Protein AF-0000000084689551 (afdb_homodimer)

Radius of gyration: 32.08 Å; Cα contacts (8 Å, |Δi|>4): 852; chains: 2; bounding box: 48×105×72 Å

Structure (mmCIF, N/CA/C/O backbone):
data_AF-0000000084689551-model_v1
#
loop_
_entity.id
_entity.type
_entity.pdbx_description
1 polymer 'Putative c6 zinc finger domain-containing protein'
#
loop_
_atom_site.group_PDB
_atom_site.id
_atom_site.type_symbol
_atom_site.label_atom_id
_atom_site.label_alt_id
_atom_site.label_comp_id
_atom_site.label_asym_id
_atom_site.label_entity_id
_atom_site.label_seq_id
_atom_site.pdbx_PDB_ins_code
_atom_site.Cartn_x
_atom_site.Cartn_y
_atom_site.Cartn_z
_atom_site.occupancy
_atom_site.B_iso_or_equiv
_atom_site.auth_seq_id
_atom_site.auth_comp_id
_atom_site.auth_asym_id
_atom_site.auth_atom_id
_atom_site.pdbx_PDB_model_num
ATOM 1 N N . MET A 1 1 ? 12.289 -22.234 -35.031 1 24.11 1 MET A N 1
ATOM 2 C CA . MET A 1 1 ? 11.109 -21.562 -35.562 1 24.11 1 MET A CA 1
ATOM 3 C C . MET A 1 1 ? 9.844 -22.031 -34.875 1 24.11 1 MET A C 1
ATOM 5 O O . MET A 1 1 ? 8.898 -21.25 -34.688 1 24.11 1 MET A O 1
ATOM 9 N N . LEU A 1 2 ? 9.734 -23.359 -34.625 1 24.44 2 LEU A N 1
ATOM 10 C CA . LEU A 1 2 ? 8.586 -23.984 -33.969 1 24.44 2 LEU A CA 1
ATOM 11 C C . LEU A 1 2 ? 8.477 -23.531 -32.5 1 24.44 2 LEU A C 1
ATOM 13 O O . LEU A 1 2 ? 7.387 -23.516 -31.938 1 24.44 2 LEU A O 1
ATOM 17 N N . SER A 1 3 ? 9.641 -23.484 -31.938 1 31.42 3 SER A N 1
ATOM 18 C CA . SER A 1 3 ? 9.75 -23.219 -30.5 1 31.42 3 SER A CA 1
ATOM 19 C C . SER A 1 3 ? 9.203 -21.844 -30.156 1 31.42 3 SER A C 1
ATOM 21 O O . SER A 1 3 ? 8.922 -21.562 -28.984 1 31.42 3 SER A O 1
ATOM 23 N N . ARG A 1 4 ? 9.312 -20.938 -31.031 1 38.78 4 ARG A N 1
ATOM 24 C CA . ARG A 1 4 ? 8.883 -19.547 -30.797 1 38.78 4 ARG A CA 1
ATOM 25 C C . ARG A 1 4 ? 7.363 -19.453 -30.766 1 38.78 4 ARG A C 1
ATOM 27 O O . ARG A 1 4 ? 6.809 -18.625 -30.031 1 38.78 4 ARG A O 1
ATOM 34 N N . ALA A 1 5 ? 6.578 -20.109 -31.641 1 39.5 5 ALA A N 1
ATOM 35 C CA . ALA A 1 5 ? 5.141 -20.016 -31.891 1 39.5 5 ALA A CA 1
ATOM 36 C C . ALA A 1 5 ? 4.348 -20.625 -30.734 1 39.5 5 ALA A C 1
ATOM 38 O O . ALA A 1 5 ? 3.275 -20.125 -30.391 1 39.5 5 ALA A O 1
ATOM 39 N N . ILE A 1 6 ? 4.758 -21.656 -30.312 1 36.31 6 ILE A N 1
ATOM 40 C CA . ILE A 1 6 ? 4.035 -22.344 -29.266 1 36.31 6 ILE A CA 1
ATOM 41 C C . ILE A 1 6 ? 4.031 -21.5 -27.984 1 36.31 6 ILE A C 1
ATOM 43 O O . ILE A 1 6 ? 3.035 -21.469 -27.266 1 36.31 6 ILE A O 1
ATOM 47 N N . THR A 1 7 ? 5.078 -20.703 -27.875 1 39.56 7 THR A N 1
ATOM 48 C CA . THR A 1 7 ? 5.305 -20.047 -26.609 1 39.56 7 THR A CA 1
ATOM 49 C C . THR A 1 7 ? 4.301 -18.906 -26.406 1 39.56 7 THR A C 1
ATOM 51 O O . THR A 1 7 ? 3.775 -18.734 -25.297 1 39.56 7 THR A O 1
ATOM 54 N N . GLU A 1 8 ? 4.266 -18.172 -27.609 1 40.5 8 GLU A N 1
ATOM 55 C CA . GLU A 1 8 ? 3.424 -16.984 -27.547 1 40.5 8 GLU A CA 1
ATOM 56 C C . GLU A 1 8 ? 1.948 -17.359 -27.438 1 40.5 8 GLU A C 1
ATOM 58 O O . GLU A 1 8 ? 1.201 -16.734 -26.688 1 40.5 8 GLU A O 1
ATOM 63 N N . ARG A 1 9 ? 1.579 -18.344 -28.297 1 39.25 9 ARG A N 1
ATOM 64 C CA . ARG A 1 9 ? 0.168 -18.703 -28.406 1 39.25 9 ARG A CA 1
ATOM 65 C C . ARG A 1 9 ? -0.362 -19.281 -27.109 1 39.25 9 ARG A C 1
ATOM 67 O O . ARG A 1 9 ? -1.549 -19.156 -26.797 1 39.25 9 ARG A O 1
ATOM 74 N N . ASP A 1 10 ? 0.409 -19.984 -26.578 1 40.12 10 ASP A N 1
ATOM 75 C CA . ASP A 1 10 ? -0.079 -20.75 -25.438 1 40.12 10 ASP A CA 1
ATOM 76 C C . ASP A 1 10 ? -0.407 -19.828 -24.266 1 40.12 10 ASP A C 1
ATOM 78 O O . ASP A 1 10 ? -1.392 -20.031 -23.547 1 40.12 10 ASP A O 1
ATOM 82 N N . ILE A 1 11 ? 0.493 -18.859 -24.031 1 40.41 11 ILE A N 1
ATOM 83 C CA . ILE A 1 11 ? 0.234 -17.953 -22.906 1 40.41 11 ILE A CA 1
ATOM 84 C C . ILE A 1 11 ? -0.974 -17.078 -23.219 1 40.41 11 ILE A C 1
ATOM 86 O O . ILE A 1 11 ? -1.807 -16.812 -22.359 1 40.41 11 ILE A O 1
ATOM 90 N N . MET A 1 12 ? -1.147 -16.688 -24.594 1 43.28 12 MET A N 1
ATOM 91 C CA . MET A 1 12 ? -1.973 -15.555 -25.016 1 43.28 12 MET A CA 1
ATOM 92 C C . MET A 1 12 ? -3.385 -16.016 -25.359 1 43.28 12 MET A C 1
ATOM 94 O O . MET A 1 12 ? -4.285 -15.195 -25.531 1 43.28 12 MET A O 1
ATOM 98 N N . GLY A 1 13 ? -3.617 -17.172 -25.766 1 38.81 13 GLY A N 1
ATOM 99 C CA . GLY A 1 13 ? -4.824 -17.531 -26.484 1 38.81 13 GLY A CA 1
ATOM 100 C C . GLY A 1 13 ? -6.09 -17.359 -25.656 1 38.81 13 GLY A C 1
ATOM 101 O O . GLY A 1 13 ? -7.199 -17.469 -26.188 1 38.81 13 GLY A O 1
ATOM 102 N N . ARG A 1 14 ? -6.051 -17.438 -24.422 1 40.81 14 ARG A N 1
ATOM 103 C CA . ARG A 1 14 ? -7.32 -17.594 -23.719 1 40.81 14 ARG A CA 1
ATOM 104 C C . ARG A 1 14 ? -7.871 -16.25 -23.281 1 40.81 14 ARG A C 1
ATOM 106 O O . ARG A 1 14 ? -8.867 -16.172 -22.562 1 40.81 14 ARG A O 1
ATOM 113 N N . PHE A 1 15 ? -7.254 -15.125 -23.547 1 42.69 15 PHE A N 1
ATOM 114 C CA . PHE A 1 15 ? -7.812 -13.922 -22.938 1 42.69 15 PHE A CA 1
ATOM 115 C C . PHE A 1 15 ? -8.562 -13.094 -23.984 1 42.69 15 PHE A C 1
ATOM 117 O O . PHE A 1 15 ? -8.047 -12.852 -25.078 1 42.69 15 PHE A O 1
ATOM 124 N N . SER A 1 16 ? -9.867 -13.141 -23.984 1 39.72 16 SER A N 1
ATOM 125 C CA . SER A 1 16 ? -10.797 -12.438 -24.859 1 39.72 16 SER A CA 1
ATOM 126 C C . SER A 1 16 ? -10.625 -10.93 -24.75 1 39.72 16 SER A C 1
ATOM 128 O O . SER A 1 16 ? -10.359 -10.406 -23.672 1 39.72 16 SER A O 1
ATOM 130 N N . ASP A 1 17 ? -10.609 -10.156 -25.812 1 38.56 17 ASP A N 1
ATOM 131 C CA . ASP A 1 17 ? -10.289 -8.773 -26.141 1 38.56 17 ASP A CA 1
ATOM 132 C C . ASP A 1 17 ? -11.414 -7.832 -25.734 1 38.56 17 ASP A C 1
ATOM 134 O O . ASP A 1 17 ? -11.758 -6.902 -26.469 1 38.56 17 ASP A O 1
ATOM 138 N N . ASN A 1 18 ? -12.344 -8.086 -24.891 1 39.72 18 ASN A N 1
ATOM 139 C CA . ASN A 1 18 ? -13.266 -6.98 -24.672 1 39.72 18 ASN A CA 1
ATOM 140 C C . ASN A 1 18 ? -12.672 -5.934 -23.734 1 39.72 18 ASN A C 1
ATOM 142 O O . ASN A 1 18 ? -12.477 -6.199 -22.547 1 39.72 18 ASN A O 1
ATOM 146 N N . VAL A 1 19 ? -12.039 -4.922 -24.297 1 41.09 19 VAL A N 1
ATOM 147 C CA . VAL A 1 19 ? -11.398 -3.83 -23.578 1 41.09 19 VAL A CA 1
ATOM 148 C C . VAL A 1 19 ? -12.453 -2.986 -22.859 1 41.09 19 VAL A C 1
ATOM 150 O O . VAL A 1 19 ? -13.266 -2.324 -23.516 1 41.09 19 VAL A O 1
ATOM 153 N N . ALA A 1 20 ? -12.977 -3.334 -21.75 1 49.06 20 ALA A N 1
ATOM 154 C CA . ALA A 1 20 ? -13.867 -2.492 -20.953 1 49.06 20 ALA A CA 1
ATOM 155 C C . ALA A 1 20 ? -13.172 -1.201 -20.531 1 49.06 20 ALA A C 1
ATOM 157 O O . ALA A 1 20 ? -11.945 -1.162 -20.406 1 49.06 20 ALA A O 1
ATOM 158 N N . VAL A 1 21 ? -13.922 -0.041 -20.484 1 54.22 21 VAL A N 1
ATOM 159 C CA . VAL A 1 21 ? -13.625 1.332 -20.078 1 54.22 21 VAL A CA 1
ATOM 160 C C . VAL A 1 21 ? -12.859 1.335 -18.766 1 54.22 21 VAL A C 1
ATOM 162 O O . VAL A 1 21 ? -13.219 0.615 -17.828 1 54.22 21 VAL A O 1
ATOM 165 N N . MET A 1 22 ? -11.633 1.741 -18.781 1 70 22 MET A N 1
ATOM 166 C CA . MET A 1 22 ? -10.789 1.972 -17.609 1 70 22 MET A CA 1
ATOM 167 C C . MET A 1 22 ? -11.531 2.801 -16.562 1 70 22 MET A C 1
ATOM 169 O O . MET A 1 22 ? -12.148 3.812 -16.891 1 70 22 MET A O 1
ATOM 173 N N . ASP A 1 23 ? -11.852 2.182 -15.5 1 89 23 ASP A N 1
ATOM 174 C CA . ASP A 1 23 ? -12.406 2.865 -14.336 1 89 23 ASP A CA 1
ATOM 175 C C . ASP A 1 23 ? -11.305 3.324 -13.391 1 89 23 ASP A C 1
ATOM 177 O O . ASP A 1 23 ? -10.734 2.514 -12.656 1 89 23 ASP A O 1
ATOM 181 N N . TRP A 1 24 ? -11.07 4.629 -13.453 1 93.12 24 TRP A N 1
ATOM 182 C CA . TRP A 1 24 ? -9.961 5.242 -12.734 1 93.12 24 TRP A CA 1
ATOM 183 C C . TRP A 1 24 ? -10.047 4.938 -11.242 1 93.12 24 TRP A C 1
ATOM 185 O O . TRP A 1 24 ? -9.078 4.469 -10.641 1 93.12 24 TRP A O 1
ATOM 195 N N . GLN A 1 25 ? -11.188 5.137 -10.648 1 93.94 25 GLN A N 1
ATOM 196 C CA . GLN A 1 25 ? -11.391 4.953 -9.219 1 93.94 25 GLN A CA 1
ATOM 197 C C . GLN A 1 25 ? -11.266 3.48 -8.828 1 93.94 25 GLN A C 1
ATOM 199 O O . GLN A 1 25 ? -10.656 3.152 -7.809 1 93.94 25 GLN A O 1
ATOM 204 N N . ARG A 1 26 ? -11.758 2.662 -9.625 1 95.75 26 ARG A N 1
ATOM 205 C CA . ARG A 1 26 ? -11.688 1.226 -9.375 1 95.75 26 ARG A CA 1
ATOM 206 C C . ARG A 1 26 ? -10.25 0.722 -9.477 1 95.75 26 ARG A C 1
ATOM 208 O O . ARG A 1 26 ? -9.82 -0.125 -8.688 1 95.75 26 ARG A O 1
ATOM 215 N N . ASP A 1 27 ? -9.555 1.207 -10.438 1 97.06 27 ASP A N 1
ATOM 216 C CA . ASP A 1 27 ? -8.172 0.776 -10.617 1 97.06 27 ASP A CA 1
ATOM 217 C C . ASP A 1 27 ? -7.309 1.197 -9.43 1 97.06 27 ASP A C 1
ATOM 219 O O . ASP A 1 27 ? -6.414 0.46 -9.016 1 97.06 27 ASP A O 1
ATOM 223 N N . LEU A 1 28 ? -7.613 2.373 -8.867 1 97.75 28 LEU A N 1
ATOM 224 C CA . LEU A 1 28 ? -6.902 2.814 -7.676 1 97.75 28 LEU A CA 1
ATOM 225 C C . LEU A 1 28 ? -7.254 1.939 -6.48 1 97.75 28 LEU A C 1
ATOM 227 O O . LEU A 1 28 ? -6.379 1.593 -5.68 1 97.75 28 LEU A O 1
ATOM 231 N N . GLN A 1 29 ? -8.523 1.601 -6.434 1 97.94 29 GLN A N 1
ATOM 232 C CA . GLN A 1 29 ? -8.961 0.683 -5.383 1 97.94 29 GLN A CA 1
ATOM 233 C C . GLN A 1 29 ? -8.211 -0.646 -5.477 1 97.94 29 GLN A C 1
ATOM 235 O O . GLN A 1 29 ? -7.77 -1.187 -4.461 1 97.94 29 GLN A O 1
ATOM 240 N N . LEU A 1 30 ? -8.078 -1.146 -6.625 1 98.38 30 LEU A N 1
ATOM 241 C CA . LEU A 1 30 ? -7.426 -2.436 -6.844 1 98.38 30 LEU A CA 1
ATOM 242 C C . LEU A 1 30 ? -5.953 -2.371 -6.461 1 98.38 30 LEU A C 1
ATOM 244 O O . LEU A 1 30 ? -5.438 -3.279 -5.805 1 98.38 30 LEU A O 1
ATOM 248 N N . LEU A 1 31 ? -5.27 -1.321 -6.91 1 98.69 31 LEU A N 1
ATOM 249 C CA . LEU A 1 31 ? -3.854 -1.226 -6.574 1 98.69 31 LEU A CA 1
ATOM 250 C C . LEU A 1 31 ? -3.66 -1.078 -5.07 1 98.69 31 LEU A C 1
ATOM 252 O O . LEU A 1 31 ? -2.723 -1.641 -4.5 1 98.69 31 LEU A O 1
ATOM 256 N N . HIS A 1 32 ? -4.496 -0.254 -4.438 1 98.69 32 HIS A N 1
ATOM 257 C CA . HIS A 1 32 ? -4.43 -0.119 -2.986 1 98.69 32 HIS A CA 1
ATOM 258 C C . HIS A 1 32 ? -4.609 -1.469 -2.297 1 98.69 32 HIS A C 1
ATOM 260 O O . HIS A 1 32 ? -3.871 -1.799 -1.366 1 98.69 32 HIS A O 1
ATOM 266 N N . HIS A 1 33 ? -5.629 -2.199 -2.736 1 98.44 33 HIS A N 1
ATOM 267 C CA . HIS A 1 33 ? -5.875 -3.529 -2.193 1 98.44 33 HIS A CA 1
ATOM 268 C C . HIS A 1 33 ? -4.672 -4.441 -2.41 1 98.44 33 HIS A C 1
ATOM 270 O O . HIS A 1 33 ? -4.285 -5.191 -1.509 1 98.44 33 HIS A O 1
ATOM 276 N N . PHE A 1 34 ? -4.109 -4.367 -3.543 1 98.69 34 PHE A N 1
ATOM 277 C CA . PHE A 1 34 ? -2.938 -5.188 -3.832 1 98.69 34 PHE A CA 1
ATOM 278 C C . PHE A 1 34 ? -1.793 -4.848 -2.885 1 98.69 34 PHE A C 1
ATOM 280 O O . PHE A 1 34 ? -1.175 -5.742 -2.303 1 98.69 34 PHE A O 1
ATOM 287 N N . SER A 1 35 ? -1.536 -3.564 -2.771 1 98.38 35 SER A N 1
ATOM 288 C CA . SER A 1 35 ? -0.368 -3.074 -2.045 1 98.38 35 SER A CA 1
ATOM 289 C C . SER A 1 35 ? -0.5 -3.332 -0.548 1 98.38 35 SER A C 1
ATOM 291 O O . SER A 1 35 ? 0.501 -3.521 0.146 1 98.38 35 SER A O 1
ATOM 293 N N . THR A 1 36 ? -1.732 -3.379 -0.075 1 97.88 36 THR A N 1
ATOM 294 C CA . THR A 1 36 ? -1.889 -3.4 1.375 1 97.88 36 THR A CA 1
ATOM 295 C C . THR A 1 36 ? -2.404 -4.758 1.843 1 97.88 36 THR A C 1
ATOM 297 O O . THR A 1 36 ? -2.365 -5.062 3.037 1 97.88 36 THR A O 1
ATOM 300 N N . TYR A 1 37 ? -2.867 -5.59 0.889 1 97.56 37 TYR A N 1
ATOM 301 C CA . TYR A 1 37 ? -3.447 -6.855 1.324 1 97.56 37 TYR A CA 1
ATOM 302 C C . TYR A 1 37 ? -2.98 -8 0.435 1 97.56 37 TYR A C 1
ATOM 304 O O . TYR A 1 37 ? -2.279 -8.906 0.894 1 97.56 37 TYR A O 1
ATOM 312 N N . THR A 1 38 ? -3.258 -7.957 -0.833 1 97.94 38 THR A N 1
ATOM 313 C CA . THR A 1 38 ? -3.002 -9.062 -1.749 1 97.94 38 THR A CA 1
ATOM 314 C C . THR A 1 38 ? -1.528 -9.461 -1.721 1 97.94 38 THR A C 1
ATOM 316 O O . THR A 1 38 ? -1.199 -10.641 -1.591 1 97.94 38 THR A O 1
ATOM 319 N N . ALA A 1 39 ? -0.646 -8.5 -1.854 1 97.38 39 ALA A N 1
ATOM 320 C CA . ALA A 1 39 ? 0.788 -8.766 -1.934 1 97.38 39 ALA A CA 1
ATOM 321 C C . ALA A 1 39 ? 1.274 -9.523 -0.698 1 97.38 39 ALA A C 1
ATOM 323 O O . ALA A 1 39 ? 2.178 -10.352 -0.786 1 97.38 39 ALA A O 1
ATOM 324 N N . LEU A 1 40 ? 0.641 -9.297 0.402 1 95.88 40 LEU A N 1
ATOM 325 C CA . LEU A 1 40 ? 1.069 -9.859 1.677 1 95.88 40 LEU A CA 1
ATOM 326 C C . LEU A 1 40 ? 0.609 -11.312 1.812 1 95.88 40 LEU A C 1
ATOM 328 O O . LEU A 1 40 ? 1.086 -12.039 2.684 1 95.88 40 LEU A O 1
ATOM 332 N N . THR A 1 41 ? -0.221 -11.758 0.956 1 95.25 41 THR A N 1
ATOM 333 C CA . THR A 1 41 ? -0.757 -13.109 1.013 1 95.25 41 THR A CA 1
ATOM 334 C C . THR A 1 41 ? -0.056 -14.016 0.002 1 95.25 41 THR A C 1
ATOM 336 O O . THR A 1 41 ? -0.378 -15.195 -0.109 1 95.25 41 THR A O 1
ATOM 339 N N . MET A 1 42 ? 0.923 -13.531 -0.683 1 92.88 42 MET A N 1
ATOM 340 C CA . MET A 1 42 ? 1.424 -14.227 -1.867 1 92.88 42 MET A CA 1
ATOM 341 C C . MET A 1 42 ? 2.598 -15.133 -1.512 1 92.88 42 MET A C 1
ATOM 343 O O . MET A 1 42 ? 2.961 -16.016 -2.289 1 92.88 42 MET A O 1
ATOM 347 N N . SER A 1 43 ? 3.182 -14.914 -0.394 1 90.62 43 SER A N 1
ATOM 348 C CA . SER A 1 43 ? 4.312 -15.719 0.067 1 90.62 43 SER A CA 1
ATOM 349 C C . SER A 1 43 ? 4.426 -15.688 1.588 1 90.62 43 SER A C 1
ATOM 351 O O . SER A 1 43 ? 3.818 -14.844 2.246 1 90.62 43 SER A O 1
ATOM 353 N N . GLU A 1 44 ? 5.105 -16.609 2.086 1 88.69 44 GLU A N 1
ATOM 354 C CA . GLU A 1 44 ? 5.383 -16.609 3.518 1 88.69 44 GLU A CA 1
ATOM 355 C C . GLU A 1 44 ? 6.758 -16 3.811 1 88.69 44 GLU A C 1
ATOM 357 O O . GLU A 1 44 ? 7.074 -15.695 4.961 1 88.69 44 GLU A O 1
ATOM 362 N N . MET A 1 45 ? 7.496 -15.836 2.771 1 87.31 45 MET A N 1
ATOM 363 C CA . MET A 1 45 ? 8.805 -15.211 2.918 1 87.31 45 MET A CA 1
ATOM 364 C C . MET A 1 45 ? 8.688 -13.695 2.814 1 87.31 45 MET A C 1
ATOM 366 O O . MET A 1 45 ? 8.141 -13.172 1.846 1 87.31 45 MET A O 1
ATOM 370 N N . GLU A 1 46 ? 9.32 -13.016 3.709 1 89.88 46 GLU A N 1
ATOM 371 C CA . GLU A 1 46 ? 9.211 -11.562 3.779 1 89.88 46 GLU A CA 1
ATOM 372 C C . GLU A 1 46 ? 9.812 -10.898 2.543 1 89.88 46 GLU A C 1
ATOM 374 O O . GLU A 1 46 ? 9.25 -9.945 2.002 1 89.88 46 GLU A O 1
ATOM 379 N N . SER A 1 47 ? 10.977 -11.359 2.135 1 89.5 47 SER A N 1
ATOM 380 C CA . SER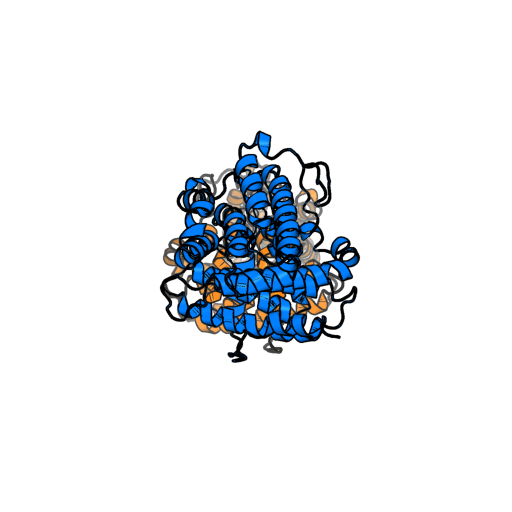 A 1 47 ? 11.664 -10.758 0.998 1 89.5 47 SER A CA 1
ATOM 381 C C . SER A 1 47 ? 10.828 -10.875 -0.276 1 89.5 47 SER A C 1
ATOM 383 O O . SER A 1 47 ? 10.797 -9.945 -1.084 1 89.5 47 SER A O 1
ATOM 385 N N . ILE A 1 48 ? 10.125 -11.969 -0.408 1 91.69 48 ILE A N 1
ATOM 386 C CA . ILE A 1 48 ? 9.305 -12.188 -1.594 1 91.69 48 ILE A CA 1
ATOM 387 C C . ILE A 1 48 ? 8.023 -11.359 -1.498 1 91.69 48 ILE A C 1
ATOM 389 O O . ILE A 1 48 ? 7.578 -10.773 -2.488 1 91.69 48 ILE A O 1
ATOM 393 N N . ARG A 1 49 ? 7.445 -11.273 -0.318 1 93.81 49 ARG A N 1
ATOM 394 C CA . ARG A 1 49 ? 6.277 -10.422 -0.117 1 93.81 49 ARG A CA 1
ATOM 395 C C . ARG A 1 49 ? 6.594 -8.969 -0.447 1 93.81 49 ARG A C 1
ATOM 397 O O . ARG A 1 49 ? 5.797 -8.281 -1.089 1 93.81 49 ARG A O 1
ATOM 404 N N . ARG A 1 50 ? 7.738 -8.578 -0.039 1 94.88 50 ARG A N 1
ATOM 405 C CA . ARG A 1 50 ? 8.164 -7.211 -0.312 1 94.88 50 ARG A CA 1
ATOM 406 C C . ARG A 1 50 ? 8.336 -6.98 -1.809 1 94.88 50 ARG A C 1
ATOM 408 O O . ARG A 1 50 ? 8.031 -5.898 -2.316 1 94.88 50 ARG A O 1
ATOM 415 N N . CYS A 1 51 ? 8.828 -7.949 -2.451 1 94.94 51 CYS A N 1
ATOM 416 C CA . CYS A 1 51 ? 8.977 -7.836 -3.898 1 94.94 51 CYS A CA 1
ATOM 417 C C . CYS A 1 51 ? 7.617 -7.648 -4.566 1 94.94 51 CYS A C 1
ATOM 419 O O . CYS A 1 51 ? 7.457 -6.77 -5.414 1 94.94 51 CYS A O 1
ATOM 421 N N . TYR A 1 52 ? 6.664 -8.43 -4.164 1 96.5 52 TYR A N 1
ATOM 422 C CA . TYR A 1 52 ? 5.324 -8.258 -4.707 1 96.5 52 TYR A CA 1
ATOM 423 C C . TYR A 1 52 ? 4.77 -6.879 -4.379 1 96.5 52 TYR A C 1
ATOM 425 O O . TYR A 1 52 ? 4.188 -6.215 -5.242 1 96.5 52 TYR A O 1
ATOM 433 N N . GLN A 1 53 ? 4.961 -6.445 -3.178 1 98.12 53 GLN A N 1
ATOM 434 C CA . GLN A 1 53 ? 4.328 -5.242 -2.648 1 98.12 53 GLN A CA 1
ATOM 435 C C . GLN A 1 53 ? 4.98 -3.982 -3.215 1 98.12 53 GLN A C 1
ATOM 437 O O . GLN A 1 53 ? 4.297 -2.992 -3.486 1 98.12 53 GLN A O 1
ATOM 442 N N . ILE A 1 54 ? 6.316 -4.039 -3.35 1 98.06 54 ILE A N 1
ATOM 443 C CA . ILE A 1 54 ? 7.059 -2.82 -3.646 1 98.06 54 ILE A CA 1
ATOM 444 C C . ILE A 1 54 ? 7.617 -2.889 -5.062 1 98.06 54 ILE A C 1
ATOM 446 O O . ILE A 1 54 ? 7.34 -2.016 -5.891 1 98.06 54 ILE A O 1
ATOM 450 N N . THR A 1 55 ? 8.328 -3.932 -5.41 1 97.56 55 THR A N 1
ATOM 451 C CA . THR A 1 55 ? 9.133 -3.984 -6.621 1 97.56 55 THR A CA 1
ATOM 452 C C . THR A 1 55 ? 8.258 -4.195 -7.852 1 97.56 55 THR A C 1
ATOM 454 O O . THR A 1 55 ? 8.469 -3.562 -8.891 1 97.56 55 THR A O 1
ATOM 457 N N . TYR A 1 56 ? 7.273 -5.117 -7.73 1 98.06 56 TYR A N 1
ATOM 458 C CA . TYR A 1 56 ? 6.418 -5.391 -8.883 1 98.06 56 TYR A CA 1
ATOM 459 C C . TYR A 1 56 ? 5.688 -4.133 -9.328 1 98.06 56 TYR A C 1
ATOM 461 O O . TYR A 1 56 ? 5.73 -3.768 -10.508 1 98.06 56 TYR A O 1
ATOM 469 N N . PRO A 1 57 ? 5.043 -3.404 -8.398 1 98.31 57 PRO A N 1
ATOM 470 C CA . PRO A 1 57 ? 4.41 -2.158 -8.836 1 98.31 57 PRO A CA 1
ATOM 471 C C . PRO A 1 57 ? 5.414 -1.147 -9.383 1 98.31 57 PRO A C 1
ATOM 473 O O . PRO A 1 57 ? 5.094 -0.398 -10.312 1 98.31 57 PRO A O 1
ATOM 476 N N . ARG A 1 58 ? 6.613 -1.124 -8.867 1 97.62 58 ARG A N 1
ATOM 477 C CA . ARG A 1 58 ? 7.625 -0.203 -9.375 1 97.62 58 ARG A CA 1
ATOM 478 C C . ARG A 1 58 ? 7.977 -0.522 -10.828 1 97.62 58 ARG A C 1
ATOM 480 O O . ARG A 1 58 ? 8.18 0.385 -11.633 1 97.62 58 ARG A O 1
ATOM 487 N N . VAL A 1 59 ? 8.07 -1.81 -11.086 1 97 59 VAL A N 1
ATOM 488 C CA . VAL A 1 59 ? 8.234 -2.207 -12.484 1 97 59 VAL A CA 1
ATOM 489 C C . VAL A 1 59 ? 7.055 -1.7 -13.305 1 97 59 VAL A C 1
ATOM 491 O O . VAL A 1 59 ? 7.223 -1.28 -14.453 1 97 59 VAL A O 1
ATOM 494 N N . GLY A 1 60 ? 5.887 -1.69 -12.734 1 96.88 60 GLY A N 1
ATOM 495 C CA . GLY A 1 60 ? 4.668 -1.243 -13.383 1 96.88 60 GLY A CA 1
ATOM 496 C C . GLY A 1 60 ? 4.652 0.248 -13.664 1 96.88 60 GLY A C 1
ATOM 497 O O . GLY A 1 60 ? 3.875 0.722 -14.5 1 96.88 60 GLY A O 1
ATOM 498 N N . TYR A 1 61 ? 5.504 0.999 -12.922 1 95 61 TYR A N 1
ATOM 499 C CA . TYR A 1 61 ? 5.539 2.438 -13.148 1 95 61 TYR A CA 1
ATOM 500 C C . TYR A 1 61 ? 5.91 2.75 -14.594 1 95 61 TYR A C 1
ATOM 502 O O . TYR A 1 61 ? 5.562 3.811 -15.117 1 95 61 TYR A O 1
ATOM 510 N N . SER A 1 62 ? 6.57 1.809 -15.234 1 93.56 62 SER A N 1
ATOM 511 C CA . SER A 1 62 ? 6.988 2.021 -16.625 1 93.56 62 SER A CA 1
ATOM 512 C C . SER A 1 62 ? 6.352 0.997 -17.547 1 93.56 62 SER A C 1
ATOM 514 O O . SER A 1 62 ? 6.758 0.865 -18.703 1 93.56 62 SER A O 1
ATOM 516 N N . SER A 1 63 ? 5.438 0.233 -17.094 1 95.38 63 SER A N 1
ATOM 517 C CA . SER A 1 63 ? 4.801 -0.796 -17.922 1 95.38 63 SER A CA 1
ATOM 518 C C . SER A 1 63 ? 3.316 -0.921 -17.594 1 95.38 63 SER A C 1
ATOM 520 O O . SER A 1 63 ? 2.945 -1.499 -16.562 1 95.38 63 SER A O 1
ATOM 522 N N . LYS A 1 64 ? 2.555 -0.49 -18.5 1 95.56 64 LYS A N 1
ATOM 523 C CA . LYS A 1 64 ? 1.11 -0.588 -18.312 1 95.56 64 LYS A CA 1
ATOM 524 C C . LYS A 1 64 ? 0.666 -2.045 -18.219 1 95.56 64 LYS A C 1
ATOM 526 O O . LYS A 1 64 ? -0.259 -2.369 -17.469 1 95.56 64 LYS A O 1
ATOM 531 N N . ALA A 1 65 ? 1.323 -2.887 -18.969 1 96.12 65 ALA A N 1
ATOM 532 C CA . ALA A 1 65 ? 0.981 -4.309 -18.953 1 96.12 65 ALA A CA 1
ATOM 533 C C . ALA A 1 65 ? 1.16 -4.902 -17.562 1 96.12 65 ALA A C 1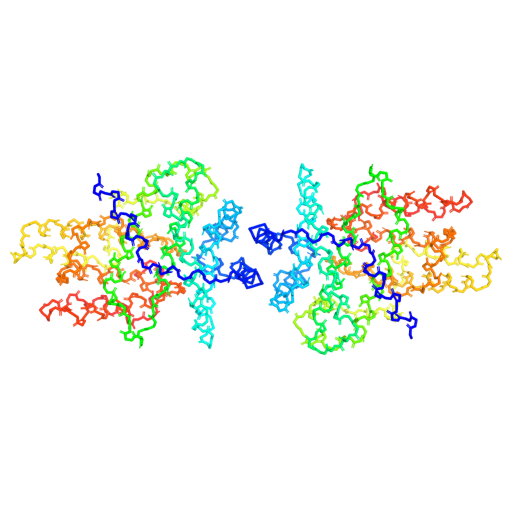
ATOM 535 O O . ALA A 1 65 ? 0.308 -5.66 -17.078 1 96.12 65 ALA A O 1
ATOM 536 N N . VAL A 1 66 ? 2.225 -4.523 -16.922 1 97.81 66 VAL A N 1
ATOM 537 C CA . VAL A 1 66 ? 2.5 -5.023 -15.57 1 97.81 66 VAL A CA 1
ATOM 538 C C . VAL A 1 66 ? 1.431 -4.52 -14.602 1 97.81 66 VAL A C 1
ATOM 540 O O . VAL A 1 66 ? 0.937 -5.281 -13.766 1 97.81 66 VAL A O 1
ATOM 543 N N . LEU A 1 67 ? 1.041 -3.244 -14.742 1 98.06 67 LEU A N 1
ATOM 544 C CA . LEU A 1 67 ? 0.012 -2.707 -13.859 1 98.06 67 LEU A CA 1
ATOM 545 C C . LEU A 1 67 ? -1.311 -3.441 -14.055 1 98.06 67 LEU A C 1
ATOM 547 O O . LEU A 1 67 ? -2 -3.756 -13.078 1 98.06 67 LEU A O 1
ATOM 551 N N . HIS A 1 68 ? -1.607 -3.703 -15.281 1 97.38 68 HIS A N 1
ATOM 552 C CA . HIS A 1 68 ? -2.816 -4.477 -15.539 1 97.38 68 HIS A CA 1
ATOM 553 C C . HIS A 1 68 ? -2.721 -5.871 -14.922 1 97.38 68 HIS A C 1
ATOM 555 O O . HIS A 1 68 ? -3.713 -6.398 -14.414 1 97.38 68 HIS A O 1
ATOM 561 N N . GLY A 1 69 ? -1.531 -6.473 -15.031 1 97.69 69 GLY A N 1
ATOM 562 C CA . GLY A 1 69 ? -1.338 -7.754 -14.367 1 97.69 69 GLY A CA 1
ATOM 563 C C . GLY A 1 69 ? -1.594 -7.691 -12.875 1 97.69 69 GLY A C 1
ATOM 564 O O . GLY A 1 69 ? -2.285 -8.555 -12.32 1 97.69 69 GLY A O 1
ATOM 565 N N . ILE A 1 70 ? -1.066 -6.676 -12.266 1 98.56 70 ILE A N 1
ATOM 566 C CA . ILE A 1 70 ? -1.199 -6.484 -10.828 1 98.56 70 ILE A CA 1
ATOM 567 C C . ILE A 1 70 ? -2.666 -6.258 -10.469 1 98.56 70 ILE A C 1
ATOM 569 O O . ILE A 1 70 ? -3.184 -6.859 -9.531 1 98.56 70 ILE A O 1
ATOM 573 N N . LEU A 1 71 ? -3.326 -5.426 -11.25 1 98.31 71 LEU A N 1
ATOM 574 C CA . LEU A 1 71 ? -4.73 -5.125 -10.992 1 98.31 71 LEU A CA 1
ATOM 575 C C . LEU A 1 71 ? -5.598 -6.359 -11.219 1 98.31 71 LEU A C 1
ATOM 577 O O . LEU A 1 71 ? -6.582 -6.57 -10.508 1 98.31 71 LEU A O 1
ATOM 581 N N . GLY A 1 72 ? -5.219 -7.16 -12.188 1 97.19 72 GLY A N 1
ATOM 582 C CA . GLY A 1 72 ? -5.922 -8.414 -12.398 1 97.19 72 GLY A CA 1
ATOM 583 C C . GLY A 1 72 ? -5.828 -9.359 -11.211 1 97.19 72 GLY A C 1
ATOM 584 O O . GLY A 1 72 ? -6.828 -9.961 -10.812 1 97.19 72 GLY A O 1
ATOM 585 N N . VAL A 1 73 ? -4.676 -9.445 -10.664 1 97.69 73 VAL A N 1
ATOM 586 C CA . VAL A 1 73 ? -4.465 -10.305 -9.508 1 97.69 73 VAL A CA 1
ATOM 587 C C . VAL A 1 73 ? -5.258 -9.773 -8.312 1 97.69 73 VAL A C 1
ATOM 589 O O . VAL A 1 73 ? -5.883 -10.547 -7.582 1 97.69 73 VAL A O 1
ATOM 592 N N . ALA A 1 74 ? -5.219 -8.484 -8.148 1 98.19 74 ALA A N 1
ATOM 593 C CA . ALA A 1 74 ? -5.961 -7.871 -7.047 1 98.19 74 ALA A CA 1
ATOM 594 C C . ALA A 1 74 ? -7.457 -8.148 -7.176 1 98.19 74 ALA A C 1
ATOM 596 O O . ALA A 1 74 ? -8.117 -8.477 -6.191 1 98.19 74 ALA A O 1
ATOM 597 N N . ALA A 1 75 ? -7.98 -7.988 -8.375 1 97.19 75 ALA A N 1
ATOM 598 C CA . ALA A 1 75 ? -9.398 -8.234 -8.609 1 97.19 75 ALA A CA 1
ATOM 599 C C . ALA A 1 75 ? -9.758 -9.688 -8.336 1 97.19 75 ALA A C 1
ATOM 601 O O . ALA A 1 75 ? -10.812 -9.977 -7.77 1 97.19 75 ALA A O 1
ATOM 602 N N . LEU A 1 76 ? -8.898 -10.531 -8.719 1 95.75 76 LEU A N 1
ATOM 603 C CA . LEU A 1 76 ? -9.141 -11.945 -8.453 1 95.75 76 LEU A CA 1
ATOM 604 C C . LEU A 1 76 ? -9.133 -12.234 -6.957 1 95.75 76 LEU A C 1
ATOM 606 O O . LEU A 1 76 ? -9.898 -13.062 -6.477 1 95.75 76 LEU A O 1
ATOM 610 N N . HIS A 1 77 ? -8.242 -11.656 -6.293 1 97.06 77 HIS A N 1
ATOM 611 C CA . HIS A 1 77 ? -8.219 -11.812 -4.844 1 97.06 77 HIS A CA 1
ATOM 612 C C . HIS A 1 77 ? -9.508 -11.305 -4.211 1 97.06 77 HIS A C 1
ATOM 614 O O . HIS A 1 77 ? -10.047 -11.938 -3.295 1 97.06 77 HIS A O 1
ATOM 620 N N . LEU A 1 78 ? -9.961 -10.188 -4.672 1 96.94 78 LEU A N 1
ATOM 621 C CA . LEU A 1 78 ? -11.227 -9.656 -4.168 1 96.94 78 LEU A CA 1
ATOM 622 C C . LEU A 1 78 ? -12.375 -10.609 -4.469 1 96.94 78 LEU A C 1
ATOM 624 O O . LEU A 1 78 ? -13.281 -10.766 -3.652 1 96.94 78 LEU A O 1
ATOM 628 N N . ALA A 1 79 ? -12.359 -11.211 -5.617 1 93.75 79 ALA A N 1
ATOM 629 C CA . ALA A 1 79 ? -13.367 -12.211 -5.957 1 93.75 79 ALA A CA 1
ATOM 630 C C . ALA A 1 79 ? -13.336 -13.383 -4.98 1 93.75 79 ALA A C 1
ATOM 632 O O . ALA A 1 79 ? -14.375 -13.961 -4.66 1 93.75 79 ALA A O 1
ATOM 633 N N . HIS A 1 80 ? -12.133 -13.695 -4.602 1 93.06 80 HIS A N 1
ATOM 634 C CA . HIS A 1 80 ? -11.938 -14.781 -3.652 1 93.06 80 HIS A CA 1
ATOM 635 C C . HIS A 1 80 ? -12.445 -14.406 -2.268 1 93.06 80 HIS A C 1
ATOM 637 O O . HIS A 1 80 ? -13.023 -15.234 -1.563 1 93.06 80 HIS A O 1
ATOM 643 N N . LEU A 1 81 ? -12.258 -13.18 -1.884 1 95 81 LEU A N 1
ATOM 644 C CA . LEU A 1 81 ? -12.609 -12.711 -0.546 1 95 81 LEU A CA 1
ATOM 645 C C . LEU A 1 81 ? -14.102 -12.414 -0.454 1 95 81 LEU A C 1
ATOM 647 O O . LEU A 1 81 ? -14.703 -12.562 0.612 1 95 81 LEU A O 1
ATOM 651 N N . HIS A 1 82 ? -14.617 -11.922 -1.522 1 94.19 82 HIS A N 1
ATOM 652 C CA . HIS A 1 82 ? -16.016 -11.484 -1.518 1 94.19 82 HIS A CA 1
ATOM 653 C C . HIS A 1 82 ? -16.859 -12.32 -2.469 1 94.19 82 HIS A C 1
ATOM 655 O O . HIS A 1 82 ? -17.188 -11.875 -3.572 1 94.19 82 HIS A O 1
ATOM 661 N N . LEU A 1 83 ? -17.484 -13.289 -1.998 1 90.44 83 LEU A N 1
ATOM 662 C CA . LEU A 1 83 ? -18.234 -14.25 -2.805 1 90.44 83 LEU A CA 1
ATOM 663 C C . LEU A 1 83 ? -19.516 -13.633 -3.334 1 90.44 83 LEU A C 1
ATOM 665 O O . LEU A 1 83 ? -19.984 -14 -4.414 1 90.44 83 LEU A O 1
ATOM 669 N N . ASP A 1 84 ? -20.031 -12.703 -2.553 1 92.75 84 ASP A N 1
ATOM 670 C CA . ASP A 1 84 ? -21.266 -12.039 -2.957 1 92.75 84 ASP A CA 1
ATOM 671 C C . ASP A 1 84 ? -21.031 -11.148 -4.18 1 92.75 84 ASP A C 1
ATOM 673 O O . ASP A 1 84 ? -21.969 -10.867 -4.926 1 92.75 84 ASP A O 1
ATOM 677 N N . GLN A 1 85 ? -19.828 -10.75 -4.398 1 93.56 85 GLN A N 1
ATOM 678 C CA . GLN A 1 85 ? -19.484 -9.891 -5.531 1 93.56 85 GLN A CA 1
ATOM 679 C C . GLN A 1 85 ? -18.516 -10.594 -6.477 1 93.56 85 GLN A C 1
ATOM 681 O O . GLN A 1 85 ? -17.812 -9.945 -7.246 1 93.56 85 GLN A O 1
ATOM 686 N N . ARG A 1 86 ? -18.453 -11.844 -6.426 1 91.94 86 ARG A N 1
ATOM 687 C CA . ARG A 1 86 ? -17.453 -12.633 -7.133 1 91.94 86 ARG A CA 1
ATOM 688 C C . ARG A 1 86 ? -17.547 -12.422 -8.641 1 91.94 86 ARG A C 1
ATOM 690 O O . ARG A 1 86 ? -16.531 -12.203 -9.312 1 91.94 86 ARG A O 1
ATOM 697 N N . ALA A 1 87 ? -18.719 -12.461 -9.203 1 89.81 87 ALA A N 1
ATOM 698 C CA . ALA A 1 87 ? -18.922 -12.32 -10.641 1 89.81 87 ALA A CA 1
ATOM 699 C C . ALA A 1 87 ? -18.375 -10.977 -11.141 1 89.81 87 ALA A C 1
ATOM 701 O O . ALA A 1 87 ? -17.719 -10.914 -12.18 1 89.81 87 ALA A O 1
ATOM 702 N N . LYS A 1 88 ? -18.656 -9.977 -10.375 1 92.88 88 LYS A N 1
ATOM 703 C CA . LYS A 1 88 ? -18.188 -8.633 -10.727 1 92.88 88 LYS A CA 1
ATOM 704 C C . LYS A 1 88 ? -16.672 -8.578 -10.781 1 92.88 88 LYS A C 1
ATOM 706 O O . LYS A 1 88 ? -16.094 -8.125 -11.773 1 92.88 88 LYS A O 1
ATOM 711 N N . TRP A 1 89 ? -16.031 -9.039 -9.789 1 94.38 89 TRP A N 1
ATOM 712 C CA . TRP A 1 89 ? -14.586 -8.961 -9.688 1 94.38 89 TRP A CA 1
ATOM 713 C C . TRP A 1 89 ? -13.922 -9.875 -10.719 1 94.38 89 TRP A C 1
ATOM 715 O O . TRP A 1 89 ? -12.844 -9.562 -11.227 1 94.38 89 TRP A O 1
ATOM 725 N N . LEU A 1 90 ? -14.555 -10.977 -11.07 1 91.88 90 LEU A N 1
ATOM 726 C CA . LEU A 1 90 ? -14.016 -11.867 -12.094 1 91.88 90 LEU A CA 1
ATOM 727 C C . LEU A 1 90 ? -13.992 -11.188 -13.453 1 91.88 90 LEU A C 1
ATOM 729 O O . LEU A 1 90 ? -13.031 -11.328 -14.211 1 91.88 90 LEU A O 1
ATOM 733 N N . VAL A 1 91 ? -15.047 -10.484 -13.734 1 91.94 91 VAL A N 1
ATOM 734 C CA . VAL A 1 91 ? -15.117 -9.75 -15 1 91.94 91 VAL A CA 1
ATOM 735 C C . VAL A 1 91 ? -14.016 -8.695 -15.047 1 91.94 91 VAL A C 1
ATOM 737 O O . VAL A 1 91 ? -13.32 -8.555 -16.062 1 91.94 91 VAL A O 1
ATOM 740 N N . ILE A 1 92 ? -13.844 -8 -13.961 1 94.12 92 ILE A N 1
ATOM 741 C CA . ILE A 1 92 ? -12.828 -6.965 -13.867 1 94.12 92 ILE A CA 1
ATOM 742 C C . ILE A 1 92 ? -11.438 -7.582 -14.031 1 94.12 92 ILE A C 1
ATOM 744 O O . ILE A 1 92 ? -10.602 -7.062 -14.773 1 94.12 92 ILE A O 1
ATOM 748 N N . SER A 1 93 ? -11.234 -8.672 -13.352 1 94.94 93 SER A N 1
ATOM 749 C CA . SER A 1 93 ? -9.953 -9.359 -13.453 1 94.94 93 SER A CA 1
ATOM 750 C C . SER A 1 93 ? -9.672 -9.797 -14.883 1 94.94 93 SER A C 1
ATOM 752 O O . SER A 1 93 ? -8.57 -9.609 -15.391 1 94.94 93 SER A O 1
ATOM 754 N N . THR A 1 94 ? -10.648 -10.359 -15.5 1 91.69 94 THR A N 1
ATOM 755 C CA . THR A 1 94 ? -10.492 -10.844 -16.859 1 91.69 94 THR A CA 1
ATOM 756 C C . THR A 1 94 ? -10.133 -9.703 -17.812 1 91.69 94 THR A C 1
ATOM 758 O O . THR A 1 94 ? -9.281 -9.859 -18.688 1 91.69 94 THR A O 1
ATOM 761 N N . ASN A 1 95 ? -10.789 -8.609 -17.609 1 93.31 95 ASN A N 1
ATOM 762 C CA . ASN A 1 95 ? -10.484 -7.441 -18.438 1 93.31 95 ASN A CA 1
ATOM 763 C C . ASN A 1 95 ? -9.031 -7.004 -18.266 1 93.31 95 ASN A C 1
ATOM 765 O O . ASN A 1 95 ? -8.344 -6.723 -19.25 1 93.31 95 ASN A O 1
ATOM 769 N N . HIS A 1 96 ? -8.57 -6.91 -17.078 1 95.69 96 HIS A N 1
ATOM 770 C CA . HIS A 1 96 ? -7.191 -6.523 -16.812 1 95.69 96 HIS A CA 1
ATOM 771 C C . HIS A 1 96 ? -6.215 -7.582 -17.328 1 95.69 96 HIS A C 1
ATOM 773 O O . HIS A 1 96 ? -5.145 -7.25 -17.844 1 95.69 96 HIS A O 1
ATOM 779 N N . GLN A 1 97 ? -6.574 -8.836 -17.203 1 93 97 GLN A N 1
ATOM 780 C CA . GLN A 1 97 ? -5.73 -9.914 -17.703 1 93 97 GLN A CA 1
ATOM 781 C C . GLN A 1 97 ? -5.535 -9.805 -19.203 1 93 97 GLN A C 1
ATOM 783 O O . GLN A 1 97 ? -4.418 -9.969 -19.703 1 93 97 GLN A O 1
ATOM 788 N N . ASN A 1 98 ? -6.594 -9.539 -19.859 1 91.25 98 ASN A N 1
ATOM 789 C CA . ASN A 1 98 ? -6.52 -9.406 -21.312 1 91.25 98 ASN A CA 1
ATOM 790 C C . ASN A 1 98 ? -5.566 -8.289 -21.734 1 91.25 98 ASN A C 1
ATOM 792 O O . ASN A 1 98 ? -4.793 -8.445 -22.672 1 91.25 98 ASN A O 1
ATOM 796 N N . ARG A 1 99 ? -5.613 -7.25 -21.031 1 93.25 99 ARG A N 1
ATOM 797 C CA . ARG A 1 99 ? -4.734 -6.121 -21.344 1 93.25 99 ARG A CA 1
ATOM 798 C C . ARG A 1 99 ? -3.287 -6.445 -20.984 1 93.25 99 ARG A C 1
ATOM 800 O O . ARG A 1 99 ? -2.365 -6.062 -21.703 1 93.25 99 ARG A O 1
ATOM 807 N N . ALA A 1 100 ? -3.082 -7.109 -19.875 1 94.31 100 ALA A N 1
ATOM 808 C CA . ALA A 1 100 ? -1.737 -7.52 -19.484 1 94.31 100 ALA A CA 1
ATOM 809 C C . ALA A 1 100 ? -1.122 -8.453 -20.516 1 94.31 100 ALA A C 1
ATOM 811 O O . ALA A 1 100 ? 0.028 -8.273 -20.922 1 94.31 100 ALA A O 1
ATOM 812 N N . ILE A 1 101 ? -1.913 -9.359 -20.953 1 90.5 101 ILE A N 1
ATOM 813 C CA . ILE A 1 101 ? -1.445 -10.375 -21.891 1 90.5 101 ILE A CA 1
ATOM 814 C C . ILE A 1 101 ? -1.143 -9.719 -23.234 1 90.5 101 ILE A C 1
ATOM 816 O O . ILE A 1 101 ? -0.163 -10.078 -23.906 1 90.5 101 ILE A O 1
ATOM 820 N N . SER A 1 102 ? -1.977 -8.805 -23.672 1 90.06 102 SER A N 1
ATOM 821 C CA . SER A 1 102 ? -1.744 -8.078 -24.906 1 90.06 102 SER A CA 1
ATOM 822 C C . SER A 1 102 ? -0.411 -7.34 -24.875 1 90.06 102 SER A C 1
ATOM 824 O O . SER A 1 102 ? 0.345 -7.371 -25.859 1 90.06 102 SER A O 1
ATOM 826 N N . GLY A 1 103 ? -0.147 -6.703 -23.781 1 89.81 103 GLY A N 1
ATOM 827 C CA . GLY A 1 103 ? 1.138 -6.035 -23.625 1 89.81 103 GLY A CA 1
ATOM 828 C C . GLY A 1 103 ? 2.307 -7 -23.578 1 89.81 103 GLY A C 1
ATOM 829 O O . GLY A 1 103 ? 3.365 -6.738 -24.141 1 89.81 103 GLY A O 1
ATOM 830 N N . PHE A 1 104 ? 2.115 -8.062 -22.953 1 89.44 104 PHE A N 1
ATOM 831 C CA . PHE A 1 104 ? 3.129 -9.102 -22.828 1 89.44 104 PHE A CA 1
ATOM 832 C C . PHE A 1 104 ? 3.531 -9.641 -24.188 1 89.44 104 PHE A C 1
ATOM 834 O O . PHE A 1 104 ? 4.719 -9.789 -24.484 1 89.44 104 PHE A O 1
ATOM 841 N N . ARG A 1 105 ? 2.609 -9.883 -24.969 1 87.94 105 ARG A N 1
ATOM 842 C CA . ARG A 1 105 ? 2.834 -10.43 -26.297 1 87.94 105 ARG A CA 1
ATOM 843 C C . ARG A 1 105 ? 3.658 -9.477 -27.156 1 87.94 105 ARG A C 1
ATOM 845 O O . ARG A 1 105 ? 4.465 -9.914 -27.984 1 87.94 105 ARG A O 1
ATOM 852 N N . LEU A 1 106 ? 3.508 -8.281 -26.922 1 86.25 106 LEU A N 1
ATOM 853 C CA . LEU A 1 106 ? 4.211 -7.266 -27.688 1 86.25 106 LEU A CA 1
ATOM 854 C C . LEU A 1 106 ? 5.676 -7.184 -27.281 1 86.25 106 LEU A C 1
ATOM 856 O O . LEU A 1 106 ? 6.539 -6.875 -28.109 1 86.25 106 LEU A O 1
ATOM 860 N N . THR A 1 107 ? 5.965 -7.535 -26.078 1 85.94 107 THR A N 1
ATOM 861 C CA . THR A 1 107 ? 7.309 -7.336 -25.547 1 85.94 107 THR A CA 1
ATOM 862 C C . THR A 1 107 ? 8.102 -8.648 -25.5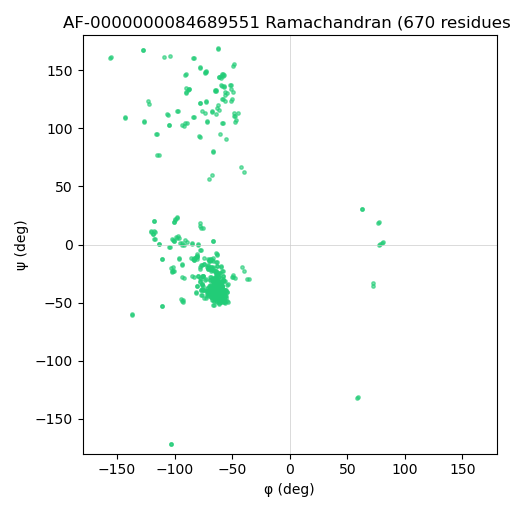62 1 85.94 107 THR A C 1
ATOM 864 O O . THR A 1 107 ? 9.328 -8.633 -25.625 1 85.94 107 THR A O 1
ATOM 867 N N . LEU A 1 108 ? 7.531 -9.727 -25.578 1 84.19 108 LEU A N 1
ATOM 868 C CA . LEU A 1 108 ? 8.086 -11.055 -25.344 1 84.19 108 LEU A CA 1
ATOM 869 C C . LEU A 1 108 ? 9.086 -11.43 -26.438 1 84.19 108 LEU A C 1
ATOM 871 O O . LEU A 1 108 ? 10.117 -12.047 -26.156 1 84.19 108 LEU A O 1
ATOM 875 N N . PRO A 1 109 ? 8.922 -10.961 -27.703 1 83.5 109 PRO A N 1
ATOM 876 C CA . PRO A 1 109 ? 9.82 -11.406 -28.766 1 83.5 109 PRO A CA 1
ATOM 877 C C . PRO A 1 109 ? 11.242 -10.891 -28.594 1 83.5 109 PRO A C 1
ATOM 879 O O . PRO A 1 109 ? 12.188 -11.469 -29.156 1 83.5 109 PRO A O 1
ATOM 882 N N . THR A 1 110 ? 11.453 -9.867 -27.828 1 87.56 110 THR A N 1
ATOM 883 C CA . THR A 1 110 ? 12.773 -9.289 -27.609 1 87.56 110 THR A CA 1
ATOM 884 C C . THR A 1 110 ? 13.086 -9.195 -26.125 1 87.56 110 THR A C 1
ATOM 886 O O . THR A 1 110 ? 12.508 -8.367 -25.406 1 87.56 110 THR A O 1
ATOM 889 N N . ILE A 1 111 ? 13.93 -10.07 -25.75 1 91.19 111 ILE A N 1
ATOM 890 C CA . ILE A 1 111 ? 14.344 -10.031 -24.344 1 91.19 111 ILE A CA 1
ATOM 891 C C . ILE A 1 111 ? 15.664 -9.273 -24.219 1 91.19 111 ILE A C 1
ATOM 893 O O . ILE A 1 111 ? 16.672 -9.664 -24.828 1 91.19 111 ILE A O 1
ATOM 897 N N . THR A 1 112 ? 15.672 -8.211 -23.594 1 92.75 112 THR A N 1
ATOM 898 C CA . THR A 1 112 ? 16.828 -7.348 -23.375 1 92.75 112 THR A CA 1
ATOM 899 C C . THR A 1 112 ? 17.016 -7.031 -21.906 1 92.75 112 THR A C 1
ATOM 901 O O . THR A 1 112 ? 16.125 -7.297 -21.094 1 92.75 112 THR A O 1
ATOM 904 N N . PRO A 1 113 ? 18.109 -6.508 -21.578 1 91.94 113 PRO A N 1
ATOM 905 C CA . PRO A 1 113 ? 18.312 -6.098 -20.188 1 91.94 113 PRO A CA 1
ATOM 906 C C . PRO A 1 113 ? 17.312 -5.039 -19.734 1 91.94 113 PRO A C 1
ATOM 908 O O . PRO A 1 113 ? 16.984 -4.973 -18.547 1 91.94 113 PRO A O 1
ATOM 911 N N . GLU A 1 114 ? 16.75 -4.266 -20.609 1 92.5 114 GLU A N 1
ATOM 912 C CA . GLU A 1 114 ? 15.867 -3.156 -20.281 1 92.5 114 GLU A CA 1
ATOM 913 C C . GLU A 1 114 ? 14.453 -3.652 -19.969 1 92.5 114 GLU A C 1
ATOM 915 O O . GLU A 1 114 ? 13.727 -3.021 -19.203 1 92.5 114 GLU A O 1
ATOM 920 N N . ASN A 1 115 ? 14.141 -4.793 -20.562 1 93.69 115 ASN A N 1
ATOM 921 C CA . ASN A 1 115 ? 12.75 -5.207 -20.391 1 93.69 115 ASN A CA 1
ATOM 922 C C . ASN A 1 115 ? 12.648 -6.535 -19.641 1 93.69 115 ASN A C 1
ATOM 924 O O . ASN A 1 115 ? 11.555 -7.082 -19.484 1 93.69 115 ASN A O 1
ATOM 928 N N . CYS A 1 116 ? 13.734 -7.121 -19.156 1 93.88 116 CYS A N 1
ATOM 929 C CA . CYS A 1 116 ? 13.758 -8.438 -18.531 1 93.88 116 CYS A CA 1
ATOM 930 C C . CYS A 1 116 ? 12.93 -8.453 -17.266 1 93.88 116 CYS A C 1
ATOM 932 O O . CYS A 1 116 ? 12.219 -9.43 -16.984 1 93.88 116 CYS A O 1
ATOM 934 N N . ASP A 1 117 ? 12.992 -7.395 -16.484 1 94.56 117 ASP A N 1
ATOM 935 C CA . ASP A 1 117 ? 12.195 -7.324 -15.258 1 94.56 117 ASP A CA 1
ATOM 936 C C . ASP A 1 117 ? 10.703 -7.305 -15.578 1 94.56 117 ASP A C 1
ATOM 938 O O . ASP A 1 117 ? 9.906 -7.934 -14.875 1 94.56 117 ASP A O 1
ATOM 942 N N . GLU A 1 118 ? 10.375 -6.547 -16.594 1 95.69 118 GLU A N 1
ATOM 943 C CA . GLU A 1 118 ? 8.984 -6.488 -17.031 1 95.69 118 GLU A CA 1
ATOM 944 C C . GLU A 1 118 ? 8.484 -7.863 -17.469 1 95.69 118 GLU A C 1
ATOM 946 O O . GLU A 1 118 ? 7.406 -8.297 -17.047 1 95.69 118 GLU A O 1
ATOM 951 N N . LEU A 1 119 ? 9.281 -8.508 -18.234 1 94.31 119 LEU A N 1
ATOM 952 C CA . LEU A 1 119 ? 8.898 -9.805 -18.781 1 94.31 119 LEU A CA 1
ATOM 953 C C . LEU A 1 119 ? 8.773 -10.844 -17.672 1 94.31 119 LEU A C 1
ATOM 955 O O . LEU A 1 119 ? 7.82 -11.625 -17.656 1 94.31 119 LEU A O 1
ATOM 959 N N . TYR A 1 120 ? 9.656 -10.852 -16.812 1 93 120 TYR A N 1
ATOM 960 C CA . TYR A 1 120 ? 9.57 -11.797 -15.711 1 93 120 TYR A CA 1
ATOM 961 C C . TYR A 1 120 ? 8.344 -11.531 -14.852 1 93 120 TYR A C 1
ATOM 963 O O . TYR A 1 120 ? 7.617 -12.453 -14.484 1 93 120 TYR A O 1
ATOM 971 N N . THR A 1 121 ? 8.172 -10.273 -14.477 1 95.38 121 THR A N 1
ATOM 972 C CA . THR A 1 121 ? 7.051 -9.891 -13.633 1 95.38 121 THR A CA 1
ATOM 973 C C . THR A 1 121 ? 5.727 -10.289 -14.273 1 95.38 121 THR A C 1
ATOM 975 O O . THR A 1 121 ? 4.867 -10.883 -13.609 1 95.38 121 THR A O 1
ATOM 978 N N . LEU A 1 122 ? 5.617 -10.062 -15.508 1 95 122 LEU A N 1
ATOM 979 C CA . LEU A 1 122 ? 4.391 -10.398 -16.234 1 95 122 LEU A CA 1
ATOM 980 C C . LEU A 1 122 ? 4.191 -11.906 -16.281 1 95 122 LEU A C 1
ATOM 982 O O . LEU A 1 122 ? 3.07 -12.398 -16.109 1 95 122 LEU A O 1
ATOM 986 N N . SER A 1 123 ? 5.223 -12.586 -16.531 1 91.88 123 SER A N 1
ATOM 987 C CA . SER A 1 123 ? 5.113 -14.039 -16.594 1 91.88 123 SER A CA 1
ATOM 988 C C . SER A 1 123 ? 4.691 -14.617 -15.242 1 91.88 123 SER A C 1
ATOM 990 O O . SER A 1 123 ? 3.865 -15.531 -15.188 1 91.88 123 SER A O 1
ATOM 992 N N . SER A 1 124 ? 5.273 -14.094 -14.219 1 91.44 124 SER A N 1
ATOM 993 C CA . SER A 1 124 ? 4.926 -14.5 -12.859 1 91.44 124 SER A CA 1
ATOM 994 C C . SER A 1 124 ? 3.461 -14.211 -12.555 1 91.44 124 SER A C 1
ATOM 996 O O . SER A 1 124 ? 2.736 -15.086 -12.078 1 91.44 124 SER A O 1
ATOM 998 N N . LEU A 1 125 ? 3.012 -13.031 -12.844 1 94.31 125 LEU A N 1
ATOM 999 C CA . LEU A 1 125 ? 1.638 -12.617 -12.578 1 94.31 125 LEU A CA 1
ATOM 1000 C C . LEU A 1 125 ? 0.654 -13.43 -13.414 1 94.31 125 LEU A C 1
ATOM 1002 O O . LEU A 1 125 ? -0.397 -13.844 -12.922 1 94.31 125 LEU A O 1
ATOM 1006 N N . THR A 1 126 ? 0.971 -13.633 -14.641 1 91.25 126 THR A N 1
ATOM 1007 C CA . THR A 1 126 ? 0.087 -14.375 -15.531 1 91.25 126 THR A CA 1
ATOM 1008 C C . THR A 1 126 ? -0.069 -15.812 -15.062 1 91.25 126 THR A C 1
ATOM 1010 O O . THR A 1 126 ? -1.157 -16.391 -15.148 1 91.25 126 THR A O 1
ATOM 1013 N N . THR A 1 127 ? 0.969 -16.359 -14.617 1 88.44 127 THR A N 1
ATOM 1014 C CA . THR A 1 127 ? 0.901 -17.719 -14.078 1 88.44 127 THR A CA 1
ATOM 1015 C C . THR A 1 127 ? -0.036 -17.781 -12.875 1 88.44 127 THR A C 1
ATOM 1017 O O . THR A 1 127 ? -0.858 -18.688 -12.773 1 88.44 127 THR A O 1
ATOM 1020 N N . MET A 1 128 ? 0.057 -16.859 -12.016 1 90.56 128 MET A N 1
ATOM 1021 C CA . MET A 1 128 ? -0.803 -16.812 -10.836 1 90.56 128 MET A CA 1
ATOM 1022 C C . MET A 1 128 ? -2.264 -16.625 -11.234 1 90.56 128 MET A C 1
ATOM 1024 O O . MET A 1 128 ? -3.15 -17.266 -10.664 1 90.56 128 MET A O 1
ATOM 1028 N N . LEU A 1 129 ? -2.416 -15.742 -12.141 1 91.31 129 LEU A N 1
ATOM 1029 C CA . LEU A 1 129 ? -3.766 -15.469 -12.617 1 91.31 129 LEU A CA 1
ATOM 1030 C C . LEU A 1 129 ? -4.395 -16.734 -13.211 1 91.31 129 LEU A C 1
ATOM 1032 O O . LEU A 1 129 ? -5.562 -17.031 -12.953 1 91.31 129 LEU A O 1
ATOM 1036 N N . ARG A 1 130 ? -3.631 -17.422 -13.898 1 86.56 130 ARG A N 1
ATOM 1037 C CA . ARG A 1 130 ? -4.121 -18.656 -14.5 1 86.56 130 ARG A CA 1
ATOM 1038 C C . ARG A 1 130 ? -4.445 -19.688 -13.438 1 86.56 130 ARG A C 1
ATOM 1040 O O . ARG A 1 130 ? -5.453 -20.391 -13.539 1 86.56 130 ARG A O 1
ATOM 1047 N N . CYS A 1 131 ? -3.658 -19.781 -12.477 1 87.69 131 CYS A N 1
ATOM 1048 C CA . CYS A 1 131 ? -3.871 -20.75 -11.406 1 87.69 131 CYS A CA 1
ATOM 1049 C C . CYS A 1 131 ? -5.105 -20.391 -10.594 1 87.69 131 CYS A C 1
ATOM 1051 O O . CYS A 1 131 ? -5.848 -21.281 -10.156 1 87.69 131 CYS A O 1
ATOM 1053 N N . ALA A 1 132 ? -5.285 -19.125 -10.375 1 85.94 132 ALA A N 1
ATOM 1054 C CA . ALA A 1 132 ? -6.375 -18.672 -9.516 1 85.94 132 ALA A CA 1
ATOM 1055 C C . ALA A 1 132 ? -7.715 -18.75 -10.242 1 85.94 132 ALA A C 1
ATOM 1057 O O . ALA A 1 132 ? -8.773 -18.828 -9.609 1 85.94 132 ALA A O 1
ATOM 1058 N N . SER A 1 133 ? -7.742 -18.516 -11.492 1 71.88 133 SER A N 1
ATOM 1059 C CA . SER A 1 133 ? -8.969 -18.422 -12.289 1 71.88 133 SER A CA 1
ATOM 1060 C C . SER A 1 133 ? -9.672 -19.781 -12.367 1 71.88 133 SER A C 1
ATOM 1062 O O . SER A 1 133 ? -10.734 -19.891 -12.977 1 71.88 133 SER A O 1
ATOM 1064 N N . LEU A 1 134 ? -9.203 -20.688 -11.758 1 59.97 134 LEU A N 1
ATOM 1065 C CA . LEU A 1 134 ? -9.922 -21.953 -11.883 1 59.97 134 LEU A CA 1
ATOM 1066 C C . LEU A 1 134 ? -11.25 -21.906 -11.133 1 59.97 134 LEU A C 1
ATOM 1068 O O . LEU A 1 134 ? -11.305 -21.484 -9.977 1 59.97 134 LEU A O 1
ATOM 1072 N N . PRO A 1 135 ? -12.289 -21.812 -12.031 1 54.28 135 PRO A N 1
ATOM 1073 C CA . PRO A 1 135 ? -13.648 -21.719 -11.508 1 54.28 135 PRO A CA 1
ATOM 1074 C C . PRO A 1 135 ? -13.938 -22.797 -10.453 1 54.28 135 PRO A C 1
ATOM 1076 O O . PRO A 1 135 ? -13.234 -23.797 -10.383 1 54.28 135 PRO A O 1
ATOM 1079 N N . PHE A 1 136 ? -14.867 -22.438 -9.617 1 51.19 136 PHE A N 1
ATOM 1080 C CA . PHE A 1 136 ? -15.43 -23.406 -8.672 1 51.19 136 PHE A CA 1
ATOM 1081 C C . PHE A 1 136 ? -16 -24.609 -9.406 1 51.19 136 PHE A C 1
ATOM 1083 O O . PHE A 1 136 ? -16.484 -24.484 -10.539 1 51.19 136 PHE A O 1
ATOM 1090 N N . PRO A 1 137 ? -15.711 -25.75 -8.867 1 47.22 137 PRO A N 1
ATOM 1091 C CA . PRO A 1 137 ? -16.172 -27.016 -9.43 1 47.22 137 PRO A CA 1
ATOM 1092 C C . PRO A 1 137 ? -17.578 -26.922 -10.016 1 47.22 137 PRO A C 1
ATOM 1094 O O . PRO A 1 137 ? -17.906 -27.641 -10.969 1 47.22 137 PRO A O 1
ATOM 1097 N N . THR A 1 138 ? -18.375 -26.094 -9.508 1 46.81 138 THR A N 1
ATOM 1098 C CA . THR A 1 138 ? -19.781 -26.188 -9.859 1 46.81 138 THR A CA 1
ATOM 1099 C C . THR A 1 138 ? -20.047 -25.547 -11.219 1 46.81 138 THR A C 1
ATOM 1101 O O . THR A 1 138 ? -21.172 -25.578 -11.719 1 46.81 138 THR A O 1
ATOM 1104 N N . ASP A 1 139 ? -19.062 -25.062 -11.805 1 51.62 139 ASP A N 1
ATOM 1105 C CA . ASP A 1 139 ? -19.359 -24.391 -13.07 1 51.62 139 ASP A CA 1
ATOM 1106 C C . ASP A 1 139 ? -19.203 -25.344 -14.242 1 51.62 139 ASP A C 1
ATOM 1108 O O . ASP A 1 139 ? -18.109 -25.875 -14.484 1 51.62 139 ASP A O 1
ATOM 1112 N N . PRO A 1 140 ? -20.312 -25.875 -14.82 1 53.38 140 PRO A N 1
ATOM 1113 C CA . PRO A 1 140 ? -20.234 -26.812 -15.938 1 53.38 140 PRO A CA 1
ATOM 1114 C C . PRO A 1 140 ? -19.328 -26.312 -17.062 1 53.38 140 PRO A C 1
ATOM 1116 O O . PRO A 1 140 ? -18.906 -27.109 -17.906 1 53.38 140 PRO A O 1
ATOM 1119 N N . ARG A 1 141 ? -19.234 -25.062 -17.156 1 56.81 141 ARG A N 1
ATOM 1120 C CA . ARG A 1 141 ? -18.453 -24.438 -18.219 1 56.81 141 ARG A CA 1
ATOM 1121 C C . ARG A 1 141 ? -16.953 -24.547 -17.938 1 56.81 141 ARG A C 1
ATOM 1123 O O . ARG A 1 141 ? -16.125 -24.016 -18.688 1 56.81 141 ARG A O 1
ATOM 1130 N N . GLN A 1 142 ? -16.656 -25.469 -16.938 1 62.03 142 GLN A N 1
ATOM 1131 C CA . GLN A 1 142 ? -15.273 -25.484 -16.469 1 62.03 142 GLN A CA 1
ATOM 1132 C C . GLN A 1 142 ? -14.414 -26.453 -17.281 1 62.03 142 GLN A C 1
ATOM 1134 O O . GLN A 1 142 ? -14.836 -27.578 -17.547 1 62.03 142 GLN A O 1
ATOM 1139 N N . PRO A 1 143 ? -13.312 -25.906 -17.672 1 69.56 143 PRO A N 1
ATOM 1140 C CA . PRO A 1 143 ? -12.375 -26.797 -18.359 1 69.56 143 PRO A CA 1
ATOM 1141 C C . PRO A 1 143 ? -11.969 -28 -17.5 1 69.56 143 PRO A C 1
ATOM 1143 O O . PRO A 1 143 ? -12.062 -27.938 -16.281 1 69.56 143 PRO A O 1
ATOM 1146 N N . ASP A 1 144 ? -11.766 -29.062 -18.188 1 86.44 144 ASP A N 1
ATOM 1147 C CA . ASP A 1 144 ? -11.219 -30.25 -17.531 1 86.44 144 ASP A CA 1
ATOM 1148 C C . ASP A 1 144 ? -9.969 -29.906 -16.734 1 86.44 144 ASP A C 1
ATOM 1150 O O . ASP A 1 144 ? -9.047 -29.266 -17.25 1 86.44 144 ASP A O 1
ATOM 1154 N N . PRO A 1 145 ? -9.977 -30.219 -15.445 1 89.75 145 PRO A N 1
ATOM 1155 C CA . PRO A 1 145 ? -8.844 -29.875 -14.594 1 89.75 145 PRO A CA 1
ATOM 1156 C C . PRO A 1 145 ? -7.512 -30.391 -15.141 1 89.75 145 PRO A C 1
ATOM 1158 O O . PRO A 1 145 ? -6.477 -29.75 -14.961 1 89.75 145 PRO A O 1
ATOM 1161 N N . ILE A 1 146 ? -7.551 -31.5 -15.75 1 93.88 146 ILE A N 1
ATOM 1162 C CA . ILE A 1 146 ? -6.324 -32.094 -16.281 1 93.88 146 ILE A CA 1
ATOM 1163 C C . ILE A 1 146 ? -5.801 -31.234 -17.422 1 93.88 146 ILE A C 1
ATOM 1165 O O . ILE A 1 146 ? -4.617 -30.875 -17.453 1 93.88 146 ILE A O 1
ATOM 1169 N N . ASP A 1 147 ? -6.676 -30.875 -18.312 1 91.31 147 ASP A N 1
ATOM 1170 C CA . ASP A 1 147 ? -6.273 -30.031 -19.422 1 91.31 147 ASP A CA 1
ATOM 1171 C C . ASP A 1 147 ? -5.801 -28.656 -18.938 1 91.31 147 ASP A C 1
ATOM 1173 O O . ASP A 1 147 ? -4.848 -28.094 -19.484 1 91.31 147 ASP A O 1
ATOM 1177 N N . ASP A 1 148 ? -6.5 -28.203 -18 1 88.31 148 ASP A N 1
ATOM 1178 C CA . ASP A 1 148 ? -6.121 -26.922 -17.422 1 88.31 148 ASP A CA 1
ATOM 1179 C C . ASP A 1 148 ? -4.715 -26.984 -16.828 1 88.31 148 ASP A C 1
ATOM 1181 O O . ASP A 1 148 ? -3.945 -26.031 -16.938 1 88.31 148 ASP A O 1
ATOM 1185 N N . THR A 1 149 ? -4.457 -28 -16.141 1 91.44 149 THR A N 1
ATOM 1186 C CA . THR A 1 149 ? -3.143 -28.172 -15.531 1 91.44 149 THR A CA 1
ATOM 1187 C C . THR A 1 149 ? -2.059 -28.25 -16.609 1 91.44 149 THR A C 1
ATOM 1189 O O . THR A 1 149 ? -0.951 -27.734 -16.422 1 91.44 149 THR A O 1
ATOM 1192 N N . CYS A 1 150 ? -2.33 -28.891 -17.703 1 92.25 150 CYS A N 1
ATOM 1193 C CA . CYS A 1 150 ? -1.386 -28.938 -18.812 1 92.25 150 CYS A CA 1
ATOM 1194 C C . CYS A 1 150 ? -1.069 -27.531 -19.312 1 92.25 150 CYS A C 1
ATOM 1196 O O . CYS A 1 150 ? 0.086 -27.219 -19.609 1 92.25 150 CYS A O 1
ATOM 1198 N N . GLU A 1 151 ? -2.086 -26.734 -19.328 1 87.12 151 GLU A N 1
ATOM 1199 C CA . GLU A 1 151 ? -1.878 -25.359 -19.734 1 87.12 151 GLU A CA 1
ATOM 1200 C C . GLU A 1 151 ? -0.989 -24.609 -18.75 1 87.12 151 GLU A C 1
ATOM 1202 O O . GLU A 1 151 ? -0.135 -23.812 -19.156 1 87.12 151 GLU A O 1
ATOM 1207 N N . VAL A 1 152 ? -1.214 -24.844 -17.562 1 88.75 152 VAL A N 1
ATOM 1208 C CA . VAL A 1 152 ? -0.415 -24.219 -16.516 1 88.75 152 VAL A CA 1
ATOM 1209 C C . VAL A 1 152 ? 1.041 -24.672 -16.641 1 88.75 152 VAL A C 1
ATOM 1211 O O . VAL A 1 152 ? 1.957 -23.859 -16.5 1 88.75 152 VAL A O 1
ATOM 1214 N N . PHE A 1 153 ? 1.249 -25.953 -16.875 1 91.88 153 PHE A N 1
ATOM 1215 C CA . PHE A 1 153 ? 2.598 -26.469 -17.078 1 91.88 153 PHE A CA 1
ATOM 1216 C C . PHE A 1 153 ? 3.283 -25.75 -18.234 1 91.88 153 PHE A C 1
ATOM 1218 O O . PHE A 1 153 ? 4.445 -25.359 -18.125 1 91.88 153 PHE A O 1
ATOM 1225 N N . MET A 1 154 ? 2.514 -25.594 -19.234 1 88.56 154 MET A N 1
ATOM 1226 C CA . MET A 1 154 ? 3.064 -24.938 -20.422 1 88.56 154 MET A CA 1
ATOM 1227 C C . MET A 1 154 ? 3.438 -23.484 -20.109 1 88.56 154 MET A C 1
ATOM 1229 O O . MET A 1 154 ? 4.477 -23 -20.562 1 88.56 154 MET A O 1
ATOM 1233 N N . LEU A 1 155 ? 2.648 -22.844 -19.406 1 84.88 155 LEU A N 1
ATOM 1234 C CA . LEU A 1 155 ? 2.932 -21.469 -19 1 84.88 155 LEU A CA 1
ATOM 1235 C C . LEU A 1 155 ? 4.191 -21.406 -18.141 1 84.88 155 LEU A C 1
ATOM 1237 O O . LEU A 1 155 ? 5.035 -20.516 -18.328 1 84.88 155 LEU A O 1
ATOM 1241 N N . MET A 1 156 ? 4.301 -22.266 -17.219 1 88.44 156 MET A N 1
ATOM 1242 C CA . MET A 1 156 ? 5.461 -22.328 -16.344 1 88.44 156 MET A CA 1
ATOM 1243 C C . MET A 1 156 ? 6.738 -22.578 -17.141 1 88.44 156 MET A C 1
ATOM 1245 O O . MET A 1 156 ? 7.785 -22 -16.844 1 88.44 156 MET A O 1
ATOM 1249 N N . ARG A 1 157 ? 6.652 -23.375 -18.062 1 87.94 157 ARG A N 1
ATOM 1250 C CA . ARG A 1 157 ? 7.789 -23.625 -18.953 1 87.94 157 ARG A CA 1
ATOM 1251 C C . ARG A 1 157 ? 8.164 -22.375 -19.719 1 87.94 157 ARG A C 1
ATOM 1253 O O . ARG A 1 157 ? 9.344 -22.094 -19.938 1 87.94 157 ARG A O 1
ATOM 1260 N N . GLY A 1 158 ? 7.168 -21.688 -20.188 1 83.25 158 GLY A N 1
ATOM 1261 C CA . GLY A 1 158 ? 7.418 -20.406 -20.828 1 83.25 158 GLY A CA 1
ATOM 1262 C C . GLY A 1 158 ? 8.164 -19.438 -19.922 1 83.25 158 GLY A C 1
ATOM 1263 O O . GLY A 1 158 ? 9.109 -18.766 -20.375 1 83.25 158 GLY A O 1
ATOM 1264 N N . VAL A 1 159 ? 7.746 -19.359 -18.656 1 84 159 VAL A N 1
ATOM 1265 C CA . VAL A 1 159 ? 8.43 -18.516 -17.688 1 84 159 VAL A CA 1
ATOM 1266 C C . VAL A 1 159 ? 9.891 -18.938 -17.578 1 84 159 VAL A C 1
ATOM 1268 O O . VAL A 1 159 ? 10.781 -18.078 -17.531 1 84 159 VAL A O 1
ATOM 1271 N N . ASN A 1 160 ? 10.07 -20.203 -17.531 1 85.31 160 ASN A N 1
ATOM 1272 C CA . ASN A 1 160 ? 11.43 -20.734 -17.422 1 85.31 160 ASN A CA 1
ATOM 1273 C C . ASN A 1 160 ? 12.273 -20.359 -18.641 1 85.31 160 ASN A C 1
ATOM 1275 O O . ASN A 1 160 ? 13.477 -20.094 -18.516 1 85.31 160 ASN A O 1
ATOM 1279 N N . GLU A 1 161 ? 11.734 -20.406 -19.766 1 85.81 161 GLU A N 1
ATOM 1280 C CA . GLU A 1 161 ? 12.461 -20.031 -20.969 1 85.81 161 GLU A CA 1
ATOM 1281 C C . GLU A 1 161 ? 12.883 -18.562 -20.922 1 85.81 161 GLU A C 1
ATOM 1283 O O . GLU A 1 161 ? 14 -18.234 -21.312 1 85.81 161 GLU A O 1
ATOM 1288 N N . ILE A 1 162 ? 12.047 -17.75 -20.438 1 86.38 162 ILE A N 1
ATOM 1289 C CA . ILE A 1 162 ? 12.367 -16.328 -20.266 1 86.38 162 ILE A CA 1
ATOM 1290 C C . ILE A 1 162 ? 13.508 -16.172 -19.266 1 86.38 162 ILE A C 1
ATOM 1292 O O . ILE A 1 162 ? 14.453 -15.422 -19.516 1 86.38 162 ILE A O 1
ATOM 1296 N N . LEU A 1 163 ? 13.445 -16.891 -18.234 1 84.31 163 LEU A N 1
ATOM 1297 C CA . LEU A 1 163 ? 14.438 -16.781 -17.172 1 84.31 163 LEU A CA 1
ATOM 1298 C C . LEU A 1 163 ? 15.797 -17.297 -17.641 1 84.31 163 LEU A C 1
ATOM 1300 O O . LEU A 1 163 ? 16.828 -16.75 -17.266 1 84.31 163 LEU A O 1
ATOM 1304 N N . LYS A 1 164 ? 15.773 -18.328 -18.344 1 84.12 164 LYS A N 1
ATOM 1305 C CA . LYS A 1 164 ? 17.031 -18.859 -18.875 1 84.12 164 LYS A CA 1
ATOM 1306 C C . LYS A 1 164 ? 17.766 -17.812 -19.688 1 84.12 164 LYS A C 1
ATOM 1308 O O . LYS A 1 164 ? 19 -17.734 -19.641 1 84.12 164 LYS A O 1
ATOM 1313 N N . THR A 1 165 ? 17.047 -17.078 -20.422 1 85.5 165 THR A N 1
ATOM 1314 C CA . THR A 1 165 ? 17.625 -16.062 -21.312 1 85.5 165 THR A CA 1
ATOM 1315 C C . THR A 1 165 ? 18.016 -14.82 -20.516 1 85.5 165 THR A C 1
ATOM 1317 O O . THR A 1 165 ? 19.016 -14.172 -20.828 1 85.5 165 THR A O 1
ATOM 1320 N N . SER A 1 166 ? 17.297 -14.547 -19.469 1 88.94 166 SER A N 1
ATOM 1321 C CA . SER A 1 166 ? 17.469 -13.258 -18.828 1 88.94 166 SER A CA 1
ATOM 1322 C C . SER A 1 166 ? 17.969 -13.414 -17.391 1 88.94 166 SER A C 1
ATOM 1324 O O . SER A 1 166 ? 18.016 -12.445 -16.625 1 88.94 166 SER A O 1
ATOM 1326 N N . TYR A 1 167 ? 18.359 -14.531 -17.047 1 87.06 167 TYR A N 1
ATOM 1327 C CA . TYR A 1 167 ? 18.656 -14.867 -15.656 1 87.06 167 TYR A CA 1
ATOM 1328 C C . TYR A 1 167 ? 19.656 -13.883 -15.055 1 87.06 167 TYR A C 1
ATOM 1330 O O . TYR A 1 167 ? 19.422 -13.336 -13.977 1 87.06 167 TYR A O 1
ATOM 1338 N N . VAL A 1 168 ? 20.703 -13.625 -15.711 1 87.88 168 VAL A N 1
ATOM 1339 C CA . VAL A 1 168 ? 21.781 -12.789 -15.188 1 87.88 168 VAL A CA 1
ATOM 1340 C C . VAL A 1 168 ? 21.25 -11.367 -14.969 1 87.88 168 VAL A C 1
ATOM 1342 O O . VAL A 1 168 ? 21.562 -10.734 -13.961 1 87.88 168 VAL A O 1
ATOM 1345 N N . TRP A 1 169 ? 20.484 -10.93 -15.875 1 92 169 TRP A N 1
ATOM 1346 C CA . TRP A 1 169 ? 19.953 -9.57 -15.789 1 92 169 TRP A CA 1
ATOM 1347 C C . TRP A 1 169 ? 18.969 -9.445 -14.641 1 92 169 TRP A C 1
ATOM 1349 O O . TRP A 1 169 ? 19 -8.484 -13.875 1 92 169 TRP A O 1
ATOM 1359 N N . VAL A 1 170 ? 18.109 -10.422 -14.469 1 90.31 170 VAL A N 1
ATOM 1360 C CA . VAL A 1 170 ? 17.078 -10.391 -13.43 1 90.31 170 VAL A CA 1
ATOM 1361 C C . VAL A 1 170 ? 17.734 -10.547 -12.055 1 90.31 170 VAL A C 1
ATOM 1363 O O . VAL A 1 170 ? 17.328 -9.898 -11.086 1 90.31 170 VAL A O 1
ATOM 1366 N N . MET A 1 171 ? 18.75 -11.336 -12.016 1 88.31 171 MET A N 1
ATOM 1367 C CA . MET A 1 171 ? 19.469 -11.594 -10.766 1 88.31 171 MET A CA 1
ATOM 1368 C C . MET A 1 171 ? 20.188 -10.336 -10.289 1 88.31 171 MET A C 1
ATOM 1370 O O . MET A 1 171 ? 20.375 -10.148 -9.086 1 88.31 171 MET A O 1
ATOM 1374 N N . GLN A 1 172 ? 20.547 -9.594 -11.172 1 90.25 172 GLN A N 1
ATOM 1375 C CA . GLN A 1 172 ? 21.234 -8.359 -10.836 1 90.25 172 GLN A CA 1
ATOM 1376 C C . GLN A 1 172 ? 20.266 -7.191 -10.695 1 90.25 172 GLN A C 1
ATOM 1378 O O . GLN A 1 172 ? 20.672 -6.086 -10.32 1 90.25 172 GLN A O 1
ATOM 1383 N N . GLY A 1 173 ? 19.062 -7.465 -10.891 1 90.44 173 GLY A N 1
ATOM 1384 C CA . GLY A 1 173 ? 18.062 -6.418 -10.883 1 90.44 173 GLY A CA 1
ATOM 1385 C C . GLY A 1 173 ? 17.25 -6.371 -9.602 1 90.44 173 GLY A C 1
ATOM 1386 O O . GLY A 1 173 ? 17.578 -7.055 -8.633 1 90.44 173 GLY A O 1
ATOM 1387 N N . PRO A 1 174 ? 16.25 -5.574 -9.602 1 92.12 174 PRO A N 1
ATOM 1388 C CA . PRO A 1 174 ? 15.477 -5.328 -8.383 1 92.12 174 PRO A CA 1
ATOM 1389 C C . PRO A 1 174 ? 14.633 -6.527 -7.961 1 92.12 174 PRO A C 1
ATOM 1391 O O . PRO A 1 174 ? 14.203 -6.617 -6.809 1 92.12 174 PRO A O 1
ATOM 1394 N N . ILE A 1 175 ? 14.344 -7.453 -8.836 1 91.81 175 ILE A N 1
ATOM 1395 C CA . ILE A 1 175 ? 13.445 -8.547 -8.477 1 91.81 175 ILE A CA 1
ATOM 1396 C C . ILE A 1 175 ? 14.25 -9.797 -8.141 1 91.81 175 ILE A C 1
ATOM 1398 O O . ILE A 1 175 ? 13.727 -10.906 -8.156 1 91.81 175 ILE A O 1
ATOM 1402 N N . SER A 1 176 ? 15.5 -9.68 -7.836 1 89.5 176 SER A N 1
ATOM 1403 C CA . SER A 1 176 ? 16.422 -10.781 -7.562 1 89.5 176 SER A CA 1
ATOM 1404 C C . SER A 1 176 ? 15.922 -11.641 -6.402 1 89.5 176 SER A C 1
ATOM 1406 O O . SER A 1 176 ? 16.156 -12.852 -6.367 1 89.5 176 SER A O 1
ATOM 1408 N N . ALA A 1 177 ? 15.18 -11.047 -5.539 1 86.19 177 ALA A N 1
ATOM 1409 C CA . ALA A 1 177 ? 14.672 -11.758 -4.371 1 86.19 177 ALA A CA 1
ATOM 1410 C C . ALA A 1 177 ? 13.734 -12.891 -4.785 1 86.19 177 ALA A C 1
ATOM 1412 O O . ALA A 1 177 ? 13.594 -13.883 -4.066 1 86.19 177 ALA A O 1
ATOM 1413 N N . MET A 1 178 ? 13.18 -12.789 -5.953 1 87.12 178 MET A N 1
ATOM 1414 C CA . MET A 1 178 ? 12.25 -13.805 -6.441 1 87.12 178 MET A CA 1
ATOM 1415 C C . MET A 1 178 ? 12.992 -15.062 -6.875 1 87.12 178 MET A C 1
ATOM 1417 O O . MET A 1 178 ? 12.414 -16.156 -6.91 1 87.12 178 MET A O 1
ATOM 1421 N N . LEU A 1 179 ? 14.203 -14.875 -7.262 1 79.31 179 LEU A N 1
ATOM 1422 C CA . LEU A 1 179 ? 14.992 -15.992 -7.773 1 79.31 179 LEU A CA 1
ATOM 1423 C C . LEU A 1 179 ? 15.812 -16.641 -6.656 1 79.31 179 LEU A C 1
ATOM 1425 O O . LEU A 1 179 ? 15.969 -17.859 -6.625 1 79.31 179 LEU A O 1
ATOM 1429 N N . VAL A 1 180 ? 16.438 -15.875 -5.945 1 65.38 180 VAL A N 1
ATOM 1430 C CA . VAL A 1 180 ? 17.266 -16.375 -4.848 1 65.38 180 VAL A CA 1
ATOM 1431 C C . VAL A 1 180 ? 16.703 -15.883 -3.516 1 65.38 180 VAL A C 1
ATOM 1433 O O . VAL A 1 180 ? 17.125 -14.844 -3 1 65.38 180 VAL A O 1
ATOM 1436 N N . PRO A 1 181 ? 15.68 -16.594 -3.23 1 57.31 181 PRO A N 1
ATOM 1437 C CA . PRO A 1 181 ? 15.195 -16.094 -1.945 1 57.31 181 PRO A CA 1
ATOM 1438 C C . PRO A 1 181 ? 16.219 -16.266 -0.821 1 57.31 181 PRO A C 1
ATOM 1440 O O . PRO A 1 181 ? 17.031 -17.188 -0.862 1 57.31 181 PRO A O 1
ATOM 1443 N N . GLU A 1 182 ? 16.656 -15.203 -0.196 1 53.03 182 GLU A N 1
ATOM 1444 C CA . GLU A 1 182 ? 17.531 -15.305 0.963 1 53.03 182 GLU A CA 1
ATOM 1445 C C . GLU A 1 182 ? 17.078 -16.422 1.906 1 53.03 182 GLU A C 1
ATOM 1447 O O . GLU A 1 182 ? 16.125 -16.234 2.668 1 53.03 182 GLU A O 1
ATOM 1452 N N . ARG A 1 183 ? 17.188 -17.578 1.433 1 52.62 183 ARG A N 1
ATOM 1453 C CA . ARG A 1 183 ? 16.844 -18.625 2.377 1 52.62 183 ARG A CA 1
ATOM 1454 C C . ARG A 1 183 ? 17.969 -18.844 3.395 1 52.62 183 ARG A C 1
ATOM 1456 O O . ARG A 1 183 ? 19.141 -18.656 3.078 1 52.62 183 ARG A O 1
ATOM 1463 N N . LEU A 1 184 ? 17.797 -18.609 4.539 1 46.91 184 LEU A N 1
ATOM 1464 C CA . LEU A 1 184 ? 18.75 -18.844 5.617 1 46.91 184 LEU A CA 1
ATOM 1465 C C . LEU A 1 184 ? 19.453 -20.188 5.441 1 46.91 184 LEU A C 1
ATOM 1467 O O . LEU A 1 184 ? 20.5 -20.422 6.051 1 46.91 184 LEU A O 1
ATOM 1471 N N . GLY A 1 185 ? 18.781 -21.094 4.598 1 47.81 185 GLY A N 1
ATOM 1472 C CA . GLY A 1 185 ? 19.406 -22.406 4.633 1 47.81 185 GLY A CA 1
ATOM 1473 C C . GLY A 1 185 ? 20.141 -22.75 3.346 1 47.81 185 GLY A C 1
ATOM 1474 O O . GLY A 1 185 ? 20.109 -21.984 2.385 1 47.81 185 GLY A O 1
ATOM 1475 N N . PRO A 1 186 ? 21.031 -23.75 3.482 1 47.66 186 PRO A N 1
ATOM 1476 C CA . PRO A 1 186 ? 21.844 -24.188 2.344 1 47.66 186 PRO A CA 1
ATOM 1477 C C . PRO A 1 186 ? 21.016 -24.406 1.077 1 47.66 186 PRO A C 1
ATOM 1479 O O . PRO A 1 186 ? 19.938 -25 1.134 1 47.66 186 PRO A O 1
ATOM 1482 N N . PHE A 1 187 ? 21.125 -23.531 0.182 1 49.25 187 PHE A N 1
ATOM 1483 C CA . PHE A 1 187 ? 20.5 -23.734 -1.119 1 49.25 187 PHE A CA 1
ATOM 1484 C C . PHE A 1 187 ? 21.031 -25 -1.788 1 49.25 187 PHE A C 1
ATOM 1486 O O . PHE A 1 187 ? 22.234 -25.156 -1.962 1 49.25 187 PHE A O 1
ATOM 1493 N N . ILE A 1 188 ? 20.344 -26.078 -1.843 1 50.53 188 ILE A N 1
ATOM 1494 C CA . ILE A 1 188 ? 20.734 -27.266 -2.604 1 50.53 188 ILE A CA 1
ATOM 1495 C C . ILE A 1 188 ? 20.312 -27.109 -4.062 1 50.53 188 ILE A C 1
ATOM 1497 O O . ILE A 1 188 ? 19.125 -27 -4.359 1 50.53 188 ILE A O 1
ATOM 1501 N N . PRO A 1 189 ? 21.281 -26.953 -4.816 1 53.72 189 PRO A N 1
ATOM 1502 C CA . PRO A 1 189 ? 20.953 -26.812 -6.238 1 53.72 189 PRO A CA 1
ATOM 1503 C C . PRO A 1 189 ? 20.031 -27.922 -6.75 1 53.72 189 PRO A C 1
ATOM 1505 O O . PRO A 1 189 ? 20.156 -29.062 -6.316 1 53.72 189 PRO A O 1
ATOM 1508 N N . PHE A 1 190 ? 19.062 -27.547 -7.453 1 52.81 190 PHE A N 1
ATOM 1509 C CA . PHE A 1 190 ? 18.078 -28.484 -7.969 1 52.81 190 PHE A CA 1
ATOM 1510 C C . PHE A 1 190 ? 18.75 -29.672 -8.656 1 52.81 190 PHE A C 1
ATOM 1512 O O . PHE A 1 190 ? 18.188 -30.766 -8.688 1 52.81 190 PHE A O 1
ATOM 1519 N N . ASP A 1 191 ? 19.953 -29.312 -9.164 1 50.72 191 ASP A N 1
ATOM 1520 C CA . ASP A 1 191 ? 20.672 -30.391 -9.836 1 50.72 191 ASP A CA 1
ATOM 1521 C C . ASP A 1 191 ? 21.578 -31.141 -8.867 1 50.72 191 ASP A C 1
ATOM 1523 O O . ASP A 1 191 ? 22.391 -31.969 -9.273 1 50.72 191 ASP A O 1
ATOM 1527 N N . SER A 1 192 ? 21.453 -30.719 -7.699 1 54.41 192 SER A N 1
ATOM 1528 C CA . SER A 1 192 ? 22.344 -31.391 -6.754 1 54.41 192 SER A CA 1
ATOM 1529 C C . SER A 1 192 ? 22.016 -32.875 -6.66 1 54.41 192 SER A C 1
ATOM 1531 O O . SER A 1 192 ? 20.844 -33.25 -6.625 1 54.41 192 SER A O 1
ATOM 1533 N N . THR A 1 193 ? 22.922 -33.594 -7.02 1 49.09 193 THR A N 1
ATOM 1534 C CA . THR A 1 193 ? 22.906 -35.062 -6.926 1 49.09 193 THR A CA 1
ATOM 1535 C C . THR A 1 193 ? 22.906 -35.5 -5.469 1 49.09 193 THR A C 1
ATOM 1537 O O . THR A 1 193 ? 22.906 -36.688 -5.18 1 49.09 193 THR A O 1
ATOM 1540 N N . GLU A 1 194 ? 23.141 -34.594 -4.676 1 54.28 194 GLU A N 1
ATOM 1541 C CA . GLU A 1 194 ? 23.141 -35.031 -3.287 1 54.28 194 GLU A CA 1
ATOM 1542 C C . GLU A 1 194 ? 21.734 -35.375 -2.818 1 54.28 194 GLU A C 1
ATOM 1544 O O . GLU A 1 194 ? 21 -34.531 -2.35 1 54.28 194 GLU A O 1
ATOM 1549 N N . LEU A 1 195 ? 21.156 -36.25 -3.521 1 55.44 195 LEU A N 1
ATOM 1550 C CA . LEU A 1 195 ? 19.781 -36.719 -3.365 1 55.44 195 LEU A CA 1
ATOM 1551 C C . LEU A 1 195 ? 19.578 -37.344 -1.979 1 55.44 195 LEU A C 1
ATOM 1553 O O . LEU A 1 195 ? 20.328 -38.219 -1.569 1 55.44 195 LEU A O 1
ATOM 1557 N N . LEU A 1 196 ? 19.109 -36.562 -1.076 1 61.06 196 LEU A N 1
ATOM 1558 C CA . LEU A 1 196 ? 18.75 -37.188 0.193 1 61.06 196 LEU A CA 1
ATOM 1559 C C . LEU A 1 196 ? 17.75 -38.312 -0.021 1 61.06 196 LEU A C 1
ATOM 1561 O O . LEU A 1 196 ? 16.891 -38.219 -0.9 1 61.06 196 LEU A O 1
ATOM 1565 N N . PRO A 1 197 ? 18.109 -39.406 0.544 1 67.56 197 PRO A N 1
ATOM 1566 C CA . PRO A 1 197 ? 17.188 -40.531 0.403 1 67.56 197 PRO A CA 1
ATOM 1567 C C . PRO A 1 197 ? 15.789 -40.25 0.928 1 67.56 197 PRO A C 1
ATOM 1569 O O . PRO A 1 197 ? 15.641 -39.625 1.991 1 67.56 197 PRO A O 1
ATOM 1572 N N . LEU A 1 198 ? 14.727 -40.438 0.077 1 76.88 198 LEU A N 1
ATOM 1573 C CA . LEU A 1 198 ? 13.32 -40.281 0.433 1 76.88 198 LEU A CA 1
ATOM 1574 C C . LEU A 1 198 ? 12.906 -41.281 1.494 1 76.88 198 LEU A C 1
ATOM 1576 O O . LEU A 1 198 ? 11.844 -41.156 2.105 1 76.88 198 LEU A O 1
ATOM 1580 N N . ASP A 1 199 ? 13.891 -42.188 1.718 1 74.81 199 ASP A N 1
ATOM 1581 C CA . ASP A 1 199 ? 13.641 -43.219 2.719 1 74.81 199 ASP A CA 1
ATOM 1582 C C . ASP A 1 199 ? 13.523 -42.625 4.113 1 74.81 199 ASP A C 1
ATOM 1584 O O . ASP A 1 199 ? 12.75 -43.094 4.945 1 74.81 199 ASP A O 1
ATOM 1588 N N . GLU A 1 200 ? 14.211 -41.625 4.301 1 77.81 200 GLU A N 1
ATOM 1589 C CA . GLU A 1 200 ? 14.195 -41 5.609 1 77.81 200 GLU A CA 1
ATOM 1590 C C . GLU A 1 200 ? 12.828 -40.375 5.898 1 77.81 200 GLU A C 1
ATOM 1592 O O . GLU A 1 200 ? 12.477 -40.156 7.059 1 77.81 200 GLU A O 1
ATOM 1597 N N . PHE A 1 201 ? 12.117 -40.312 4.809 1 81.25 201 PHE A N 1
ATOM 1598 C CA . PHE A 1 201 ? 10.828 -39.656 4.98 1 81.25 201 PHE A CA 1
ATOM 1599 C C . PHE A 1 201 ? 9.688 -40.656 4.781 1 81.25 201 PHE A C 1
ATOM 1601 O O . PHE A 1 201 ? 8.516 -40.281 4.781 1 81.25 201 PHE A O 1
ATOM 1608 N N . GLY A 1 202 ? 10.055 -41.938 4.508 1 82.94 202 GLY A N 1
ATOM 1609 C CA . GLY A 1 202 ? 9.086 -43 4.438 1 82.94 202 GLY A CA 1
ATOM 1610 C C . GLY A 1 202 ? 8.289 -43 3.146 1 82.94 202 GLY A C 1
ATOM 1611 O O . GLY A 1 202 ? 7.176 -43.531 3.1 1 82.94 202 GLY A O 1
ATOM 1612 N N . ILE A 1 203 ? 8.812 -42.312 2.107 1 88.12 203 ILE A N 1
ATOM 1613 C CA . ILE A 1 203 ? 7.992 -42.219 0.903 1 88.12 203 ILE A CA 1
ATOM 1614 C C . ILE A 1 203 ? 8.742 -42.844 -0.277 1 88.12 203 ILE A C 1
ATOM 1616 O O . ILE A 1 203 ? 8.281 -42.781 -1.418 1 88.12 203 ILE A O 1
ATOM 1620 N N . GLN A 1 204 ? 9.836 -43.531 -0.043 1 89.88 204 GLN A N 1
ATOM 1621 C CA . GLN A 1 204 ? 10.648 -44.156 -1.089 1 89.88 204 GLN A CA 1
ATOM 1622 C C . GLN A 1 204 ? 9.852 -45.188 -1.864 1 89.88 204 GLN A C 1
ATOM 1624 O O . GLN A 1 204 ? 9.969 -45.281 -3.088 1 89.88 204 GLN A O 1
ATOM 1629 N N . GLU A 1 205 ? 9.109 -45.906 -1.096 1 91.5 205 GLU A N 1
ATOM 1630 C CA . GLU A 1 205 ? 8.352 -47 -1.705 1 91.5 205 GLU A CA 1
ATOM 1631 C C . GLU A 1 205 ? 7.395 -46.5 -2.775 1 91.5 205 GLU A C 1
ATOM 1633 O O . GLU A 1 205 ? 7.168 -47.156 -3.787 1 91.5 205 GLU A O 1
ATOM 1638 N N . HIS A 1 206 ? 6.812 -45.406 -2.549 1 93.19 206 HIS A N 1
ATOM 1639 C CA . HIS A 1 206 ? 5.906 -44.812 -3.525 1 93.19 206 HIS A CA 1
ATOM 1640 C C . HIS A 1 206 ? 6.621 -44.5 -4.836 1 93.19 206 HIS A C 1
ATOM 1642 O O . HIS A 1 206 ? 6.09 -44.781 -5.918 1 93.19 206 HIS A O 1
ATOM 1648 N N . PHE A 1 207 ? 7.805 -44.094 -4.773 1 93.31 207 PHE A N 1
ATOM 1649 C CA . PHE A 1 207 ? 8.531 -43.688 -5.969 1 93.31 207 PHE A CA 1
ATOM 1650 C C . PHE A 1 207 ? 9.164 -44.875 -6.66 1 93.31 207 PHE A C 1
ATOM 1652 O O . PHE A 1 207 ? 9.312 -44.875 -7.887 1 93.31 207 PHE A O 1
ATOM 1659 N N . ASP A 1 208 ? 9.445 -45.875 -5.891 1 94.31 208 ASP A N 1
ATOM 1660 C CA . ASP A 1 208 ? 9.852 -47.156 -6.504 1 94.31 208 ASP A CA 1
ATOM 1661 C C . ASP A 1 208 ? 8.711 -47.75 -7.332 1 94.31 208 ASP A C 1
ATOM 1663 O O . ASP A 1 208 ? 8.938 -48.281 -8.422 1 94.31 208 ASP A O 1
ATOM 1667 N N . THR A 1 209 ? 7.629 -47.656 -6.758 1 96.25 209 THR A N 1
ATOM 1668 C CA . THR A 1 209 ? 6.445 -48.125 -7.461 1 96.25 209 THR A CA 1
ATOM 1669 C C . THR A 1 209 ? 6.234 -47.344 -8.758 1 96.25 209 THR A C 1
ATOM 1671 O O . THR A 1 209 ? 5.898 -47.938 -9.789 1 96.25 209 THR A O 1
ATOM 1674 N N . LEU A 1 210 ? 6.391 -46.062 -8.734 1 97.25 210 LEU A N 1
ATOM 1675 C CA . LEU A 1 210 ? 6.23 -45.219 -9.93 1 97.25 210 LEU A CA 1
ATOM 1676 C C . LEU A 1 210 ? 7.238 -45.625 -11 1 97.25 210 LEU A C 1
ATOM 1678 O O . LEU A 1 210 ? 6.906 -45.656 -12.188 1 97.25 210 LEU A O 1
ATOM 1682 N N . LYS A 1 211 ? 8.43 -45.875 -10.57 1 96.06 211 LYS A N 1
ATOM 1683 C CA . LYS A 1 211 ? 9.453 -46.344 -11.516 1 96.06 211 LYS A CA 1
ATOM 1684 C C . LYS A 1 211 ? 9.047 -47.656 -12.164 1 96.06 211 LYS A C 1
ATOM 1686 O O . LYS A 1 211 ? 9.25 -47.844 -13.367 1 96.06 211 LYS A O 1
ATOM 1691 N N . ALA A 1 212 ? 8.516 -48.5 -11.383 1 96.75 212 ALA A N 1
ATOM 1692 C CA . ALA A 1 212 ? 8.047 -49.781 -11.898 1 96.75 212 ALA A CA 1
ATOM 1693 C C . ALA A 1 212 ? 6.93 -49.594 -12.922 1 96.75 212 ALA A C 1
ATOM 1695 O O . ALA A 1 212 ? 6.863 -50.312 -13.922 1 96.75 212 ALA A O 1
ATOM 1696 N N . ILE A 1 213 ? 6.09 -48.688 -12.648 1 96.94 213 ILE A N 1
ATOM 1697 C CA . ILE A 1 213 ? 5 -48.375 -13.562 1 96.94 213 ILE A CA 1
ATOM 1698 C C . ILE A 1 213 ? 5.566 -47.875 -14.891 1 96.94 213 ILE A C 1
ATOM 1700 O O . ILE A 1 213 ? 5.098 -48.281 -15.961 1 96.94 213 ILE A O 1
ATOM 1704 N N . ALA A 1 214 ? 6.57 -47.062 -14.859 1 96.69 214 ALA A N 1
ATOM 1705 C CA . ALA A 1 214 ? 7.188 -46.5 -16.062 1 96.69 214 ALA A CA 1
ATOM 1706 C C . ALA A 1 214 ? 7.781 -47.594 -16.938 1 96.69 214 ALA A C 1
ATOM 1708 O O . ALA A 1 214 ? 7.867 -47.469 -18.156 1 96.69 214 ALA A O 1
ATOM 1709 N N . LEU A 1 215 ? 8.117 -48.719 -16.312 1 95.06 215 LEU A N 1
ATOM 1710 C CA . LEU A 1 215 ? 8.812 -49.781 -17 1 95.06 215 LEU A CA 1
ATOM 1711 C C . LEU A 1 215 ? 7.828 -50.844 -17.469 1 95.06 215 LEU A C 1
ATOM 1713 O O . LEU A 1 215 ? 8.234 -51.906 -17.938 1 95.06 215 LEU A O 1
ATOM 1717 N N . ASP A 1 216 ? 6.594 -50.531 -17.297 1 94.12 216 ASP A N 1
ATOM 1718 C CA . ASP A 1 216 ? 5.586 -51.5 -17.719 1 94.12 216 ASP A CA 1
ATOM 1719 C C . ASP A 1 216 ? 5.828 -51.938 -19.156 1 94.12 216 ASP A C 1
ATOM 1721 O O . ASP A 1 216 ? 5.988 -51.094 -20.062 1 94.12 216 ASP A O 1
ATOM 1725 N N . ASP A 1 217 ? 5.715 -53.188 -19.5 1 92.31 217 ASP A N 1
ATOM 1726 C CA . ASP A 1 217 ? 6.074 -53.781 -20.781 1 92.31 217 ASP A CA 1
ATOM 1727 C C . ASP A 1 217 ? 5.023 -53.5 -21.859 1 92.31 217 ASP A C 1
ATOM 1729 O O . ASP A 1 217 ? 5.301 -53.594 -23.047 1 92.31 217 ASP A O 1
ATOM 1733 N N . SER A 1 218 ? 3.871 -53.156 -21.422 1 92.88 218 SER A N 1
ATOM 1734 C CA . SER A 1 218 ? 2.795 -52.906 -22.375 1 92.88 218 SER A CA 1
ATOM 1735 C C . SER A 1 218 ? 3.004 -51.562 -23.078 1 92.88 218 SER A C 1
ATOM 1737 O O . SER A 1 218 ? 2.379 -51.281 -24.094 1 92.88 218 SER A O 1
ATOM 1739 N N . PHE A 1 219 ? 3.93 -50.688 -22.625 1 95.5 219 PHE A N 1
ATOM 1740 C CA . PHE A 1 219 ? 4.125 -49.375 -23.188 1 95.5 219 PHE A CA 1
ATOM 1741 C C . PHE A 1 219 ? 5.164 -49.406 -24.312 1 95.5 219 PHE A C 1
ATOM 1743 O O . PHE A 1 219 ? 6.117 -50.188 -24.25 1 95.5 219 PHE A O 1
ATOM 1750 N N . ASP A 1 220 ? 4.973 -48.562 -25.297 1 96.06 220 ASP A N 1
ATOM 1751 C CA . ASP A 1 220 ? 5.969 -48.375 -26.344 1 96.06 220 ASP A CA 1
ATOM 1752 C C . ASP A 1 220 ? 7.297 -47.906 -25.766 1 96.06 220 ASP A C 1
ATOM 1754 O O . ASP A 1 220 ? 7.316 -47.125 -24.828 1 96.06 220 ASP A O 1
ATOM 1758 N N . PRO A 1 221 ? 8.367 -48.344 -26.344 1 96 221 PRO A N 1
ATOM 1759 C CA . PRO A 1 221 ? 9.695 -48 -25.844 1 96 221 PRO A CA 1
ATOM 1760 C C . PRO A 1 221 ? 9.891 -46.469 -25.734 1 96 221 PRO A C 1
ATOM 1762 O O . PRO A 1 221 ? 10.5 -46 -24.766 1 96 221 PRO A O 1
ATOM 1765 N N . ALA A 1 222 ? 9.422 -45.75 -26.688 1 95.88 222 ALA A N 1
ATOM 1766 C CA . ALA A 1 222 ? 9.562 -44.281 -26.656 1 95.88 222 ALA A CA 1
ATOM 1767 C C . ALA A 1 222 ? 8.797 -43.688 -25.484 1 95.88 222 ALA A C 1
ATOM 1769 O O . ALA A 1 222 ? 9.273 -42.75 -24.844 1 95.88 222 ALA A O 1
ATOM 1770 N N . ILE A 1 223 ? 7.656 -44.188 -25.234 1 97.12 223 ILE A N 1
ATOM 1771 C CA . ILE A 1 223 ? 6.832 -43.75 -24.125 1 97.12 223 ILE A CA 1
ATOM 1772 C C . ILE A 1 223 ? 7.516 -44.094 -22.797 1 97.12 223 ILE A C 1
ATOM 1774 O O . ILE A 1 223 ? 7.578 -43.281 -21.891 1 97.12 223 ILE A O 1
ATOM 1778 N N . ARG A 1 224 ? 8.039 -45.281 -22.75 1 97.44 224 ARG A N 1
ATOM 1779 C CA . ARG A 1 224 ? 8.734 -45.719 -21.547 1 97.44 224 ARG A CA 1
ATOM 1780 C C . ARG A 1 224 ? 9.898 -44.812 -21.219 1 97.44 224 ARG A C 1
ATOM 1782 O O . ARG A 1 224 ? 10.133 -44.5 -20.047 1 97.44 224 ARG A O 1
ATOM 1789 N N . LYS A 1 225 ? 10.602 -44.469 -22.219 1 96.88 225 LYS A N 1
ATOM 1790 C CA . LYS A 1 225 ? 11.734 -43.562 -22.031 1 96.88 225 LYS A CA 1
ATOM 1791 C C . LYS A 1 225 ? 11.273 -42.25 -21.453 1 96.88 225 LYS A C 1
ATOM 1793 O O . LYS A 1 225 ? 11.875 -41.719 -20.516 1 96.88 225 LYS A O 1
ATOM 1798 N N . THR A 1 226 ? 10.234 -41.656 -22.016 1 97.62 226 THR A N 1
ATOM 1799 C CA . THR A 1 226 ? 9.664 -40.406 -21.547 1 97.62 226 THR A CA 1
ATOM 1800 C C . THR A 1 226 ? 9.195 -40.531 -20.109 1 97.62 226 THR A C 1
ATOM 1802 O O . THR A 1 226 ? 9.438 -39.625 -19.297 1 97.62 226 THR A O 1
ATOM 1805 N N . LEU A 1 227 ? 8.539 -41.625 -19.781 1 98.12 227 LEU A N 1
ATOM 1806 C CA . LEU A 1 227 ? 8.016 -41.844 -18.438 1 98.12 227 LEU A CA 1
ATOM 1807 C C . LEU A 1 227 ? 9.148 -42 -17.438 1 98.12 227 LEU A C 1
ATOM 1809 O O . LEU A 1 227 ? 9.078 -41.469 -16.312 1 98.12 227 LEU A O 1
ATOM 1813 N N . LEU A 1 228 ? 10.164 -42.719 -17.828 1 96.62 228 LEU A N 1
ATOM 1814 C CA . LEU A 1 228 ? 11.312 -42.906 -16.953 1 96.62 228 LEU A CA 1
ATOM 1815 C C . LEU A 1 228 ? 11.992 -41.594 -16.625 1 96.62 228 LEU A C 1
ATOM 1817 O O . LEU A 1 228 ? 12.375 -41.344 -15.477 1 96.62 228 LEU A O 1
ATOM 1821 N N . GLN A 1 229 ? 12.141 -40.844 -17.578 1 95.25 229 GLN A N 1
ATOM 1822 C CA . GLN A 1 229 ? 12.727 -39.5 -17.359 1 95.25 229 GLN A CA 1
ATOM 1823 C C . GLN A 1 229 ? 11.852 -38.656 -16.453 1 95.25 229 GLN A C 1
ATOM 1825 O O . GLN A 1 229 ? 12.359 -37.938 -15.578 1 95.25 229 GLN A O 1
ATOM 1830 N N . SER A 1 230 ? 10.562 -38.688 -16.641 1 96.38 230 SER A N 1
ATOM 1831 C CA . SER A 1 230 ? 9.617 -37.844 -15.891 1 96.38 230 SER A CA 1
ATOM 1832 C C . SER A 1 230 ? 9.555 -38.281 -14.43 1 96.38 230 SER A C 1
ATOM 1834 O O . SER A 1 230 ? 9.469 -37.438 -13.531 1 96.38 230 SER A O 1
ATOM 1836 N N . VAL A 1 231 ? 9.578 -39.562 -14.203 1 95.69 231 VAL A N 1
ATOM 1837 C CA . VAL A 1 231 ? 9.508 -40.062 -12.828 1 95.69 231 VAL A CA 1
ATOM 1838 C C . VAL A 1 231 ? 10.82 -39.75 -12.109 1 95.69 231 VAL A C 1
ATOM 1840 O O . VAL A 1 231 ? 10.82 -39.469 -10.906 1 95.69 231 VAL A O 1
ATOM 1843 N N . ALA A 1 232 ? 11.922 -39.844 -12.812 1 91.69 232 ALA A N 1
ATOM 1844 C CA . ALA A 1 232 ? 13.203 -39.469 -12.227 1 91.69 232 ALA A CA 1
ATOM 1845 C C . ALA A 1 232 ? 13.203 -38.031 -11.789 1 91.69 232 ALA A C 1
ATOM 1847 O O . ALA A 1 232 ? 13.664 -37.688 -10.695 1 91.69 232 ALA A O 1
ATOM 1848 N N . SER A 1 233 ? 12.727 -37.188 -12.664 1 92 233 SER A N 1
ATOM 1849 C CA . SER A 1 233 ? 12.648 -35.75 -12.336 1 92 233 SER A CA 1
ATOM 1850 C C . SER A 1 233 ? 11.672 -35.5 -11.188 1 92 233 SER A C 1
ATOM 1852 O O . SER A 1 233 ? 11.922 -34.688 -10.32 1 92 233 SER A O 1
ATOM 1854 N N . LEU A 1 234 ? 10.555 -36.188 -11.195 1 93.69 234 LEU A N 1
ATOM 1855 C CA . LEU A 1 234 ? 9.578 -36.062 -10.117 1 93.69 234 LEU A CA 1
ATOM 1856 C C . LEU A 1 234 ? 10.195 -36.438 -8.781 1 93.69 234 LEU A C 1
ATOM 1858 O O . LEU A 1 234 ? 10.016 -35.75 -7.781 1 93.69 234 LEU A O 1
ATOM 1862 N N . THR A 1 235 ? 10.859 -37.562 -8.828 1 90.38 235 THR A N 1
ATOM 1863 C CA . THR A 1 235 ? 11.523 -38.062 -7.629 1 90.38 235 THR A CA 1
ATOM 1864 C C . THR A 1 235 ? 12.508 -37.031 -7.094 1 90.38 235 THR A C 1
ATOM 1866 O O . THR A 1 235 ? 12.539 -36.75 -5.891 1 90.38 235 THR A O 1
ATOM 1869 N N . ASN A 1 236 ? 13.211 -36.469 -7.965 1 86.44 236 ASN A N 1
ATOM 1870 C CA . ASN A 1 236 ? 14.188 -35.469 -7.574 1 86.44 236 ASN A CA 1
ATOM 1871 C C . ASN A 1 236 ? 13.516 -34.219 -7.027 1 86.44 236 ASN A C 1
ATOM 1873 O O . ASN A 1 236 ? 14.031 -33.594 -6.105 1 86.44 236 ASN A O 1
ATOM 1877 N N . CYS A 1 237 ? 12.438 -33.812 -7.605 1 87.56 237 CYS A N 1
ATOM 1878 C CA . CYS A 1 237 ? 11.695 -32.656 -7.125 1 87.56 237 CYS A CA 1
ATOM 1879 C C . CYS A 1 237 ? 11.203 -32.875 -5.699 1 87.56 237 CYS A C 1
ATOM 1881 O O . CYS A 1 237 ? 11.312 -31.984 -4.859 1 87.56 237 CYS A O 1
ATOM 1883 N N . PHE A 1 238 ? 10.75 -34.062 -5.426 1 88.5 238 PHE A N 1
ATOM 1884 C CA . PHE A 1 238 ? 10.266 -34.344 -4.082 1 88.5 238 PHE A CA 1
ATOM 1885 C C . PHE A 1 238 ? 11.422 -34.344 -3.08 1 88.5 238 PHE A C 1
ATOM 1887 O O . PHE A 1 238 ? 11.258 -33.906 -1.944 1 88.5 238 PHE A O 1
ATOM 1894 N N . ARG A 1 239 ? 12.508 -34.844 -3.508 1 83.38 239 ARG A N 1
ATOM 1895 C CA . ARG A 1 239 ? 13.672 -34.844 -2.637 1 83.38 239 ARG A CA 1
ATOM 1896 C C . ARG A 1 239 ? 14.039 -33.406 -2.232 1 83.38 239 ARG A C 1
ATOM 1898 O O . ARG A 1 239 ? 14.484 -33.188 -1.105 1 83.38 239 ARG A O 1
ATOM 1905 N N . GLN A 1 240 ? 13.836 -32.562 -3.123 1 79.25 240 GLN A N 1
ATOM 1906 C CA . GLN A 1 240 ? 14.156 -31.156 -2.869 1 79.25 240 GLN A CA 1
ATOM 1907 C C . GLN A 1 240 ? 13.102 -30.5 -1.98 1 79.25 240 GLN A C 1
ATOM 1909 O O . GLN A 1 240 ? 13.438 -29.719 -1.081 1 79.25 240 GLN A O 1
ATOM 1914 N N . ILE A 1 241 ? 11.914 -30.812 -2.16 1 81.56 241 ILE A N 1
ATOM 1915 C CA . ILE A 1 241 ? 10.805 -30.125 -1.493 1 81.56 241 ILE A CA 1
ATOM 1916 C C . ILE A 1 241 ? 10.727 -30.594 -0.038 1 81.56 241 ILE A C 1
ATOM 1918 O O . ILE A 1 241 ? 10.43 -29.797 0.855 1 81.56 241 ILE A O 1
ATOM 1922 N N . VAL A 1 242 ? 11.031 -31.828 0.224 1 79.19 242 VAL A N 1
ATOM 1923 C CA . VAL A 1 242 ? 10.836 -32.406 1.555 1 79.19 242 VAL A CA 1
ATOM 1924 C C . VAL A 1 242 ? 11.867 -31.812 2.52 1 79.19 242 VAL A C 1
ATOM 1926 O O . VAL A 1 242 ? 11.664 -31.812 3.734 1 79.19 242 VAL A O 1
ATOM 1929 N N . VAL A 1 243 ? 12.945 -31.297 1.956 1 75.25 243 VAL A N 1
ATOM 1930 C CA . VAL A 1 243 ? 13.984 -30.797 2.842 1 75.25 243 VAL A CA 1
ATOM 1931 C C . VAL A 1 243 ? 13.891 -29.281 2.943 1 75.25 243 VAL A C 1
ATOM 1933 O O . VAL A 1 243 ? 14.719 -28.641 3.598 1 75.25 243 VAL A O 1
ATOM 1936 N N . GLN A 1 244 ? 12.938 -28.75 2.318 1 72.81 244 GLN A N 1
ATOM 1937 C CA . GLN A 1 244 ? 12.812 -27.297 2.363 1 72.81 244 GLN A CA 1
ATOM 1938 C C . GLN A 1 244 ? 12.328 -26.828 3.732 1 72.81 244 GLN A C 1
ATOM 1940 O O . GLN A 1 244 ? 11.602 -27.547 4.422 1 72.81 244 GLN A O 1
ATOM 1945 N N . PRO A 1 245 ? 12.828 -25.609 4.043 1 70.56 245 PRO A N 1
ATOM 1946 C CA . PRO A 1 245 ? 12.344 -25.031 5.301 1 70.56 245 PRO A CA 1
ATOM 1947 C C . PRO A 1 245 ? 10.836 -24.781 5.293 1 70.56 245 PRO A C 1
ATOM 1949 O O . PRO A 1 245 ? 10.203 -24.844 4.234 1 70.56 245 PRO A O 1
ATOM 1952 N N . PRO A 1 246 ? 10.375 -24.5 6.512 1 66.62 246 PRO A N 1
ATOM 1953 C CA . PRO A 1 246 ? 8.93 -24.375 6.668 1 66.62 246 PRO A CA 1
ATOM 1954 C C . PRO A 1 246 ? 8.344 -23.203 5.887 1 66.62 246 PRO A C 1
ATOM 1956 O O . PRO A 1 246 ? 7.152 -23.219 5.551 1 66.62 246 PRO A O 1
ATOM 1959 N N . ASP A 1 247 ? 9.195 -22.266 5.711 1 64.94 247 ASP A N 1
ATOM 1960 C CA . ASP A 1 247 ? 8.633 -21.156 4.949 1 64.94 247 ASP A CA 1
ATOM 1961 C C . ASP A 1 247 ? 8.344 -21.562 3.508 1 64.94 247 ASP A C 1
ATOM 1963 O O . ASP A 1 247 ? 9.258 -21.953 2.777 1 64.94 247 ASP A O 1
ATOM 1967 N N . ARG A 1 248 ? 7.172 -21.562 3.195 1 67.31 248 ARG A N 1
ATOM 1968 C CA . ARG A 1 248 ? 6.668 -22.125 1.944 1 67.31 248 ARG A CA 1
ATOM 1969 C C . ARG A 1 248 ? 6.688 -21.078 0.831 1 67.31 248 ARG A C 1
ATOM 1971 O O . ARG A 1 248 ? 6.367 -19.922 1.06 1 67.31 248 ARG A O 1
ATOM 1978 N N . GLU A 1 249 ? 7.168 -21.516 -0.186 1 79.38 249 GLU A N 1
ATOM 1979 C CA . GLU A 1 249 ? 7.152 -20.703 -1.397 1 79.38 249 GLU A CA 1
ATOM 1980 C C . GLU A 1 249 ? 6.441 -21.422 -2.539 1 79.38 249 GLU A C 1
ATOM 1982 O O . GLU A 1 249 ? 6.879 -22.484 -2.973 1 79.38 249 GLU A O 1
ATOM 1987 N N . PRO A 1 250 ? 5.43 -20.766 -2.986 1 82.62 250 PRO A N 1
ATOM 1988 C CA . PRO A 1 250 ? 4.699 -21.422 -4.074 1 82.62 250 PRO A CA 1
ATOM 1989 C C . PRO A 1 250 ? 5.547 -21.609 -5.328 1 82.62 250 PRO A C 1
ATOM 1991 O O . PRO A 1 250 ? 5.207 -22.406 -6.195 1 82.62 250 PRO A O 1
ATOM 1994 N N . GLY A 1 251 ? 6.637 -20.922 -5.375 1 77.62 251 GLY A N 1
ATOM 1995 C CA . GLY A 1 251 ? 7.527 -21.094 -6.516 1 77.62 251 GLY A CA 1
ATOM 1996 C C . GLY A 1 251 ? 8.031 -22.5 -6.676 1 77.62 251 GLY A C 1
ATOM 1997 O O . GLY A 1 251 ? 8.477 -22.891 -7.758 1 77.62 251 GLY A O 1
ATOM 1998 N N . LEU A 1 252 ? 7.953 -23.266 -5.648 1 76.06 252 LEU A N 1
ATOM 1999 C CA . LEU A 1 252 ? 8.383 -24.656 -5.676 1 76.06 252 LEU A CA 1
ATOM 2000 C C . LEU A 1 252 ? 7.512 -25.484 -6.613 1 76.06 252 LEU A C 1
ATOM 2002 O O . LEU A 1 252 ? 7.953 -26.5 -7.148 1 76.06 252 LEU A O 1
ATOM 2006 N N . LEU A 1 253 ? 6.355 -24.984 -6.816 1 83.75 253 LEU A N 1
ATOM 2007 C CA . LEU A 1 253 ? 5.418 -25.688 -7.68 1 83.75 253 LEU A CA 1
ATOM 2008 C C . LEU A 1 253 ? 5.891 -25.656 -9.133 1 83.75 253 LEU A C 1
ATOM 2010 O O . LEU A 1 253 ? 5.422 -26.453 -9.953 1 83.75 253 LEU A O 1
ATOM 2014 N N . LEU A 1 254 ? 6.84 -24.797 -9.367 1 79 254 LEU A N 1
ATOM 2015 C CA . LEU A 1 254 ? 7.344 -24.656 -10.734 1 79 254 LEU A CA 1
ATOM 2016 C C . LEU A 1 254 ? 8.414 -25.703 -11.031 1 79 254 LEU A C 1
ATOM 2018 O O . LEU A 1 254 ? 8.742 -25.953 -12.188 1 79 254 LEU A O 1
ATOM 2022 N N . ILE A 1 255 ? 8.898 -26.344 -10.141 1 83.56 255 ILE A N 1
ATOM 2023 C CA . ILE A 1 255 ? 10.141 -27.078 -10.305 1 83.56 255 ILE A CA 1
ATOM 2024 C C . ILE A 1 255 ? 9.914 -28.297 -11.203 1 83.56 255 ILE A C 1
ATOM 2026 O O . ILE A 1 255 ? 10.75 -28.609 -12.047 1 83.56 255 ILE A O 1
ATOM 2030 N N . TRP A 1 256 ? 8.859 -28.953 -11.062 1 91.94 256 TRP A N 1
ATOM 2031 C CA . TRP A 1 256 ? 8.656 -30.156 -11.867 1 91.94 256 TRP A CA 1
ATOM 2032 C C . TRP A 1 256 ? 8.156 -29.797 -13.266 1 91.94 256 TRP A C 1
ATOM 2034 O O . TRP A 1 256 ? 8.656 -30.328 -14.258 1 91.94 256 TRP A O 1
ATOM 2044 N N . PRO A 1 257 ? 7.254 -28.859 -13.398 1 91.25 257 PRO A N 1
ATOM 2045 C CA . PRO A 1 257 ? 6.75 -28.5 -14.727 1 91.25 257 PRO A CA 1
ATOM 2046 C C . PRO A 1 257 ? 7.859 -28.047 -15.672 1 91.25 257 PRO A C 1
ATOM 2048 O O . PRO A 1 257 ? 7.762 -28.25 -16.891 1 91.25 257 PRO A O 1
ATOM 2051 N N . ILE A 1 258 ? 8.82 -27.484 -15.156 1 88.5 258 ILE A N 1
ATOM 2052 C CA . ILE A 1 258 ? 9.867 -26.969 -16.031 1 88.5 258 ILE A CA 1
ATOM 2053 C C . ILE A 1 258 ? 10.828 -28.094 -16.406 1 88.5 258 ILE A C 1
ATOM 2055 O O . ILE A 1 258 ? 11.641 -27.953 -17.328 1 88.5 258 ILE A O 1
ATOM 2059 N N . ARG A 1 259 ? 10.766 -29.219 -15.773 1 89.31 259 ARG A N 1
ATOM 2060 C CA . ARG A 1 259 ? 11.711 -30.312 -15.992 1 89.31 259 ARG A CA 1
ATOM 2061 C C . ARG A 1 259 ? 11.086 -31.391 -16.859 1 89.31 259 ARG A C 1
ATOM 2063 O O . ARG A 1 259 ? 11.805 -32.219 -17.453 1 89.31 259 ARG A O 1
ATOM 2070 N N . VAL A 1 260 ? 9.82 -31.453 -16.891 1 92.06 260 VAL A N 1
ATOM 2071 C CA . VAL A 1 260 ? 9.188 -32.5 -17.688 1 92.06 260 VAL A CA 1
ATOM 2072 C C . VAL A 1 260 ? 9.219 -32.094 -19.172 1 92.06 260 VAL A C 1
ATOM 2074 O O . VAL A 1 260 ? 9.25 -30.906 -19.484 1 92.06 260 VAL A O 1
ATOM 2077 N N . THR A 1 261 ? 9.227 -33.062 -20.062 1 92.12 261 THR A N 1
ATOM 2078 C CA . THR A 1 261 ? 9.289 -32.812 -21.5 1 92.12 261 THR A CA 1
ATOM 2079 C C . THR A 1 261 ? 7.898 -32.531 -22.062 1 92.12 261 THR A C 1
ATOM 2081 O O . THR A 1 261 ? 6.895 -32.938 -21.469 1 92.12 261 THR A O 1
ATOM 2084 N N . PRO A 1 262 ? 7.887 -31.906 -23.25 1 93.31 262 PRO A N 1
ATOM 2085 C CA . PRO A 1 262 ? 6.598 -31.734 -23.922 1 93.31 262 PRO A CA 1
ATOM 2086 C C . PRO A 1 262 ? 5.91 -33.062 -24.234 1 93.31 262 PRO A C 1
ATOM 2088 O O . PRO A 1 262 ? 4.676 -33.125 -24.219 1 93.31 262 PRO A O 1
ATOM 2091 N N . GLU A 1 263 ? 6.707 -34.031 -24.484 1 96.19 263 GLU A N 1
ATOM 2092 C CA . GLU A 1 263 ? 6.152 -35.375 -24.75 1 96.19 263 GLU A CA 1
ATOM 2093 C C . GLU A 1 263 ? 5.379 -35.875 -23.531 1 96.19 263 GLU A C 1
ATOM 2095 O O . GLU A 1 263 ? 4.324 -36.5 -23.688 1 96.19 263 GLU A O 1
ATOM 2100 N N . PHE A 1 264 ? 5.898 -35.625 -22.453 1 97.38 264 PHE A N 1
ATOM 2101 C CA . PHE A 1 264 ? 5.215 -36.062 -21.25 1 97.38 264 PHE A CA 1
ATOM 2102 C C . PHE A 1 264 ? 3.891 -35.344 -21.078 1 97.38 264 PHE A C 1
ATOM 2104 O O . PHE A 1 264 ? 2.881 -35.938 -20.703 1 97.38 264 PHE A O 1
ATOM 2111 N N . ILE A 1 265 ? 3.912 -34.031 -21.266 1 97 265 ILE A N 1
ATOM 2112 C CA . ILE A 1 265 ? 2.693 -33.219 -21.172 1 97 265 ILE A CA 1
ATOM 2113 C C . ILE A 1 265 ? 1.66 -33.75 -22.172 1 97 265 ILE A C 1
ATOM 2115 O O . ILE A 1 265 ? 0.465 -33.781 -21.875 1 97 265 ILE A O 1
ATOM 2119 N N . PHE A 1 266 ? 2.137 -34.12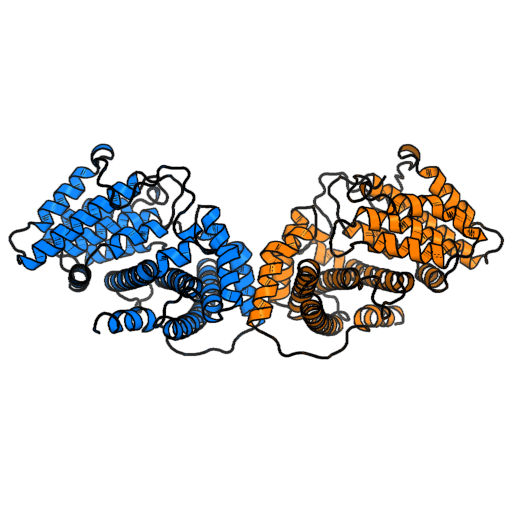5 -23.297 1 96.44 266 PHE A N 1
ATOM 2120 C CA . PHE A 1 266 ? 1.269 -34.719 -24.312 1 96.44 266 PHE A CA 1
ATOM 2121 C C . PHE A 1 266 ? 0.647 -36.031 -23.797 1 96.44 266 PHE A C 1
ATOM 2123 O O . PHE A 1 266 ? -0.532 -36.281 -24.047 1 96.44 266 PHE A O 1
ATOM 2130 N N . LEU A 1 267 ? 1.405 -36.812 -23.125 1 97.94 267 LEU A N 1
ATOM 2131 C CA . LEU A 1 267 ? 0.888 -38.031 -22.547 1 97.94 267 LEU A CA 1
ATOM 2132 C C . LEU A 1 267 ? -0.219 -37.75 -21.547 1 97.94 267 LEU A C 1
ATOM 2134 O O . LEU A 1 267 ? -1.2 -38.5 -21.469 1 97.94 267 LEU A O 1
ATOM 2138 N N . ILE A 1 268 ? -0.05 -36.719 -20.75 1 97.88 268 ILE A N 1
ATOM 2139 C CA . ILE A 1 268 ? -1.091 -36.312 -19.812 1 97.88 268 ILE A CA 1
ATOM 2140 C C . ILE A 1 268 ? -2.363 -35.938 -20.562 1 97.88 268 ILE A C 1
ATOM 2142 O O . ILE A 1 268 ? -3.459 -36.375 -20.203 1 97.88 268 ILE A O 1
ATOM 2146 N N . ARG A 1 269 ? -2.211 -35.219 -21.625 1 96.06 269 ARG A N 1
ATOM 2147 C CA . ARG A 1 269 ? -3.352 -34.781 -22.422 1 96.06 269 ARG A CA 1
ATOM 2148 C C . ARG A 1 269 ? -4.078 -35.969 -23.031 1 96.06 269 ARG A C 1
ATOM 2150 O O . ARG A 1 269 ? -5.301 -35.969 -23.188 1 96.06 269 ARG A O 1
ATOM 2157 N N . GLN A 1 270 ? -3.361 -36.969 -23.312 1 96.5 270 GLN A N 1
ATOM 2158 C CA . GLN A 1 270 ? -3.924 -38.188 -23.891 1 96.5 270 GLN A CA 1
ATOM 2159 C C . GLN A 1 270 ? -4.469 -39.125 -22.812 1 96.5 270 GLN A C 1
ATOM 2161 O O . GLN A 1 270 ? -4.91 -40.219 -23.125 1 96.5 270 GLN A O 1
ATOM 2166 N N . ARG A 1 271 ? -4.379 -38.75 -21.625 1 97.44 271 ARG A N 1
ATOM 2167 C CA . ARG A 1 271 ? -4.859 -39.5 -20.469 1 97.44 271 ARG A CA 1
ATOM 2168 C C . ARG A 1 271 ? -4.117 -40.812 -20.344 1 97.44 271 ARG A C 1
ATOM 2170 O O . ARG A 1 271 ? -4.719 -41.844 -19.984 1 97.44 271 ARG A O 1
ATOM 2177 N N . HIS A 1 272 ? -2.859 -40.812 -20.797 1 97.69 272 HIS A N 1
ATOM 2178 C CA . HIS A 1 272 ? -2.057 -42 -20.531 1 97.69 272 HIS A CA 1
ATOM 2179 C C . HIS A 1 272 ? -2.021 -42.344 -19.047 1 97.69 272 HIS A C 1
ATOM 2181 O O . HIS A 1 272 ? -1.742 -41.469 -18.219 1 97.69 272 HIS A O 1
ATOM 2187 N N . PRO A 1 273 ? -2.271 -43.531 -18.656 1 97.5 273 PRO A N 1
ATOM 2188 C CA . PRO A 1 273 ? -2.459 -43.844 -17.234 1 97.5 273 PRO A CA 1
ATOM 2189 C C . PRO A 1 273 ? -1.214 -43.594 -16.391 1 97.5 273 PRO A C 1
ATOM 2191 O O . PRO A 1 273 ? -1.315 -43.031 -15.305 1 97.5 273 PRO A O 1
ATOM 2194 N N . ALA A 1 274 ? -0.048 -43.969 -16.859 1 98.06 274 ALA A N 1
ATOM 2195 C CA . ALA A 1 274 ? 1.183 -43.719 -16.109 1 98.06 274 ALA A CA 1
ATOM 2196 C C . ALA A 1 274 ? 1.428 -42.25 -15.891 1 98.06 274 ALA A C 1
ATOM 2198 O O . ALA A 1 274 ? 1.806 -41.812 -14.789 1 98.06 274 ALA A O 1
ATOM 2199 N N . ALA A 1 275 ? 1.246 -41.438 -16.938 1 98.31 275 ALA A N 1
ATOM 2200 C CA . ALA A 1 275 ? 1.433 -40 -16.844 1 98.31 275 ALA A CA 1
ATOM 2201 C C . ALA A 1 275 ? 0.456 -39.375 -15.844 1 98.31 275 ALA A C 1
ATOM 2203 O O . ALA A 1 275 ? 0.827 -38.5 -15.062 1 98.31 275 ALA A O 1
ATOM 2204 N N . LEU A 1 276 ? -0.72 -39.844 -15.867 1 98.5 276 LEU A N 1
ATOM 2205 C CA . LEU A 1 276 ? -1.735 -39.344 -14.938 1 98.5 276 LEU A CA 1
ATOM 2206 C C . LEU A 1 276 ? -1.363 -39.688 -13.5 1 98.5 276 LEU A C 1
ATOM 2208 O O . LEU A 1 276 ? -1.569 -38.875 -12.594 1 98.5 276 LEU A O 1
ATOM 2212 N N . ILE A 1 277 ? -0.895 -40.875 -13.32 1 98.62 277 ILE A N 1
ATOM 2213 C CA . ILE A 1 277 ? -0.494 -41.281 -11.984 1 98.62 277 ILE A CA 1
ATOM 2214 C C . ILE A 1 277 ? 0.632 -40.406 -11.477 1 98.62 277 ILE A C 1
ATOM 2216 O O . ILE A 1 277 ? 0.621 -39.969 -10.312 1 98.62 277 ILE A O 1
ATOM 2220 N N . PHE A 1 278 ? 1.632 -40.094 -12.312 1 98.5 278 PHE A N 1
ATOM 2221 C CA . PHE A 1 278 ? 2.725 -39.219 -11.938 1 98.5 278 PHE A CA 1
ATOM 2222 C C . PHE A 1 278 ? 2.197 -37.844 -11.578 1 98.5 278 PHE A C 1
ATOM 2224 O O . PHE A 1 278 ? 2.605 -37.25 -10.578 1 98.5 278 PHE A O 1
ATOM 2231 N N . LEU A 1 279 ? 1.294 -37.375 -12.398 1 98.19 279 LEU A N 1
ATOM 2232 C CA . LEU A 1 279 ? 0.691 -36.062 -12.164 1 98.19 279 LEU A CA 1
ATOM 2233 C C . LEU A 1 279 ? -0.048 -36.031 -10.828 1 98.19 279 LEU A C 1
ATOM 2235 O O . LEU A 1 279 ? 0.043 -35.062 -10.078 1 98.19 279 LEU A O 1
ATOM 2239 N N . ALA A 1 280 ? -0.77 -37.062 -10.539 1 98.25 280 ALA A N 1
ATOM 2240 C CA . ALA A 1 280 ? -1.495 -37.156 -9.273 1 98.25 280 ALA A CA 1
ATOM 2241 C C . ALA A 1 280 ? -0.541 -37.062 -8.086 1 98.25 280 ALA A C 1
ATOM 2243 O O . ALA A 1 280 ? -0.864 -36.438 -7.074 1 98.25 280 ALA A O 1
ATOM 2244 N N . HIS A 1 281 ? 0.567 -37.688 -8.188 1 97.19 281 HIS A N 1
ATOM 2245 C CA . HIS A 1 281 ? 1.548 -37.625 -7.109 1 97.19 281 HIS A CA 1
ATOM 2246 C C . HIS A 1 281 ? 2.096 -36.188 -6.953 1 97.19 281 HIS A C 1
ATOM 2248 O O . HIS A 1 281 ? 2.352 -35.75 -5.832 1 97.19 281 HIS A O 1
ATOM 2254 N N . TRP A 1 282 ? 2.266 -35.5 -8.047 1 96.25 282 TRP A N 1
ATOM 2255 C CA . TRP A 1 282 ? 2.721 -34.125 -7.973 1 96.25 282 TRP A CA 1
ATOM 2256 C C . TRP A 1 282 ? 1.664 -33.25 -7.32 1 96.25 282 TRP A C 1
ATOM 2258 O O . TRP A 1 282 ? 1.995 -32.281 -6.633 1 96.25 282 TRP A O 1
ATOM 2268 N N . CYS A 1 283 ? 0.416 -33.594 -7.477 1 94.88 283 CYS A N 1
ATOM 2269 C CA . CYS A 1 283 ? -0.687 -32.812 -6.934 1 94.88 283 CYS A CA 1
ATOM 2270 C C . CYS A 1 283 ? -0.635 -32.781 -5.41 1 94.88 283 CYS A C 1
ATOM 2272 O O . CYS A 1 283 ? -1.259 -31.922 -4.777 1 94.88 283 CYS A O 1
ATOM 2274 N N . ILE A 1 284 ? 0.086 -33.688 -4.855 1 94.5 284 ILE A N 1
ATOM 2275 C CA . ILE A 1 284 ? 0.326 -33.688 -3.414 1 94.5 284 ILE A CA 1
ATOM 2276 C C . ILE A 1 284 ? 0.948 -32.344 -3 1 94.5 284 ILE A C 1
ATOM 2278 O O . ILE A 1 284 ? 0.554 -31.766 -1.992 1 94.5 284 ILE A O 1
ATOM 2282 N N . VAL A 1 285 ? 1.828 -31.891 -3.82 1 92.25 285 VAL A N 1
ATOM 2283 C CA . VAL A 1 285 ? 2.51 -30.625 -3.533 1 92.25 285 VAL A CA 1
ATOM 2284 C C . VAL A 1 285 ? 1.528 -29.469 -3.674 1 92.25 285 VAL A C 1
ATOM 2286 O O . VAL A 1 285 ? 1.539 -28.547 -2.863 1 92.25 285 VAL A O 1
ATOM 2289 N N . PHE A 1 286 ? 0.643 -29.531 -4.668 1 91.94 286 PHE A N 1
ATOM 2290 C CA . PHE A 1 286 ? -0.396 -28.516 -4.832 1 91.94 286 PHE A CA 1
ATOM 2291 C C . PHE A 1 286 ? -1.297 -28.453 -3.605 1 91.94 286 PHE A C 1
ATOM 2293 O O . PHE A 1 286 ? -1.626 -27.375 -3.119 1 91.94 286 PHE A O 1
ATOM 2300 N N . HIS A 1 287 ? -1.603 -29.625 -3.168 1 93.56 287 HIS A N 1
ATOM 2301 C CA . HIS A 1 287 ? -2.498 -29.688 -2.02 1 93.56 287 HIS A CA 1
ATOM 2302 C C . HIS A 1 287 ? -1.821 -29.141 -0.765 1 93.56 287 HIS A C 1
ATOM 2304 O O . HIS A 1 287 ? -2.453 -28.438 0.033 1 93.56 287 HIS A O 1
ATOM 2310 N N . ASN A 1 288 ? -0.603 -29.5 -0.63 1 92.88 288 ASN A N 1
ATOM 2311 C CA . ASN A 1 288 ? 0.15 -29 0.511 1 92.88 288 ASN A CA 1
ATOM 2312 C C . ASN A 1 288 ? 0.17 -27.469 0.531 1 92.88 288 ASN A C 1
ATOM 2314 O O . ASN A 1 288 ? 0.169 -26.859 1.601 1 92.88 288 ASN A O 1
ATOM 2318 N N . HIS A 1 289 ? 0.132 -26.844 -0.622 1 92.06 289 HIS A N 1
ATOM 2319 C CA . HIS A 1 289 ? 0.204 -25.391 -0.739 1 92.06 289 HIS A CA 1
ATOM 2320 C C . HIS A 1 289 ? -1.182 -24.781 -0.936 1 92.06 289 HIS A C 1
ATOM 2322 O O . HIS A 1 289 ? -1.307 -23.641 -1.412 1 92.06 289 HIS A O 1
ATOM 2328 N N . ALA A 1 290 ? -2.201 -25.453 -0.57 1 91.56 290 ALA A N 1
ATOM 2329 C CA . ALA A 1 290 ? -3.582 -25.047 -0.834 1 91.56 290 ALA A CA 1
ATOM 2330 C C . ALA A 1 290 ? -3.965 -23.828 -0.007 1 91.56 290 ALA A C 1
ATOM 2332 O O . ALA A 1 290 ? -4.977 -23.172 -0.28 1 91.56 290 ALA A O 1
ATOM 2333 N N . ASN A 1 291 ? -3.184 -23.469 0.98 1 91 291 ASN A N 1
ATOM 2334 C CA . ASN A 1 291 ? -3.475 -22.297 1.792 1 91 291 ASN A CA 1
ATOM 2335 C C . ASN A 1 291 ? -3.256 -21 1.008 1 91 291 ASN A C 1
ATOM 2337 O O . ASN A 1 291 ? -3.713 -19.938 1.421 1 91 291 ASN A O 1
ATOM 2341 N N . PHE A 1 292 ? -2.555 -21.078 -0.022 1 93.06 292 PHE A N 1
ATOM 2342 C CA . PHE A 1 292 ? -2.477 -19.938 -0.929 1 93.06 292 PHE A CA 1
ATOM 2343 C C . PHE A 1 292 ? -3.729 -19.844 -1.793 1 93.06 292 PHE A C 1
ATOM 2345 O O . PHE A 1 292 ? -4.016 -20.75 -2.578 1 93.06 292 PHE A O 1
ATOM 2352 N N . TRP A 1 293 ? -4.406 -18.734 -1.708 1 93 293 TRP A N 1
ATOM 2353 C CA . TRP A 1 293 ? -5.75 -18.594 -2.254 1 93 293 TRP A CA 1
ATOM 2354 C C . TRP A 1 293 ? -5.754 -18.812 -3.762 1 93 293 TRP A C 1
ATOM 2356 O O . TRP A 1 293 ? -6.758 -19.25 -4.328 1 93 293 TRP A O 1
ATOM 2366 N N . TRP A 1 294 ? -4.699 -18.547 -4.414 1 92.12 294 TRP A N 1
ATOM 2367 C CA . TRP A 1 294 ? -4.691 -18.641 -5.871 1 92.12 294 TRP A CA 1
ATOM 2368 C C . TRP A 1 294 ? -4.453 -20.078 -6.324 1 92.12 294 TRP A C 1
ATOM 2370 O O . TRP A 1 294 ? -4.648 -20.406 -7.496 1 92.12 294 TRP A O 1
ATOM 2380 N N . LEU A 1 295 ? -4.043 -20.953 -5.469 1 90.75 295 LEU A N 1
ATOM 2381 C CA . LEU A 1 295 ? -3.971 -22.375 -5.758 1 90.75 295 LEU A CA 1
ATOM 2382 C C . LEU A 1 295 ? -5.238 -23.094 -5.297 1 90.75 295 LEU A C 1
ATOM 2384 O O . LEU A 1 295 ? -5.828 -23.859 -6.051 1 90.75 295 LEU A O 1
ATOM 2388 N N . GLY A 1 296 ? -5.617 -22.781 -4.078 1 88.62 296 GLY A N 1
ATOM 2389 C CA . GLY A 1 296 ? -6.867 -23.312 -3.545 1 88.62 296 GLY A CA 1
ATOM 2390 C C . GLY A 1 296 ? -6.918 -24.828 -3.527 1 88.62 296 GLY A C 1
ATOM 2391 O O . GLY A 1 296 ? -5.977 -25.484 -3.07 1 88.62 296 GLY A O 1
ATOM 2392 N N . ASP A 1 297 ? -8.039 -25.375 -4.039 1 88.94 297 ASP A N 1
ATOM 2393 C CA . ASP A 1 297 ? -8.258 -26.812 -3.973 1 88.94 297 ASP A CA 1
ATOM 2394 C C . ASP A 1 297 ? -7.859 -27.484 -5.285 1 88.94 297 ASP A C 1
ATOM 2396 O O . ASP A 1 297 ? -8.359 -28.562 -5.609 1 88.94 297 ASP A O 1
ATOM 2400 N N . ARG A 1 298 ? -7.047 -26.859 -5.977 1 89.31 298 ARG A N 1
ATOM 2401 C CA . ARG A 1 298 ? -6.629 -27.344 -7.289 1 89.31 298 ARG A CA 1
ATOM 2402 C C . ARG A 1 298 ? -6.062 -28.766 -7.203 1 89.31 298 ARG A C 1
ATOM 2404 O O . ARG A 1 298 ? -6.41 -29.625 -8.008 1 89.31 298 ARG A O 1
ATOM 2411 N N . GLY A 1 299 ? -5.203 -28.969 -6.227 1 92.25 299 GLY A N 1
ATOM 2412 C CA . GLY A 1 299 ? -4.621 -30.297 -6.07 1 92.25 299 GLY A CA 1
ATOM 2413 C C . GLY A 1 299 ? -5.664 -31.375 -5.863 1 92.25 299 GLY A C 1
ATOM 2414 O O . GLY A 1 299 ? -5.617 -32.406 -6.516 1 92.25 299 GLY A O 1
ATOM 2415 N N . GLN A 1 300 ? -6.543 -31.125 -5.07 1 94.06 300 GLN A N 1
ATOM 2416 C CA . GLN A 1 300 ? -7.602 -32.094 -4.766 1 94.06 300 GLN A CA 1
ATOM 2417 C C . GLN A 1 300 ? -8.5 -32.312 -5.98 1 94.06 300 GLN A C 1
ATOM 2419 O O . GLN A 1 300 ? -8.812 -33.469 -6.312 1 94.06 300 GLN A O 1
ATOM 2424 N N . ARG A 1 301 ? -8.852 -31.312 -6.621 1 91.75 301 ARG A N 1
ATOM 2425 C CA . ARG A 1 301 ? -9.703 -31.438 -7.801 1 91.75 301 ARG A CA 1
ATOM 2426 C C . ARG A 1 301 ? -9.023 -32.25 -8.891 1 91.75 301 ARG A C 1
ATOM 2428 O O . ARG A 1 301 ? -9.664 -33.062 -9.562 1 91.75 301 ARG A O 1
ATOM 2435 N N . LEU A 1 302 ? -7.797 -31.969 -9.023 1 93.88 302 LEU A N 1
ATOM 2436 C CA . LEU A 1 302 ? -7.043 -32.656 -10.062 1 93.88 302 LEU A CA 1
ATOM 2437 C C . LEU A 1 302 ? -6.945 -34.156 -9.75 1 93.88 302 LEU A C 1
ATOM 2439 O O . LEU A 1 302 ? -7.168 -35 -10.633 1 93.88 302 LEU A O 1
ATOM 2443 N N . VAL A 1 303 ? -6.637 -34.5 -8.547 1 97.06 303 VAL A N 1
ATOM 2444 C CA . VAL A 1 303 ? -6.504 -35.906 -8.156 1 97.06 303 VAL A CA 1
ATOM 2445 C C . VAL A 1 303 ? -7.844 -36.625 -8.336 1 97.06 303 VAL A C 1
ATOM 2447 O O . VAL A 1 303 ? -7.895 -37.75 -8.844 1 97.06 303 VAL A O 1
ATOM 2450 N N . MET A 1 304 ? -8.867 -35.969 -7.992 1 95.06 304 MET A N 1
ATOM 2451 C CA . MET A 1 304 ? -10.188 -36.562 -8.117 1 95.06 304 MET A CA 1
ATOM 2452 C C . MET A 1 304 ? -10.578 -36.719 -9.586 1 95.06 304 MET A C 1
ATOM 2454 O O . MET A 1 304 ? -11.172 -37.75 -9.969 1 95.06 304 MET A O 1
ATOM 2458 N N . ALA A 1 305 ? -10.281 -35.75 -10.344 1 94.56 305 ALA A N 1
ATOM 2459 C CA . ALA A 1 305 ? -10.539 -35.844 -11.773 1 94.56 305 ALA A CA 1
ATOM 2460 C C . ALA A 1 305 ? -9.773 -37.031 -12.391 1 94.56 305 ALA A C 1
ATOM 2462 O O . ALA A 1 305 ? -10.305 -37.75 -13.234 1 94.56 305 ALA A O 1
ATOM 2463 N N . ILE A 1 306 ? -8.547 -37.156 -11.992 1 97.69 306 ILE A N 1
ATOM 2464 C CA . ILE A 1 306 ? -7.727 -38.25 -12.484 1 97.69 306 ILE A CA 1
ATOM 2465 C C . ILE A 1 306 ? -8.328 -39.594 -12.047 1 97.69 306 ILE A C 1
ATOM 2467 O O . ILE A 1 306 ? -8.461 -40.5 -12.852 1 97.69 306 ILE A O 1
ATOM 2471 N N . ALA A 1 307 ? -8.727 -39.656 -10.828 1 97.06 307 ALA A N 1
ATOM 2472 C CA . ALA A 1 307 ? -9.305 -40.875 -10.289 1 97.06 307 ALA A CA 1
ATOM 2473 C C . ALA A 1 307 ? -10.57 -41.281 -11.047 1 97.06 307 ALA A C 1
ATOM 2475 O O . ALA A 1 307 ? -10.859 -42.469 -11.219 1 97.06 307 ALA A O 1
ATOM 2476 N N . GLU A 1 308 ? -11.25 -40.344 -11.484 1 95.25 308 GLU A N 1
ATOM 2477 C CA . GLU A 1 308 ? -12.5 -40.562 -12.195 1 95.25 308 GLU A CA 1
ATOM 2478 C C . GLU A 1 308 ? -12.234 -41 -13.633 1 95.25 308 GLU A C 1
ATOM 2480 O O . GLU A 1 308 ? -13.023 -41.75 -14.211 1 95.25 308 GLU A O 1
ATOM 2485 N N . GLN A 1 309 ? -11.164 -40.594 -14.188 1 95.62 309 GLN A N 1
ATOM 2486 C CA . GLN A 1 309 ? -10.953 -40.781 -15.617 1 95.62 309 GLN A CA 1
ATOM 2487 C C . GLN A 1 309 ? -10 -41.938 -15.891 1 95.62 309 GLN A C 1
ATOM 2489 O O . GLN A 1 309 ? -9.977 -42.5 -16.984 1 95.62 309 GLN A O 1
ATOM 2494 N N . ILE A 1 310 ? -9.227 -42.312 -14.922 1 97 310 ILE A N 1
ATOM 2495 C CA . ILE A 1 310 ? -8.18 -43.312 -15.141 1 97 310 ILE A CA 1
ATOM 2496 C C . ILE A 1 310 ? -8.805 -44.688 -15.289 1 97 310 ILE A C 1
ATOM 2498 O O . ILE A 1 310 ? -9.875 -44.969 -14.727 1 97 310 ILE A O 1
ATOM 2502 N N . GLU A 1 311 ? -8.234 -45.531 -16.047 1 95.06 311 GLU A N 1
ATOM 2503 C CA . GLU A 1 311 ? -8.695 -46.906 -16.203 1 95.06 311 GLU A CA 1
ATOM 2504 C C . GLU A 1 311 ? -8.648 -47.656 -14.875 1 95.06 311 GLU A C 1
ATOM 2506 O O . GLU A 1 311 ? -7.707 -47.469 -14.094 1 95.06 311 GLU A O 1
ATOM 2511 N N . PRO A 1 312 ? -9.578 -48.5 -14.648 1 94.56 312 PRO A N 1
ATOM 2512 C CA . PRO A 1 312 ? -9.742 -49.156 -13.359 1 94.56 312 PRO A CA 1
ATOM 2513 C C . PRO A 1 312 ? -8.508 -49.969 -12.953 1 94.56 312 PRO A C 1
ATOM 2515 O O . PRO A 1 312 ? -8.188 -50.062 -11.766 1 94.56 312 PRO A O 1
ATOM 2518 N N . GLU A 1 313 ? -7.801 -50.531 -13.898 1 94.31 313 GLU A N 1
ATOM 2519 C CA . GLU A 1 313 ? -6.66 -51.406 -13.594 1 94.31 313 GLU A CA 1
ATOM 2520 C C . GLU A 1 313 ? -5.523 -50.594 -12.953 1 94.31 313 GLU A C 1
ATOM 2522 O O . GLU A 1 313 ? -4.668 -51.156 -12.266 1 94.31 313 GLU A O 1
ATOM 2527 N N . TRP A 1 314 ? -5.574 -49.312 -13.156 1 96.31 314 TRP A N 1
ATOM 2528 C CA . TRP A 1 314 ? -4.484 -48.469 -12.688 1 96.31 314 TRP A CA 1
ATOM 2529 C C . TRP A 1 314 ? -4.895 -47.688 -11.438 1 96.31 314 TRP A C 1
ATOM 2531 O O . TRP A 1 314 ? -4.07 -47 -10.82 1 96.31 314 TRP A O 1
ATOM 2541 N N . ARG A 1 315 ? -6.059 -47.75 -10.922 1 95.62 315 ARG A N 1
ATOM 2542 C CA . ARG A 1 315 ? -6.633 -46.938 -9.867 1 95.62 315 ARG A CA 1
ATOM 2543 C C . ARG A 1 315 ? -5.926 -47.156 -8.539 1 95.62 315 ARG A C 1
ATOM 2545 O O . ARG A 1 315 ? -5.77 -46.219 -7.742 1 95.62 315 ARG A O 1
ATOM 2552 N N . ASP A 1 316 ? -5.461 -48.312 -8.32 1 95.44 316 ASP A N 1
ATOM 2553 C CA . ASP A 1 316 ? -4.824 -48.656 -7.051 1 95.44 316 ASP A CA 1
ATOM 2554 C C . ASP A 1 316 ? -3.547 -47.844 -6.844 1 95.44 316 ASP A C 1
ATOM 2556 O O . ASP A 1 316 ? -3.139 -47.594 -5.703 1 95.44 316 ASP A O 1
ATOM 2560 N N . TYR A 1 317 ? -2.969 -47.406 -7.891 1 96.88 317 TYR A N 1
ATOM 2561 C CA . TYR A 1 317 ? -1.712 -46.688 -7.801 1 96.88 317 TYR A CA 1
ATOM 2562 C C . TYR A 1 317 ? -1.951 -45.25 -7.359 1 96.88 317 TYR A C 1
ATOM 2564 O O . TYR A 1 317 ? -1.002 -44.5 -7.086 1 96.88 317 TYR A O 1
ATOM 2572 N N . LEU A 1 318 ? -3.227 -44.844 -7.219 1 97.81 318 LEU A N 1
ATOM 2573 C CA . LEU A 1 318 ? -3.578 -43.5 -6.82 1 97.81 318 LEU A CA 1
ATOM 2574 C C . LEU A 1 318 ? -3.895 -43.406 -5.328 1 97.81 318 LEU A C 1
ATOM 2576 O O . LEU A 1 318 ? -4.273 -42.375 -4.812 1 97.81 318 LEU A O 1
ATOM 2580 N N . HIS A 1 319 ? -3.701 -44.469 -4.621 1 96.31 319 HIS A N 1
ATOM 2581 C CA . HIS A 1 319 ? -4.109 -44.531 -3.225 1 96.31 319 HIS A CA 1
ATOM 2582 C C . HIS A 1 319 ? -3.463 -43.438 -2.395 1 96.31 319 HIS A C 1
ATOM 2584 O O . HIS A 1 319 ? -4.148 -42.719 -1.659 1 96.31 319 HIS A O 1
ATOM 2590 N N . TRP A 1 320 ? -2.193 -43.281 -2.523 1 96.25 320 TRP A N 1
ATOM 2591 C CA . TRP A 1 320 ? -1.488 -42.312 -1.702 1 96.25 320 TRP A CA 1
ATOM 2592 C C . TRP A 1 320 ? -1.932 -40.875 -2.043 1 96.25 320 TRP A C 1
ATOM 2594 O O . TRP A 1 320 ? -2.297 -40.125 -1.154 1 96.25 320 TRP A O 1
ATOM 2604 N N . PRO A 1 321 ? -1.922 -40.438 -3.332 1 97.44 321 PRO A N 1
ATOM 2605 C CA . PRO A 1 321 ? -2.398 -39.094 -3.648 1 97.44 321 PRO A CA 1
ATOM 2606 C C . PRO A 1 321 ? -3.822 -38.844 -3.16 1 97.44 321 PRO A C 1
ATOM 2608 O O . PRO A 1 321 ? -4.113 -37.75 -2.627 1 97.44 321 PRO A O 1
ATOM 2611 N N . ILE A 1 322 ? -4.676 -39.844 -3.291 1 97.69 322 ILE A N 1
ATOM 2612 C CA . ILE A 1 322 ? -6.066 -39.688 -2.871 1 97.69 322 ILE A CA 1
ATOM 2613 C C . ILE A 1 322 ? -6.129 -39.5 -1.356 1 97.69 322 ILE A C 1
ATOM 2615 O O . ILE A 1 322 ? -6.816 -38.594 -0.86 1 97.69 322 ILE A O 1
ATOM 2619 N N . GLU A 1 323 ? -5.469 -40.312 -0.664 1 96.56 323 GLU A N 1
ATOM 2620 C CA . GLU A 1 323 ? -5.438 -40.188 0.792 1 96.56 323 GLU A CA 1
ATOM 2621 C C . GLU A 1 323 ? -4.867 -38.844 1.244 1 96.56 323 GLU A C 1
ATOM 2623 O O . GLU A 1 323 ? -5.395 -38.25 2.17 1 96.56 323 GLU A O 1
ATOM 2628 N N . TYR A 1 324 ? -3.836 -38.5 0.651 1 96 324 TYR A N 1
ATOM 2629 C CA . TYR A 1 324 ? -3.152 -37.25 1.034 1 96 324 TYR A CA 1
ATOM 2630 C C . TYR A 1 324 ? -4.062 -36.062 0.85 1 96 324 TYR A C 1
ATOM 2632 O O . TYR A 1 324 ? -4.176 -35.219 1.745 1 96 324 TYR A O 1
ATOM 2640 N N . VAL A 1 325 ? -4.73 -35.875 -0.285 1 96.44 325 VAL A N 1
ATOM 2641 C CA . VAL A 1 325 ? -5.488 -34.688 -0.608 1 96.44 325 VAL A CA 1
ATOM 2642 C C . VAL A 1 325 ? -6.816 -34.688 0.14 1 96.44 325 VAL A C 1
ATOM 2644 O O . VAL A 1 325 ? -7.492 -33.656 0.231 1 96.44 325 VAL A O 1
ATOM 2647 N N . SER A 1 326 ? -7.203 -35.875 0.628 1 95.56 326 SER A N 1
ATOM 2648 C CA . SER A 1 326 ? -8.445 -35.969 1.385 1 95.56 326 SER A CA 1
ATOM 2649 C C . SER A 1 326 ? -8.258 -35.531 2.83 1 95.56 326 SER A C 1
ATOM 2651 O O . SER A 1 326 ? -9.227 -35.375 3.568 1 95.56 326 SER A O 1
ATOM 2653 N N . ASP A 1 327 ? -6.996 -35.312 3.191 1 95.12 327 ASP A N 1
ATOM 2654 C CA . ASP A 1 327 ? -6.676 -34.875 4.551 1 95.12 327 ASP A CA 1
ATOM 2655 C C . ASP A 1 327 ? -6.273 -33.406 4.586 1 95.12 327 ASP A C 1
ATOM 2657 O O . ASP A 1 327 ? -5.129 -33.062 4.273 1 95.12 327 ASP A O 1
ATOM 2661 N N . ASP A 1 328 ? -7.008 -32.594 5.141 1 93.06 328 ASP A N 1
ATOM 2662 C CA . ASP A 1 328 ? -6.781 -31.141 5.152 1 93.06 328 ASP A CA 1
ATOM 2663 C C . ASP A 1 328 ? -5.641 -30.766 6.098 1 93.06 328 ASP A C 1
ATOM 2665 O O . ASP A 1 328 ? -5.113 -29.656 6.039 1 93.06 328 ASP A O 1
ATOM 2669 N N . THR A 1 329 ? -5.262 -31.656 7 1 94.12 329 THR A N 1
ATOM 2670 C CA . THR A 1 329 ? -4.148 -31.375 7.906 1 94.12 329 THR A CA 1
ATOM 2671 C C . THR A 1 329 ? -2.826 -31.344 7.145 1 94.12 329 THR A C 1
ATOM 2673 O O . THR A 1 329 ? -1.812 -30.891 7.668 1 94.12 329 THR A O 1
ATOM 2676 N N . ASN A 1 330 ? -2.852 -31.828 5.879 1 93.69 330 ASN A N 1
ATOM 2677 C CA . ASN A 1 330 ? -1.653 -31.844 5.047 1 93.69 330 ASN A CA 1
ATOM 2678 C C . ASN A 1 330 ? -1.405 -30.469 4.41 1 93.69 330 ASN A C 1
ATOM 2680 O O . ASN A 1 330 ? -0.337 -30.234 3.846 1 93.69 330 ASN A O 1
ATOM 2684 N N . ILE A 1 331 ? -2.406 -29.641 4.539 1 92.69 331 ILE A N 1
ATOM 2685 C CA . ILE A 1 331 ? -2.232 -28.281 4.02 1 92.69 331 ILE A CA 1
ATOM 2686 C C . ILE A 1 331 ? -1.29 -27.5 4.926 1 92.69 331 ILE A C 1
ATOM 2688 O O . ILE A 1 331 ? -1.497 -27.438 6.141 1 92.69 331 ILE A O 1
ATOM 2692 N N . GLY A 1 332 ? -0.231 -27.016 4.309 1 88.5 332 GLY A N 1
ATOM 2693 C CA . GLY A 1 332 ? 0.709 -26.188 5.055 1 88.5 332 GLY A CA 1
ATOM 2694 C C . GLY A 1 332 ? 1.682 -27 5.887 1 88.5 332 GLY A C 1
ATOM 2695 O O . GLY A 1 332 ? 2.471 -26.453 6.652 1 88.5 332 GLY A O 1
ATOM 2696 N N . LYS A 1 333 ? 1.579 -28.25 5.785 1 86.38 333 LYS A N 1
ATOM 2697 C CA . LYS A 1 333 ? 2.473 -29.125 6.539 1 86.38 333 LYS A CA 1
ATOM 2698 C C . LYS A 1 333 ? 3.918 -28.953 6.078 1 86.38 333 LYS A C 1
ATOM 2700 O O . LYS A 1 333 ? 4.199 -29 4.879 1 86.38 333 LYS A O 1
ATOM 2705 N N . ALA A 1 334 ? 4.77 -28.828 7.031 1 80.06 334 ALA A N 1
ATOM 2706 C CA . ALA A 1 334 ? 6.191 -28.672 6.719 1 80.06 334 ALA A CA 1
ATOM 2707 C C . ALA A 1 334 ? 6.746 -29.922 6.059 1 80.06 334 ALA A C 1
ATOM 2709 O O . ALA A 1 334 ? 6.445 -31.047 6.484 1 80.06 334 ALA A O 1
ATOM 2710 N N . GLY A 1 335 ? 7.453 -29.766 4.98 1 76 335 GLY A N 1
ATOM 2711 C CA . GLY A 1 335 ? 8.117 -30.875 4.312 1 76 335 GLY A CA 1
ATOM 2712 C C . GLY A 1 335 ? 7.176 -31.719 3.469 1 76 335 GLY A C 1
ATOM 2713 O O . GLY A 1 335 ? 7.586 -32.719 2.869 1 76 335 GLY A O 1
ATOM 2714 N N . VAL A 1 336 ? 5.84 -31.344 3.432 1 79.06 336 VAL A N 1
ATOM 2715 C CA . VAL A 1 336 ? 4.82 -31.969 2.604 1 79.06 336 VAL A CA 1
ATOM 2716 C C . VAL A 1 336 ? 4.492 -33.344 3.158 1 79.06 336 VAL A C 1
ATOM 2718 O O . VAL A 1 336 ? 3.342 -33.812 3.098 1 79.06 336 VAL A O 1
ATOM 2721 N N . VAL A 1 337 ? 5.59 -33.938 3.715 1 77.19 337 VAL A N 1
ATOM 2722 C CA . VAL A 1 337 ? 5.352 -35.312 4.195 1 77.19 337 VAL A CA 1
ATOM 2723 C C . VAL A 1 337 ? 5.41 -35.312 5.719 1 77.19 337 VAL A C 1
ATOM 2725 O O . VAL A 1 337 ? 6.121 -34.531 6.336 1 77.19 337 VAL A O 1
ATOM 2728 N N . MET B 1 1 ? -24.969 33 8.25 1 24.72 1 MET B N 1
ATOM 2729 C CA . MET B 1 1 ? -24.75 33.25 6.828 1 24.72 1 MET B CA 1
ATOM 2730 C C . MET B 1 1 ? -23.297 33.594 6.547 1 24.72 1 MET B C 1
ATOM 2732 O O . MET B 1 1 ? -22.75 33.219 5.508 1 24.72 1 MET B O 1
ATOM 2736 N N . LEU B 1 2 ? -22.719 34.438 7.414 1 24.77 2 LEU B N 1
ATOM 2737 C CA . LEU B 1 2 ? -21.344 34.906 7.266 1 24.77 2 LEU B CA 1
ATOM 2738 C C . LEU B 1 2 ? -20.359 33.75 7.492 1 24.77 2 LEU B C 1
ATOM 2740 O O . LEU B 1 2 ? -19.266 33.75 6.914 1 24.77 2 LEU B O 1
ATOM 2744 N N . SER B 1 3 ? -20.719 33 8.484 1 32.34 3 SER B N 1
ATOM 2745 C CA . SER B 1 3 ? -19.844 31.938 8.938 1 32.34 3 SER B CA 1
ATOM 2746 C C . SER B 1 3 ? -19.656 30.875 7.848 1 32.34 3 SER B C 1
ATOM 2748 O O . SER B 1 3 ? -18.703 30.094 7.898 1 32.34 3 SER B O 1
ATOM 2750 N N . ARG B 1 4 ? -20.625 30.719 7.047 1 40.59 4 ARG B N 1
ATOM 2751 C CA . ARG B 1 4 ? -20.609 29.719 5.98 1 40.59 4 ARG B CA 1
ATOM 2752 C C . ARG B 1 4 ? -19.641 30.125 4.871 1 40.59 4 ARG B C 1
ATOM 2754 O O . ARG B 1 4 ? -18.969 29.281 4.281 1 40.59 4 ARG B O 1
ATOM 2761 N N . ALA B 1 5 ? -19.594 31.391 4.395 1 40.59 5 ALA B N 1
ATOM 2762 C CA . ALA B 1 5 ? -18.875 31.953 3.26 1 40.59 5 ALA B CA 1
ATOM 2763 C C . ALA B 1 5 ? -17.375 31.984 3.52 1 40.59 5 ALA B C 1
ATOM 2765 O O . ALA B 1 5 ? -16.578 31.75 2.607 1 40.59 5 ALA B O 1
ATOM 2766 N N . ILE B 1 6 ? -17.062 32.312 4.578 1 36.84 6 ILE B N 1
ATOM 2767 C CA . ILE B 1 6 ? -15.641 32.438 4.914 1 36.84 6 ILE B CA 1
ATOM 2768 C C . ILE B 1 6 ? -14.984 31.047 4.871 1 36.84 6 ILE B C 1
ATOM 2770 O O . ILE B 1 6 ? -13.859 30.906 4.391 1 36.84 6 ILE B O 1
ATOM 2774 N N . THR B 1 7 ? -15.812 30.078 5.172 1 41.38 7 THR B N 1
ATOM 2775 C CA . THR B 1 7 ? -15.266 28.75 5.387 1 41.38 7 THR B CA 1
ATOM 2776 C C . THR B 1 7 ? -14.828 28.125 4.066 1 41.38 7 THR B C 1
ATOM 2778 O O . THR B 1 7 ? -13.766 27.5 3.99 1 41.38 7 THR B O 1
ATOM 2781 N N . GLU B 1 8 ? -15.891 28.359 3.156 1 41.31 8 GLU B N 1
ATOM 2782 C CA . GLU B 1 8 ? -15.672 27.734 1.854 1 41.31 8 GLU B CA 1
ATOM 2783 C C . GLU B 1 8 ? -14.531 28.406 1.103 1 41.31 8 GLU B C 1
ATOM 2785 O O . GLU B 1 8 ? -13.703 27.719 0.482 1 41.31 8 GLU B O 1
ATOM 2790 N N . ARG B 1 9 ? -14.586 29.75 1.136 1 39.62 9 ARG B N 1
ATOM 2791 C CA . ARG B 1 9 ? -13.641 30.531 0.349 1 39.62 9 ARG B CA 1
ATOM 2792 C C . ARG B 1 9 ? -12.211 30.328 0.838 1 39.62 9 ARG B C 1
ATOM 2794 O O . ARG B 1 9 ? -11.258 30.422 0.058 1 39.62 9 ARG B O 1
ATOM 2801 N N . ASP B 1 10 ? -12.141 30.266 2.021 1 40.22 10 ASP B N 1
ATOM 2802 C CA . ASP B 1 10 ? -10.805 30.25 2.594 1 40.22 10 ASP B CA 1
ATOM 2803 C C . ASP B 1 10 ? -10.062 28.953 2.227 1 40.22 10 ASP B C 1
ATOM 2805 O O . ASP B 1 10 ? -8.867 28.984 1.937 1 40.22 10 ASP B O 1
ATOM 2809 N N . ILE B 1 11 ? -10.805 27.828 2.324 1 40.75 11 ILE B N 1
ATOM 2810 C CA . ILE B 1 11 ? -10.141 26.578 1.993 1 40.75 11 ILE B CA 1
ATOM 2811 C C . ILE B 1 11 ? -9.852 26.516 0.494 1 40.75 11 ILE B C 1
ATOM 2813 O O . ILE B 1 11 ? -8.781 26.062 0.077 1 40.75 11 ILE B O 1
ATOM 2817 N N . MET B 1 12 ? -10.797 27.109 -0.365 1 43.53 12 MET B N 1
ATOM 2818 C CA . MET B 1 12 ? -10.891 26.844 -1.796 1 43.53 12 MET B CA 1
ATOM 2819 C C . MET B 1 12 ? -10.062 27.828 -2.6 1 43.53 12 MET B C 1
ATOM 2821 O O . MET B 1 12 ? -9.82 27.625 -3.791 1 43.53 12 MET B O 1
ATOM 2825 N N . GLY B 1 13 ? -9.836 28.984 -2.201 1 39.19 13 GLY B N 1
ATOM 2826 C CA . GLY B 1 13 ? -9.422 30.094 -3.059 1 39.19 13 GLY B CA 1
ATOM 2827 C C . GLY B 1 13 ? -8.086 29.859 -3.736 1 39.19 13 GLY B C 1
ATOM 2828 O O . GLY B 1 13 ? -7.688 30.609 -4.621 1 39.19 13 GLY B O 1
ATOM 2829 N N . ARG B 1 14 ? -7.227 29.141 -3.221 1 41.09 14 ARG B N 1
ATOM 2830 C CA . ARG B 1 14 ? -5.867 29.234 -3.744 1 41.09 14 ARG B CA 1
ATOM 2831 C C . ARG B 1 14 ? -5.621 28.156 -4.797 1 41.09 14 ARG B C 1
ATOM 2833 O O . ARG B 1 14 ? -4.488 27.984 -5.258 1 41.09 14 ARG B O 1
ATOM 2840 N N . PHE B 1 15 ? -6.551 27.297 -5.16 1 42.91 15 PHE B N 1
ATOM 2841 C CA . PHE B 1 15 ? -6.133 26.219 -6.051 1 42.91 15 PHE B CA 1
ATOM 2842 C C . PHE B 1 15 ? -6.613 26.469 -7.473 1 42.91 15 PHE B C 1
ATOM 2844 O O . PHE B 1 15 ? -7.781 26.797 -7.688 1 42.91 15 PHE B O 1
ATOM 2851 N N . SER B 1 16 ? -5.734 26.906 -8.352 1 39.84 16 SER B N 1
ATOM 2852 C CA . SER B 1 16 ? -5.957 27.203 -9.766 1 39.84 16 SER B CA 1
ATOM 2853 C C . SER B 1 16 ? -6.449 25.969 -10.523 1 39.84 16 SER B C 1
ATOM 2855 O O . SER B 1 16 ? -6.043 24.844 -10.219 1 39.84 16 SER B O 1
ATOM 2857 N N . ASP B 1 17 ? -7.426 26.062 -11.406 1 38.72 17 ASP B N 1
ATOM 2858 C CA . ASP B 1 17 ? -8.297 25.156 -12.148 1 38.72 17 ASP B CA 1
ATOM 2859 C C . ASP B 1 17 ? -7.562 24.547 -13.336 1 38.72 17 ASP B C 1
ATOM 2861 O O . ASP B 1 17 ? -8.156 24.328 -14.398 1 38.72 17 ASP B O 1
ATOM 2865 N N . ASN B 1 18 ? -6.305 24.531 -13.531 1 39.97 18 ASN B N 1
ATOM 2866 C CA . ASN B 1 18 ? -5.883 23.875 -14.766 1 39.97 18 ASN B CA 1
ATOM 2867 C C . ASN B 1 18 ? -5.926 22.344 -14.625 1 39.97 18 ASN B C 1
ATOM 2869 O O . ASN B 1 18 ? -5.137 21.766 -13.883 1 39.97 18 ASN B O 1
ATOM 2873 N N . VAL B 1 19 ? -7.051 21.734 -14.992 1 41.72 19 VAL B N 1
ATOM 2874 C CA . VAL B 1 19 ? -7.285 20.297 -14.922 1 41.72 19 VAL B CA 1
ATOM 2875 C C . VAL B 1 19 ? -6.383 19.578 -15.914 1 41.72 19 VAL B C 1
ATOM 2877 O O . VAL B 1 19 ? -6.535 19.734 -17.125 1 41.72 19 VAL B O 1
ATOM 2880 N N . ALA B 1 20 ? -5.148 19.328 -15.664 1 49.25 20 ALA B N 1
ATOM 2881 C CA . ALA B 1 20 ? -4.289 18.5 -16.5 1 49.25 20 ALA B CA 1
ATOM 2882 C C . ALA B 1 20 ? -4.844 17.078 -16.641 1 49.25 20 ALA B C 1
ATOM 2884 O O . ALA B 1 20 ? -5.566 16.609 -15.758 1 49.25 20 ALA B O 1
ATOM 2885 N N . VAL B 1 21 ? -4.637 16.422 -17.828 1 54.62 21 VAL B N 1
ATOM 2886 C CA . VAL B 1 21 ? -4.977 15.086 -18.312 1 54.62 21 VAL B CA 1
ATOM 2887 C C . VAL B 1 21 ? -4.574 14.039 -17.281 1 54.62 21 VAL B C 1
ATOM 2889 O O . VAL B 1 21 ? -3.479 14.109 -16.703 1 54.62 21 VAL B O 1
ATOM 2892 N N . MET B 1 22 ? -5.52 13.391 -16.703 1 70.12 22 MET B N 1
ATOM 2893 C CA . MET B 1 22 ? -5.336 12.25 -15.812 1 70.12 22 MET B CA 1
ATOM 2894 C C . MET B 1 22 ? -4.379 11.227 -16.422 1 70.12 22 MET B C 1
ATOM 2896 O O . MET B 1 22 ? -4.5 10.875 -17.594 1 70.12 22 MET B O 1
ATOM 2900 N N . ASP B 1 23 ? -3.246 11.125 -15.836 1 89.12 23 ASP B N 1
ATOM 2901 C CA . ASP B 1 23 ? -2.279 10.086 -16.188 1 89.12 23 ASP B CA 1
ATOM 2902 C C . ASP B 1 23 ? -2.486 8.836 -15.336 1 89.12 23 ASP B C 1
ATOM 2904 O O . ASP B 1 23 ? -2.109 8.805 -14.164 1 89.12 23 ASP B O 1
ATOM 2908 N N . TRP B 1 24 ? -3.072 7.848 -16 1 93.12 24 TRP B N 1
ATOM 2909 C CA . TRP B 1 24 ? -3.49 6.621 -15.336 1 93.12 24 TRP B CA 1
ATOM 2910 C C . TRP B 1 24 ? -2.311 5.957 -14.633 1 93.12 24 TRP B C 1
ATOM 2912 O O . TRP B 1 24 ? -2.387 5.641 -13.445 1 93.12 24 TRP B O 1
ATOM 2922 N N . GLN B 1 25 ? -1.22 5.789 -15.312 1 94 25 GLN B N 1
ATOM 2923 C CA . GLN B 1 25 ? -0.037 5.113 -14.789 1 94 25 GLN B CA 1
ATOM 2924 C C . GLN B 1 25 ? 0.597 5.914 -13.656 1 94 25 GLN B C 1
ATOM 2926 O O . GLN B 1 25 ? 1.008 5.344 -12.641 1 94 25 GLN B O 1
ATOM 2931 N N . ARG B 1 26 ? 0.614 7.156 -13.797 1 95.81 26 ARG B N 1
ATOM 2932 C CA . ARG B 1 26 ? 1.178 8.031 -12.773 1 95.81 26 ARG B CA 1
ATOM 2933 C C . ARG B 1 26 ? 0.319 8.023 -11.516 1 95.81 26 ARG B C 1
ATOM 2935 O O . ARG B 1 26 ? 0.843 8.031 -10.398 1 95.81 26 ARG B O 1
ATOM 2942 N N . ASP B 1 27 ? -0.951 8.047 -11.711 1 97.06 27 ASP B N 1
ATOM 2943 C CA . ASP B 1 27 ? -1.849 8.047 -10.562 1 97.06 27 ASP B CA 1
ATOM 2944 C C . ASP B 1 27 ? -1.722 6.754 -9.758 1 97.06 27 ASP B C 1
ATOM 2946 O O . ASP B 1 27 ? -1.8 6.766 -8.531 1 97.06 27 ASP B O 1
ATOM 2950 N N . LEU B 1 28 ? -1.496 5.645 -10.469 1 97.81 28 LEU B N 1
ATOM 2951 C CA . LEU B 1 28 ? -1.275 4.375 -9.789 1 97.81 28 LEU B CA 1
ATOM 2952 C C . LEU B 1 28 ? 0.051 4.387 -9.031 1 97.81 28 LEU B C 1
ATOM 2954 O O . LEU B 1 28 ? 0.135 3.885 -7.91 1 97.81 28 LEU B O 1
ATOM 2958 N N . GLN B 1 29 ? 1.023 4.988 -9.688 1 98 29 GLN B N 1
ATOM 2959 C CA . GLN B 1 29 ? 2.311 5.148 -9.016 1 98 29 GLN B CA 1
ATOM 2960 C C . GLN B 1 29 ? 2.164 5.949 -7.727 1 98 29 GLN B C 1
ATOM 2962 O O . GLN B 1 29 ? 2.734 5.586 -6.699 1 98 29 GLN B O 1
ATOM 2967 N N . LEU B 1 30 ? 1.429 6.988 -7.762 1 98.38 30 LEU B N 1
ATOM 2968 C CA . LEU B 1 30 ? 1.243 7.863 -6.613 1 98.38 30 LEU B CA 1
ATOM 2969 C C . LEU B 1 30 ? 0.521 7.137 -5.484 1 98.38 30 LEU B C 1
ATOM 2971 O O . LEU B 1 30 ? 0.914 7.238 -4.32 1 98.38 30 LEU B O 1
ATOM 2975 N N . LEU B 1 31 ? -0.548 6.434 -5.836 1 98.69 31 LEU B N 1
ATOM 2976 C CA . LEU B 1 31 ? -1.276 5.727 -4.789 1 98.69 31 LEU B CA 1
ATOM 2977 C C . LEU B 1 31 ? -0.409 4.637 -4.164 1 98.69 31 LEU B C 1
ATOM 2979 O O . LEU B 1 31 ? -0.463 4.414 -2.951 1 98.69 31 LEU B O 1
ATOM 2983 N N . HIS B 1 32 ? 0.326 3.904 -5 1 98.69 32 HIS B N 1
ATOM 2984 C CA . HIS B 1 32 ? 1.24 2.896 -4.473 1 98.69 32 HIS B CA 1
ATOM 2985 C C . HIS B 1 32 ? 2.242 3.518 -3.504 1 98.69 32 HIS B C 1
ATOM 2987 O O . HIS B 1 32 ? 2.498 2.965 -2.432 1 98.69 32 HIS B O 1
ATOM 2993 N N . HIS B 1 33 ? 2.834 4.633 -3.924 1 98.5 33 HIS B N 1
ATOM 2994 C CA . HIS B 1 33 ? 3.771 5.348 -3.066 1 98.5 33 HIS B CA 1
ATOM 2995 C C . HIS B 1 33 ? 3.107 5.777 -1.763 1 98.5 33 HIS B C 1
ATOM 2997 O O . HIS B 1 33 ? 3.701 5.656 -0.688 1 98.5 33 HIS B O 1
ATOM 3003 N N . PHE B 1 34 ? 1.931 6.246 -1.865 1 98.69 34 PHE B N 1
ATOM 3004 C CA . PHE B 1 34 ? 1.209 6.664 -0.669 1 98.69 34 PHE B CA 1
ATOM 3005 C C . PHE B 1 34 ? 1.006 5.488 0.279 1 98.69 34 PHE B C 1
ATOM 3007 O O . PHE B 1 34 ? 1.271 5.598 1.478 1 98.69 34 PHE B O 1
ATOM 3014 N N . SER B 1 35 ? 0.526 4.402 -0.285 1 98.38 35 SER B N 1
ATOM 3015 C CA . SER B 1 35 ? 0.107 3.248 0.501 1 98.38 35 SER B CA 1
ATOM 3016 C C . SER B 1 35 ? 1.302 2.557 1.147 1 98.38 35 SER B C 1
ATOM 3018 O O . SER B 1 35 ? 1.177 1.963 2.221 1 98.38 35 SER B O 1
ATOM 3020 N N . THR B 1 36 ? 2.459 2.672 0.511 1 97.88 36 THR B N 1
ATOM 3021 C CA . THR B 1 36 ? 3.568 1.848 0.979 1 97.88 36 THR B CA 1
ATOM 3022 C C . THR B 1 36 ? 4.641 2.709 1.637 1 97.88 36 THR B C 1
ATOM 3024 O O . THR B 1 36 ? 5.531 2.191 2.314 1 97.88 36 THR B O 1
ATOM 3027 N N . TYR B 1 37 ? 4.539 4.047 1.455 1 97.56 37 TYR B N 1
ATOM 3028 C CA . TYR B 1 37 ? 5.605 4.883 1.998 1 97.56 37 TYR B CA 1
ATOM 3029 C C . TYR B 1 37 ? 5.035 6.121 2.68 1 97.56 37 TYR B C 1
ATOM 3031 O O . TYR B 1 37 ? 5.168 6.285 3.895 1 97.56 37 TYR B O 1
ATOM 3039 N N . THR B 1 38 ? 4.32 6.945 1.969 1 97.94 38 THR B N 1
ATOM 3040 C CA . THR B 1 38 ? 3.861 8.234 2.467 1 97.94 38 THR B CA 1
ATOM 3041 C C . THR B 1 38 ? 3.033 8.062 3.738 1 97.94 38 THR B C 1
ATOM 3043 O O . THR B 1 38 ? 3.266 8.75 4.734 1 97.94 38 THR B O 1
ATOM 3046 N N . ALA B 1 39 ? 2.072 7.172 3.707 1 97.38 39 ALA B N 1
ATOM 3047 C CA . ALA B 1 39 ? 1.158 6.984 4.832 1 97.38 39 ALA B CA 1
ATOM 3048 C C . ALA B 1 39 ? 1.92 6.625 6.105 1 97.38 39 ALA B C 1
ATOM 3050 O O . ALA B 1 39 ? 1.523 7.02 7.203 1 97.38 39 ALA B O 1
ATOM 3051 N N . LEU B 1 40 ? 3.021 5.984 5.957 1 96 40 LEU B N 1
ATOM 3052 C CA . LEU B 1 40 ? 3.791 5.484 7.094 1 96 40 LEU B CA 1
ATOM 3053 C C . LEU B 1 40 ? 4.629 6.598 7.715 1 96 40 LEU B C 1
ATOM 3055 O O . LEU B 1 40 ? 5.141 6.449 8.828 1 96 40 LEU B O 1
ATOM 3059 N N . THR B 1 41 ? 4.719 7.707 7.09 1 95.31 41 THR B N 1
ATOM 3060 C CA . THR B 1 41 ? 5.52 8.82 7.57 1 95.31 41 THR B CA 1
ATOM 3061 C C . THR B 1 41 ? 4.637 9.891 8.211 1 95.31 41 THR B C 1
ATOM 3063 O O . THR B 1 41 ? 5.129 10.922 8.672 1 95.31 41 THR B O 1
ATOM 3066 N N . MET B 1 42 ? 3.361 9.656 8.328 1 93 42 MET B N 1
ATOM 3067 C CA . MET B 1 42 ? 2.424 10.727 8.633 1 93 42 MET B CA 1
ATOM 3068 C C . MET B 1 42 ? 2.178 10.828 10.133 1 93 42 MET B C 1
ATOM 3070 O O . MET B 1 42 ? 1.678 11.844 10.617 1 93 42 MET B O 1
ATOM 3074 N N . SER B 1 43 ? 2.516 9.812 10.844 1 90.75 43 SER B N 1
ATOM 3075 C CA . SER B 1 43 ? 2.334 9.773 12.289 1 90.75 43 SER B CA 1
ATOM 3076 C C . SER B 1 43 ? 3.301 8.789 12.938 1 90.75 43 SER B C 1
ATOM 3078 O O . SER B 1 43 ? 3.893 7.949 12.258 1 90.75 43 SER B O 1
ATOM 3080 N N . GLU B 1 44 ? 3.488 8.953 14.164 1 89 44 GLU B N 1
ATOM 3081 C CA . GLU B 1 44 ? 4.289 7.984 14.906 1 89 44 GLU B CA 1
ATOM 3082 C C . GLU B 1 44 ? 3.406 6.953 15.602 1 89 44 GLU B C 1
ATOM 3084 O O . GLU B 1 44 ? 3.896 5.922 16.062 1 89 44 GLU B O 1
ATOM 3089 N N . MET B 1 45 ? 2.15 7.242 15.609 1 87.44 45 MET B N 1
ATOM 3090 C CA . MET B 1 45 ? 1.201 6.297 16.188 1 87.44 45 MET B CA 1
ATOM 3091 C C . MET B 1 45 ? 0.742 5.285 15.133 1 87.44 45 MET B C 1
ATOM 3093 O O . MET B 1 45 ? 0.28 5.664 14.055 1 87.44 45 MET B O 1
ATOM 3097 N N . GLU B 1 46 ? 0.746 4.043 15.516 1 90.06 46 GLU B N 1
ATOM 3098 C CA . GLU B 1 46 ? 0.429 2.975 14.57 1 90.06 46 GLU B CA 1
ATOM 3099 C C . GLU B 1 46 ? -1.021 3.061 14.109 1 90.06 46 GLU B C 1
ATOM 3101 O O . GLU B 1 46 ? -1.311 2.861 12.922 1 90.06 46 GLU B O 1
ATOM 3106 N N . SER B 1 47 ? -1.925 3.297 15.031 1 89.56 47 SER B N 1
ATOM 3107 C CA . SER B 1 47 ? -3.344 3.34 14.695 1 89.56 47 SER B CA 1
ATOM 3108 C C . SER B 1 47 ? -3.645 4.453 13.695 1 89.56 47 SER B C 1
ATOM 3110 O O . SER B 1 47 ? -4.461 4.281 12.789 1 89.56 47 SER B O 1
ATOM 3112 N N . ILE B 1 48 ? -2.943 5.547 13.828 1 91.81 48 ILE B N 1
ATOM 3113 C CA . ILE B 1 48 ? -3.156 6.684 12.938 1 91.81 48 ILE B CA 1
ATOM 3114 C C . ILE B 1 48 ? -2.504 6.41 11.586 1 91.81 48 ILE B C 1
ATOM 3116 O O . ILE B 1 48 ? -3.072 6.73 10.539 1 91.81 48 ILE B O 1
ATOM 3120 N N . ARG B 1 49 ? -1.338 5.801 11.586 1 93.88 49 ARG B N 1
ATOM 3121 C CA . ARG B 1 49 ? -0.692 5.414 10.336 1 93.88 49 ARG B CA 1
ATOM 3122 C C . ARG B 1 49 ? -1.571 4.457 9.539 1 93.88 49 ARG B C 1
ATOM 3124 O O . ARG B 1 49 ? -1.697 4.59 8.32 1 93.88 49 ARG B O 1
ATOM 3131 N N . ARG B 1 50 ? -2.16 3.572 10.25 1 94.94 50 ARG B N 1
ATOM 3132 C CA . ARG B 1 50 ? -3.043 2.611 9.602 1 94.94 50 ARG B CA 1
ATOM 3133 C C . ARG B 1 50 ? -4.262 3.307 9 1 94.94 50 ARG B C 1
ATOM 3135 O O . ARG B 1 50 ? -4.738 2.918 7.934 1 94.94 50 ARG B O 1
ATOM 3142 N N . CYS B 1 51 ? -4.73 4.258 9.68 1 95 51 CYS B N 1
ATOM 3143 C CA . CYS B 1 51 ? -5.855 5.016 9.148 1 95 51 CYS B CA 1
ATOM 3144 C C . CYS B 1 51 ? -5.48 5.699 7.84 1 95 51 CYS B C 1
ATOM 3146 O O . CYS B 1 51 ? -6.227 5.621 6.863 1 95 51 CYS B O 1
ATOM 3148 N N . TYR B 1 52 ? -4.344 6.316 7.816 1 96.56 52 TYR B N 1
ATOM 3149 C CA . TYR B 1 52 ? -3.887 6.934 6.578 1 96.56 52 TYR B CA 1
ATOM 3150 C C . TYR B 1 52 ? -3.715 5.891 5.48 1 96.56 52 TYR B C 1
ATOM 3152 O O . TYR B 1 52 ? -4.133 6.109 4.34 1 96.56 52 TYR B O 1
ATOM 3160 N N . GLN B 1 53 ? -3.145 4.777 5.812 1 98.19 53 GLN B N 1
ATOM 3161 C CA . GLN B 1 53 ? -2.729 3.77 4.844 1 98.19 53 GLN B CA 1
ATOM 3162 C C . GLN B 1 53 ? -3.93 2.998 4.305 1 98.19 53 GLN B C 1
ATOM 3164 O O . GLN B 1 53 ? -3.969 2.65 3.121 1 98.19 53 GLN B O 1
ATOM 3169 N N . ILE B 1 54 ? -4.879 2.711 5.207 1 98.06 54 ILE B N 1
ATOM 3170 C CA . ILE B 1 54 ? -5.941 1.775 4.859 1 98.06 54 ILE B CA 1
ATOM 3171 C C . ILE B 1 54 ? -7.27 2.521 4.734 1 98.06 54 ILE B C 1
ATOM 3173 O O . ILE B 1 54 ? -7.918 2.477 3.688 1 98.06 54 ILE B O 1
ATOM 3177 N N . THR B 1 55 ? -7.656 3.281 5.723 1 97.56 55 THR B N 1
ATOM 3178 C CA . THR B 1 55 ? -9.008 3.812 5.844 1 97.56 55 THR B CA 1
ATOM 3179 C C . THR B 1 55 ? -9.219 4.988 4.891 1 97.56 55 THR B C 1
ATOM 3181 O O . THR B 1 55 ? -10.266 5.098 4.25 1 97.56 55 THR B O 1
ATOM 3184 N N . TYR B 1 56 ? -8.211 5.883 4.828 1 98.06 56 TYR B N 1
ATOM 3185 C CA . TYR B 1 56 ? -8.359 7.051 3.963 1 98.06 56 TYR B CA 1
ATOM 3186 C C . TYR B 1 56 ? -8.57 6.629 2.512 1 98.06 56 TYR B C 1
ATOM 3188 O O . TYR B 1 56 ? -9.523 7.07 1.865 1 98.06 56 TYR B O 1
ATOM 3196 N N . PRO B 1 57 ? -7.723 5.723 1.983 1 98.38 57 PRO B N 1
ATOM 3197 C CA . PRO B 1 57 ? -7.988 5.277 0.614 1 98.38 57 PRO B CA 1
ATOM 3198 C C . PRO B 1 57 ? -9.336 4.566 0.475 1 98.38 57 PRO B C 1
ATOM 3200 O O . PRO B 1 57 ? -9.992 4.684 -0.561 1 98.38 57 PRO B O 1
ATOM 3203 N N . ARG B 1 58 ? -9.766 3.865 1.481 1 97.62 58 ARG B N 1
ATOM 3204 C CA . ARG B 1 58 ? -11.062 3.195 1.42 1 97.62 58 ARG B CA 1
ATOM 3205 C C . ARG B 1 58 ? -12.195 4.207 1.294 1 97.62 58 ARG B C 1
ATOM 3207 O O . ARG B 1 58 ? -13.164 3.977 0.567 1 97.62 58 ARG B O 1
ATOM 3214 N N . VAL B 1 59 ? -12.055 5.281 2.057 1 97 59 VAL B N 1
ATOM 3215 C CA . VAL B 1 59 ? -13.008 6.371 1.871 1 97 59 VAL B CA 1
ATOM 3216 C C . VAL B 1 59 ? -12.953 6.867 0.427 1 97 59 VAL B C 1
ATOM 3218 O O . VAL B 1 59 ? -13.984 7.207 -0.158 1 97 59 VAL B O 1
ATOM 3221 N N . GLY B 1 60 ? -11.797 6.871 -0.161 1 96.81 60 GLY B N 1
ATOM 3222 C CA . GLY B 1 60 ? -11.578 7.312 -1.53 1 96.81 60 GLY B CA 1
ATOM 3223 C C . GLY B 1 60 ? -12.219 6.398 -2.559 1 96.81 60 GLY B C 1
ATOM 3224 O O . GLY B 1 60 ? -12.422 6.793 -3.707 1 96.81 60 GLY B O 1
ATOM 3225 N N . TYR B 1 61 ? -12.484 5.129 -2.148 1 94.88 61 TYR B N 1
ATOM 3226 C CA . TYR B 1 61 ? -13.109 4.207 -3.092 1 94.88 61 TYR B CA 1
ATOM 3227 C C . TYR B 1 61 ? -14.445 4.746 -3.584 1 94.88 61 TYR B C 1
ATOM 3229 O O . TYR B 1 61 ? -14.898 4.398 -4.676 1 94.88 61 TYR B O 1
ATOM 3237 N N . SER B 1 62 ? -15.031 5.629 -2.803 1 93.5 62 SER B N 1
ATOM 3238 C CA . SER B 1 62 ? -16.328 6.188 -3.18 1 93.5 62 SER B CA 1
ATOM 3239 C C . SER B 1 62 ? -16.234 7.699 -3.359 1 93.5 62 SER B C 1
ATOM 3241 O O . SER B 1 62 ? -17.266 8.375 -3.447 1 93.5 62 SER B O 1
ATOM 3243 N N . SER B 1 63 ? -15.094 8.266 -3.348 1 95.31 63 SER B N 1
ATOM 3244 C CA . SER B 1 63 ? -14.93 9.711 -3.473 1 95.31 63 SER B CA 1
ATOM 3245 C C . SER B 1 63 ? -13.695 10.055 -4.301 1 95.31 63 SER B C 1
ATOM 3247 O O . SER B 1 63 ? -12.57 9.969 -3.809 1 95.31 63 SER B O 1
ATOM 3249 N N . LYS B 1 64 ? -13.953 10.531 -5.438 1 95.5 64 LYS B N 1
ATOM 3250 C CA . LYS B 1 64 ? -12.852 10.93 -6.301 1 95.5 64 LYS B CA 1
ATOM 3251 C C . LYS B 1 64 ? -12.047 12.07 -5.68 1 95.5 64 LYS B C 1
ATOM 3253 O O . LYS B 1 64 ? -10.828 12.133 -5.832 1 95.5 64 LYS B O 1
ATOM 3258 N N . ALA B 1 65 ? -12.734 12.938 -4.992 1 96 65 ALA B N 1
ATOM 3259 C CA . ALA B 1 65 ? -12.07 14.07 -4.355 1 96 65 ALA B CA 1
ATOM 3260 C C . ALA B 1 65 ? -11.047 13.602 -3.33 1 96 65 ALA B C 1
ATOM 3262 O O . ALA B 1 65 ? -9.93 14.117 -3.277 1 96 65 ALA B O 1
ATOM 3263 N N . VAL B 1 66 ? -11.414 12.609 -2.58 1 97.81 66 VAL B N 1
ATOM 3264 C CA . VAL B 1 66 ? -10.516 12.07 -1.565 1 97.81 66 VAL B CA 1
ATOM 3265 C C . VAL B 1 66 ? -9.297 11.438 -2.238 1 97.81 66 VAL B C 1
ATOM 3267 O O . VAL B 1 66 ? -8.164 11.625 -1.787 1 97.81 66 VAL B O 1
ATOM 3270 N N . LEU B 1 67 ? -9.523 10.703 -3.34 1 98 67 LEU B N 1
ATOM 3271 C CA . LEU B 1 67 ? -8.398 10.086 -4.039 1 98 67 LEU B CA 1
ATOM 3272 C C . LEU B 1 67 ? -7.445 11.141 -4.578 1 98 67 LEU B C 1
ATOM 3274 O O . LEU B 1 67 ? -6.227 10.984 -4.488 1 98 67 LEU B O 1
ATOM 3278 N N . HIS B 1 68 ? -8.016 12.18 -5.102 1 97.38 68 HIS B N 1
ATOM 3279 C CA . HIS B 1 68 ? -7.168 13.273 -5.562 1 97.38 68 HIS B CA 1
ATOM 3280 C C . HIS B 1 68 ? -6.383 13.883 -4.406 1 97.38 68 HIS B C 1
ATOM 3282 O O . HIS B 1 68 ? -5.223 14.266 -4.57 1 97.38 68 HIS B O 1
ATOM 3288 N N . GLY B 1 69 ? -7.059 14.023 -3.256 1 97.69 69 GLY B N 1
ATOM 3289 C CA . GLY B 1 69 ? -6.34 14.492 -2.084 1 97.69 69 GLY B CA 1
ATOM 3290 C C . GLY B 1 69 ? -5.156 13.617 -1.718 1 97.69 69 GLY B C 1
ATOM 3291 O O . GLY B 1 69 ? -4.062 14.117 -1.454 1 97.69 69 GLY B O 1
ATOM 3292 N N . ILE B 1 70 ? -5.395 12.344 -1.743 1 98.56 70 ILE B N 1
ATOM 3293 C CA . ILE B 1 70 ? -4.367 11.367 -1.392 1 98.56 70 ILE B CA 1
ATOM 3294 C C . ILE B 1 70 ? -3.229 11.43 -2.406 1 98.56 70 ILE B C 1
ATOM 3296 O O . ILE B 1 70 ? -2.055 11.445 -2.027 1 98.56 70 ILE B O 1
ATOM 3300 N N . LEU B 1 71 ? -3.586 11.492 -3.664 1 98.31 71 LEU B N 1
ATOM 3301 C CA . LEU B 1 71 ? -2.58 11.539 -4.719 1 98.31 71 LEU B CA 1
ATOM 3302 C C . LEU B 1 71 ? -1.786 12.844 -4.648 1 98.31 71 LEU B C 1
ATOM 3304 O O . LEU B 1 71 ? -0.585 12.859 -4.926 1 98.31 71 LEU B O 1
ATOM 3308 N N . GLY B 1 72 ? -2.465 13.906 -4.277 1 97.12 72 GLY B N 1
ATOM 3309 C CA . GLY B 1 72 ? -1.765 15.172 -4.074 1 97.12 72 GLY B CA 1
ATOM 3310 C C . GLY B 1 72 ? -0.72 15.102 -2.977 1 97.12 72 GLY B C 1
ATOM 3311 O O . GLY B 1 72 ? 0.394 15.602 -3.141 1 97.12 72 GLY B O 1
ATOM 3312 N N . VAL B 1 73 ? -1.071 14.492 -1.914 1 97.62 73 VAL B N 1
ATOM 3313 C CA . VAL B 1 73 ? -0.15 14.344 -0.792 1 97.62 73 VAL B CA 1
ATOM 3314 C C . VAL B 1 73 ? 1.03 13.469 -1.204 1 97.62 73 VAL B C 1
ATOM 3316 O O . VAL B 1 73 ? 2.18 13.773 -0.876 1 97.62 73 VAL B O 1
ATOM 3319 N N . ALA B 1 74 ? 0.726 12.398 -1.902 1 98.12 74 ALA B N 1
ATOM 3320 C CA . ALA B 1 74 ? 1.783 11.508 -2.365 1 98.12 74 ALA B CA 1
ATOM 3321 C C . ALA B 1 74 ? 2.762 12.242 -3.277 1 98.12 74 ALA B C 1
ATOM 3323 O O . ALA B 1 74 ? 3.979 12.078 -3.152 1 98.12 74 ALA B O 1
ATOM 3324 N N . ALA B 1 75 ? 2.242 13.023 -4.195 1 97.19 75 ALA B N 1
ATOM 3325 C CA . ALA B 1 75 ? 3.086 13.781 -5.113 1 97.19 75 ALA B CA 1
ATOM 3326 C C . ALA B 1 75 ? 3.955 14.781 -4.363 1 97.19 75 ALA B C 1
ATOM 3328 O O . ALA B 1 75 ? 5.125 14.977 -4.703 1 97.19 75 ALA B O 1
ATOM 3329 N N . LEU B 1 76 ? 3.383 15.367 -3.406 1 95.69 76 LEU B N 1
ATOM 3330 C CA . LEU B 1 76 ? 4.152 16.312 -2.602 1 95.69 76 LEU B CA 1
ATOM 3331 C C . LEU B 1 76 ? 5.266 15.594 -1.845 1 95.69 76 LEU B C 1
ATOM 3333 O O . LEU B 1 76 ? 6.359 16.141 -1.68 1 95.69 76 LEU B O 1
ATOM 3337 N N . HIS B 1 77 ? 4.965 14.5 -1.327 1 97.06 77 HIS B N 1
ATOM 3338 C CA . HIS B 1 77 ? 5.996 13.719 -0.655 1 97.06 77 HIS B CA 1
ATOM 3339 C C . HIS B 1 77 ? 7.125 13.352 -1.614 1 97.06 77 HIS B C 1
ATOM 3341 O O . HIS B 1 77 ? 8.305 13.414 -1.247 1 97.06 77 HIS B O 1
ATOM 3347 N N . LEU B 1 78 ? 6.758 12.961 -2.789 1 96.94 78 LEU B N 1
ATOM 3348 C CA . LEU B 1 78 ? 7.773 12.648 -3.789 1 96.94 78 LEU B CA 1
ATOM 3349 C C . LEU B 1 78 ? 8.609 13.875 -4.117 1 96.94 78 LEU B C 1
ATOM 3351 O O . LEU B 1 78 ? 9.82 13.773 -4.328 1 96.94 78 LEU B O 1
ATOM 3355 N N . ALA B 1 79 ? 7.996 15.016 -4.184 1 93.69 79 ALA B N 1
ATOM 3356 C CA . ALA B 1 79 ? 8.734 16.25 -4.402 1 93.69 79 ALA B CA 1
ATOM 3357 C C . ALA B 1 79 ? 9.742 16.5 -3.281 1 93.69 79 ALA B C 1
ATOM 3359 O O . ALA B 1 79 ? 10.82 17.047 -3.518 1 93.69 79 ALA B O 1
ATOM 3360 N N . HIS B 1 80 ? 9.312 16.141 -2.115 1 93.06 80 HIS B N 1
ATOM 3361 C CA . HIS B 1 80 ? 10.172 16.297 -0.948 1 93.06 80 HIS B CA 1
ATOM 3362 C C . HIS B 1 80 ? 11.352 15.328 -0.998 1 93.06 80 HIS B C 1
ATOM 3364 O O . HIS B 1 80 ? 12.469 15.68 -0.61 1 93.06 80 HIS B O 1
ATOM 3370 N N . LEU B 1 81 ? 11.117 14.141 -1.466 1 94.94 81 LEU B N 1
ATOM 3371 C CA . LEU B 1 81 ? 12.133 13.094 -1.476 1 94.94 81 LEU B CA 1
ATOM 3372 C C . LEU B 1 81 ? 13.086 13.266 -2.654 1 94.94 81 LEU B C 1
ATOM 3374 O O . LEU B 1 81 ? 14.258 12.906 -2.566 1 94.94 81 LEU B O 1
ATOM 3378 N N . HIS B 1 82 ? 12.531 13.711 -3.723 1 94.12 82 HIS B N 1
ATOM 3379 C CA . HIS B 1 82 ? 13.312 13.812 -4.949 1 94.12 82 HIS B CA 1
ATOM 3380 C C . HIS B 1 82 ? 13.469 15.266 -5.391 1 94.12 82 HIS B C 1
ATOM 3382 O O . HIS B 1 82 ? 12.789 15.711 -6.316 1 94.12 82 HIS B O 1
ATOM 3388 N N . LEU B 1 83 ? 14.5 15.859 -5.047 1 90.44 83 LEU B N 1
ATOM 3389 C CA . LEU B 1 83 ? 14.727 17.281 -5.281 1 90.44 83 LEU B CA 1
ATOM 3390 C C . LEU B 1 83 ? 15.016 17.547 -6.754 1 90.44 83 LEU B C 1
ATOM 3392 O O . LEU B 1 83 ? 14.688 18.625 -7.273 1 90.44 83 LEU B O 1
ATOM 3396 N N . ASP B 1 84 ? 15.609 16.562 -7.371 1 92.69 84 ASP B N 1
ATOM 3397 C CA . ASP B 1 84 ? 15.945 16.703 -8.789 1 92.69 84 ASP B CA 1
ATOM 3398 C C . ASP B 1 84 ? 14.68 16.719 -9.648 1 92.69 84 ASP B C 1
ATOM 3400 O O . ASP B 1 84 ? 14.695 17.25 -10.758 1 92.69 84 ASP B O 1
ATOM 3404 N N . GLN B 1 85 ? 13.609 16.203 -9.141 1 93.62 85 GLN B N 1
ATOM 3405 C CA . GLN B 1 85 ? 12.344 16.172 -9.859 1 93.62 85 GLN B CA 1
ATOM 3406 C C . GLN B 1 85 ? 11.273 16.969 -9.125 1 93.62 85 GLN B C 1
ATOM 3408 O O . GLN B 1 85 ? 10.078 16.75 -9.336 1 93.62 85 GLN B O 1
ATOM 3413 N N . ARG B 1 86 ? 11.648 17.812 -8.305 1 91.88 86 ARG B N 1
ATOM 3414 C CA . ARG B 1 86 ? 10.742 18.516 -7.402 1 91.88 86 ARG B CA 1
ATOM 3415 C C . ARG B 1 86 ? 9.703 19.312 -8.18 1 91.88 86 ARG B C 1
ATOM 3417 O O . ARG B 1 86 ? 8.516 19.266 -7.871 1 91.88 86 ARG B O 1
ATOM 3424 N N . ALA B 1 87 ? 10.094 20.047 -9.18 1 89.75 87 ALA B N 1
ATOM 3425 C CA . ALA B 1 87 ? 9.18 20.891 -9.961 1 89.75 87 ALA B CA 1
ATOM 3426 C C . ALA B 1 87 ? 8.086 20.047 -10.602 1 89.75 87 ALA B C 1
ATOM 3428 O O . ALA B 1 87 ? 6.914 20.438 -10.594 1 89.75 87 ALA B O 1
ATOM 3429 N N . LYS B 1 88 ? 8.477 18.938 -11.109 1 92.81 88 LYS B N 1
ATOM 3430 C CA . LYS B 1 88 ? 7.523 18.031 -11.742 1 92.81 88 LYS B CA 1
ATOM 3431 C C . LYS B 1 88 ? 6.465 17.562 -10.75 1 92.81 88 LYS B C 1
ATOM 3433 O O . LYS B 1 88 ? 5.266 17.656 -11.023 1 92.81 88 LYS B O 1
ATOM 3438 N N . TRP B 1 89 ? 6.871 17.094 -9.656 1 94.31 89 TRP B N 1
ATOM 3439 C CA . TRP B 1 89 ? 5.957 16.531 -8.664 1 94.31 89 TRP B CA 1
ATOM 3440 C C . TRP B 1 89 ? 5.094 17.625 -8.047 1 94.31 89 TRP B C 1
ATOM 3442 O O . TRP B 1 89 ? 3.939 17.391 -7.688 1 94.31 89 TRP B O 1
ATOM 3452 N N . LEU B 1 90 ? 5.609 18.828 -7.945 1 91.94 90 LEU B N 1
ATOM 3453 C CA . LEU B 1 90 ? 4.824 19.953 -7.422 1 91.94 90 LEU B CA 1
ATOM 3454 C C . LEU B 1 90 ? 3.666 20.281 -8.352 1 91.94 90 LEU B C 1
ATOM 3456 O O . LEU B 1 90 ? 2.555 20.562 -7.898 1 91.94 90 LEU B O 1
ATOM 3460 N N . VAL B 1 91 ? 3.943 20.266 -9.625 1 91.81 91 VAL B N 1
ATOM 3461 C CA . VAL B 1 91 ? 2.896 20.516 -10.609 1 91.81 91 VAL B CA 1
ATOM 3462 C C . VAL B 1 91 ? 1.817 19.438 -10.508 1 91.81 91 VAL B C 1
ATOM 3464 O O . VAL B 1 91 ? 0.623 19.75 -10.5 1 91.81 91 VAL B O 1
ATOM 3467 N N . ILE B 1 92 ? 2.24 18.219 -10.391 1 94.06 92 ILE B N 1
ATOM 3468 C CA . ILE B 1 92 ? 1.319 17.094 -10.289 1 94.06 92 ILE B CA 1
ATOM 3469 C C . ILE B 1 92 ? 0.488 17.219 -9.008 1 94.06 92 ILE B C 1
ATOM 3471 O O . ILE B 1 92 ? -0.731 17.047 -9.039 1 94.06 92 ILE B O 1
ATOM 3475 N N . SER B 1 93 ? 1.149 17.547 -7.945 1 94.94 93 SER B N 1
ATOM 3476 C CA . SER B 1 93 ? 0.448 17.719 -6.68 1 94.94 93 SER B CA 1
ATOM 3477 C C . SER B 1 93 ? -0.59 18.828 -6.777 1 94.94 93 SER B C 1
ATOM 3479 O O . SER B 1 93 ? -1.727 18.672 -6.328 1 94.94 93 SER B O 1
ATOM 3481 N N . THR B 1 94 ? -0.201 19.922 -7.34 1 91.62 94 THR B N 1
ATOM 3482 C CA . THR B 1 94 ? -1.097 21.062 -7.465 1 91.62 94 THR B CA 1
ATOM 3483 C C . THR B 1 94 ? -2.332 20.703 -8.281 1 91.62 94 THR B C 1
ATOM 3485 O O . THR B 1 94 ? -3.449 21.094 -7.941 1 91.62 94 THR B O 1
ATOM 3488 N N . ASN B 1 95 ? -2.1 19.969 -9.328 1 93.25 95 ASN B N 1
ATOM 3489 C CA . ASN B 1 95 ? -3.219 19.531 -10.156 1 93.25 95 ASN B CA 1
ATOM 3490 C C . ASN B 1 95 ? -4.191 18.672 -9.359 1 93.25 95 ASN B C 1
ATOM 3492 O O . ASN B 1 95 ? -5.406 18.859 -9.438 1 93.25 95 ASN B O 1
ATOM 3496 N N . HIS B 1 96 ? -3.707 17.734 -8.641 1 95.69 96 HIS B N 1
ATOM 3497 C CA . HIS B 1 96 ? -4.551 16.859 -7.82 1 95.69 96 HIS B CA 1
ATOM 3498 C C . HIS B 1 96 ? -5.219 17.641 -6.695 1 95.69 96 HIS B C 1
ATOM 3500 O O . HIS B 1 96 ? -6.375 17.391 -6.359 1 95.69 96 HIS B O 1
ATOM 3506 N N . GLN B 1 97 ? -4.512 18.594 -6.129 1 92.94 97 GLN B N 1
ATOM 3507 C CA . GLN B 1 97 ? -5.078 19.438 -5.078 1 92.94 97 GLN B CA 1
ATOM 3508 C C . GLN B 1 97 ? -6.281 20.219 -5.594 1 92.94 97 GLN B C 1
ATOM 3510 O O . GLN B 1 97 ? -7.309 20.312 -4.914 1 92.94 97 GLN B O 1
ATOM 3515 N N . ASN B 1 98 ? -6.121 20.75 -6.742 1 91.19 98 ASN B N 1
ATOM 3516 C CA . ASN B 1 98 ? -7.207 21.531 -7.332 1 91.19 98 ASN B CA 1
ATOM 3517 C C . ASN B 1 98 ? -8.461 20.672 -7.523 1 91.19 98 ASN B C 1
ATOM 3519 O O . ASN B 1 98 ? -9.57 21.141 -7.258 1 91.19 98 ASN B O 1
ATOM 3523 N N . ARG B 1 99 ? -8.273 19.5 -7.922 1 93.25 99 ARG B N 1
ATOM 3524 C CA . ARG B 1 99 ? -9.406 18.609 -8.125 1 93.25 99 ARG B CA 1
ATOM 3525 C C . ARG B 1 99 ? -10.016 18.188 -6.789 1 93.25 99 ARG B C 1
ATOM 3527 O O . ARG B 1 99 ? -11.234 18.078 -6.668 1 93.25 99 ARG B O 1
ATOM 3534 N N . ALA B 1 100 ? -9.18 17.922 -5.82 1 94.25 100 ALA B N 1
ATOM 3535 C CA . ALA B 1 100 ? -9.664 17.578 -4.488 1 94.25 100 ALA B CA 1
ATOM 3536 C C . ALA B 1 100 ? -10.5 18.703 -3.893 1 94.25 100 ALA B C 1
ATOM 3538 O O . ALA B 1 100 ? -11.586 18.469 -3.365 1 94.25 100 ALA B O 1
ATOM 3539 N N . ILE B 1 101 ? -10 19.875 -4.043 1 90.38 101 ILE B N 1
ATOM 3540 C CA . ILE B 1 101 ? -10.648 21.047 -3.465 1 90.38 101 ILE B CA 1
ATOM 3541 C C . ILE B 1 101 ? -11.977 21.297 -4.176 1 90.38 101 ILE B C 1
ATOM 3543 O O . ILE B 1 101 ? -12.969 21.672 -3.539 1 90.38 101 ILE B O 1
ATOM 3547 N N . SER B 1 102 ? -12 21.141 -5.473 1 89.88 102 SER B N 1
ATOM 3548 C CA . SER B 1 102 ? -13.234 21.312 -6.238 1 89.88 102 SER B CA 1
ATOM 3549 C C . SER B 1 102 ? -14.312 20.344 -5.758 1 89.88 102 SER B C 1
ATOM 3551 O O . SER B 1 102 ? -15.477 20.734 -5.605 1 89.88 102 SER B O 1
ATOM 3553 N N . GLY B 1 103 ? -13.93 19.125 -5.539 1 89.62 103 GLY B N 1
ATOM 3554 C CA . GLY B 1 103 ? -14.867 18.156 -5 1 89.62 103 GLY B CA 1
ATOM 3555 C C . GLY B 1 103 ? -15.297 18.469 -3.58 1 89.62 103 GLY B C 1
ATOM 3556 O O . GLY B 1 103 ? -16.469 18.312 -3.229 1 89.62 103 GLY B O 1
ATOM 3557 N N . PHE B 1 104 ? -14.414 18.922 -2.814 1 89.31 104 PHE B N 1
ATOM 3558 C CA . PHE B 1 104 ? -14.672 19.281 -1.427 1 89.31 104 PHE B CA 1
ATOM 3559 C C . PHE B 1 104 ? -15.711 20.406 -1.343 1 89.31 104 PHE B C 1
ATOM 3561 O O . PHE B 1 104 ? -16.641 20.328 -0.541 1 89.31 104 PHE B O 1
ATOM 3568 N N . ARG B 1 105 ? -15.586 21.328 -2.145 1 87.56 105 ARG B N 1
ATOM 3569 C CA . ARG B 1 105 ? -16.484 22.484 -2.166 1 87.56 105 ARG B CA 1
ATOM 3570 C C . ARG B 1 105 ? -17.906 22.062 -2.504 1 87.56 105 ARG B C 1
ATOM 3572 O O . ARG B 1 105 ? -18.875 22.625 -1.993 1 87.56 105 ARG B O 1
ATOM 3579 N N . LEU B 1 106 ? -18.016 21.078 -3.256 1 85.62 106 LEU B N 1
ATOM 3580 C CA . LEU B 1 106 ? -19.312 20.609 -3.688 1 85.62 106 LEU B CA 1
ATOM 3581 C C . LEU B 1 106 ? -20.016 19.844 -2.564 1 85.62 106 LEU B C 1
ATOM 3583 O O . LEU B 1 106 ? -21.25 19.859 -2.471 1 85.62 106 LEU B O 1
ATOM 3587 N N . THR B 1 107 ? -19.266 19.266 -1.689 1 85.56 107 THR B N 1
ATOM 3588 C CA . THR B 1 107 ? -19.828 18.391 -0.678 1 85.56 107 THR B CA 1
ATOM 3589 C C . THR B 1 107 ? -19.969 19.109 0.658 1 85.56 107 THR B C 1
ATOM 3591 O O . THR B 1 107 ? -20.828 18.766 1.471 1 85.56 107 THR B O 1
ATOM 3594 N N . LEU B 1 108 ? -19.281 20.094 0.922 1 83.94 108 LEU B N 1
ATOM 3595 C CA . LEU B 1 108 ? -19.078 20.734 2.211 1 83.94 108 LEU B CA 1
ATOM 3596 C C . LEU B 1 108 ? -20.375 21.375 2.705 1 83.94 108 LEU B C 1
ATOM 3598 O O . LEU B 1 108 ? -20.672 21.344 3.9 1 83.94 108 LEU B O 1
ATOM 3602 N N . PRO B 1 109 ? -21.266 21.859 1.822 1 83.25 109 PRO B N 1
ATOM 3603 C CA . PRO B 1 109 ? -22.453 22.562 2.301 1 83.25 109 PRO B CA 1
ATOM 3604 C C . PRO B 1 109 ? -23.438 21.641 3.035 1 83.25 109 PRO B C 1
ATOM 3606 O O . PRO B 1 109 ? -24.25 22.109 3.824 1 83.25 109 PRO B O 1
ATOM 3609 N N . THR B 1 110 ? -23.344 20.359 2.842 1 87.38 110 THR B N 1
ATOM 3610 C CA . THR B 1 110 ? -24.25 19.406 3.482 1 87.38 110 THR B CA 1
ATOM 3611 C C . THR B 1 110 ? -23.453 18.328 4.215 1 87.38 110 THR B C 1
ATOM 3613 O O . THR B 1 110 ? -22.844 17.469 3.582 1 87.38 110 THR B O 1
ATOM 3616 N N . ILE B 1 111 ? -23.5 18.484 5.484 1 91.12 111 ILE B N 1
ATOM 3617 C CA . ILE B 1 111 ? -22.812 17.469 6.289 1 91.12 111 ILE B CA 1
ATOM 3618 C C . ILE B 1 111 ? -23.828 16.438 6.785 1 91.12 111 ILE B C 1
ATOM 3620 O O . ILE B 1 111 ? -24.781 16.797 7.48 1 91.12 111 ILE B O 1
ATOM 3624 N N . THR B 1 112 ? -23.719 15.289 6.379 1 92.75 112 THR B N 1
ATOM 3625 C CA . THR B 1 112 ? -24.594 14.18 6.734 1 92.75 112 THR B CA 1
ATOM 3626 C C . THR B 1 112 ? -23.781 12.992 7.238 1 92.75 112 THR B C 1
ATOM 3628 O O . THR B 1 112 ? -22.562 12.961 7.102 1 92.75 112 THR B O 1
ATOM 3631 N N . PRO B 1 113 ? -24.453 12.078 7.793 1 91.88 113 PRO B N 1
ATOM 3632 C CA . PRO B 1 113 ? -23.75 10.859 8.219 1 91.88 113 PRO B CA 1
ATOM 3633 C C . PRO B 1 113 ? -23.094 10.109 7.062 1 91.88 113 PRO B C 1
ATOM 3635 O O . PRO B 1 113 ? -22.094 9.438 7.25 1 91.88 113 PRO B O 1
ATOM 3638 N N . GLU B 1 114 ? -23.578 10.266 5.855 1 92.5 114 GLU B N 1
ATOM 3639 C CA . GLU B 1 114 ? -23.109 9.523 4.691 1 92.5 114 GLU B CA 1
ATOM 3640 C C . GLU B 1 114 ? -21.812 10.125 4.141 1 92.5 114 GLU B C 1
ATOM 3642 O O . GLU B 1 114 ? -21 9.422 3.543 1 92.5 114 GLU B O 1
ATOM 3647 N N . ASN B 1 115 ? -21.672 11.414 4.391 1 93.56 115 ASN B N 1
ATOM 3648 C CA . ASN B 1 115 ? -20.516 12.031 3.756 1 93.56 115 ASN B CA 1
ATOM 3649 C C . ASN B 1 115 ? -19.531 12.57 4.789 1 93.56 115 ASN B C 1
ATOM 3651 O O . ASN B 1 115 ? -18.531 13.203 4.438 1 93.56 115 ASN B O 1
ATOM 3655 N N . CYS B 1 116 ? -19.734 12.367 6.09 1 93.81 116 CYS B N 1
ATOM 3656 C CA . CYS B 1 116 ? -18.922 12.938 7.156 1 93.81 116 CYS B CA 1
ATOM 3657 C C . CYS B 1 116 ? -17.484 12.422 7.082 1 93.81 116 CYS B C 1
ATOM 3659 O O . CYS B 1 116 ? -16.531 13.18 7.301 1 93.81 116 CYS B O 1
ATOM 3661 N N . ASP B 1 117 ? -17.312 11.156 6.766 1 94.56 117 ASP B N 1
ATOM 3662 C CA . ASP B 1 117 ? -15.969 10.602 6.648 1 94.56 117 ASP B CA 1
ATOM 3663 C C . ASP B 1 117 ? -15.211 11.234 5.484 1 94.56 117 ASP B C 1
ATOM 3665 O O . ASP B 1 117 ? -14.008 11.508 5.594 1 94.56 117 ASP B O 1
ATOM 3669 N N . GLU B 1 118 ? -15.922 11.398 4.406 1 95.69 118 GLU B N 1
ATOM 3670 C CA . GLU B 1 118 ? -15.328 12.047 3.242 1 95.69 118 GLU B CA 1
ATOM 3671 C C . GLU B 1 118 ? -14.883 13.469 3.572 1 95.69 118 GLU B C 1
ATOM 3673 O O . GLU B 1 118 ? -13.758 13.859 3.252 1 95.69 118 GLU B O 1
ATOM 3678 N N . LEU B 1 119 ? -15.727 14.164 4.23 1 94.31 119 LEU B N 1
ATOM 3679 C CA . LEU B 1 119 ? -15.461 15.562 4.551 1 94.31 119 LEU B CA 1
ATOM 3680 C C . LEU B 1 119 ? -14.297 15.68 5.531 1 94.31 119 LEU B C 1
ATOM 3682 O O . LEU B 1 119 ? -13.422 16.531 5.359 1 94.31 119 LEU B O 1
ATOM 3686 N N . TYR B 1 120 ? -14.289 14.898 6.465 1 93.06 120 TYR B N 1
ATOM 3687 C CA . TYR B 1 120 ? -13.188 14.938 7.418 1 93.06 120 TYR B CA 1
ATOM 3688 C C . TYR B 1 120 ? -11.867 14.586 6.738 1 93.06 120 TYR B C 1
ATOM 3690 O O . TYR B 1 120 ? -10.852 15.258 6.945 1 93.06 120 TYR B O 1
ATOM 3698 N N . THR B 1 121 ? -11.883 13.508 5.992 1 95.38 121 THR B N 1
ATOM 3699 C CA . THR B 1 121 ? -10.68 13.047 5.309 1 95.38 121 THR B CA 1
ATOM 3700 C C . THR B 1 121 ? -10.125 14.141 4.395 1 95.38 121 THR B C 1
ATOM 3702 O O . THR B 1 121 ? -8.93 14.43 4.422 1 95.38 121 THR B O 1
ATOM 3705 N N . LEU B 1 122 ? -10.984 14.758 3.695 1 95 122 LEU B N 1
ATOM 3706 C CA . LEU B 1 122 ? -10.578 15.812 2.775 1 95 122 LEU B CA 1
ATOM 3707 C C . LEU B 1 122 ? -10.023 17.016 3.539 1 95 122 LEU B C 1
ATOM 3709 O O . LEU B 1 122 ? -9.031 17.609 3.129 1 95 122 LEU B O 1
ATOM 3713 N N . SER B 1 123 ? -10.664 17.344 4.574 1 92 123 SER B N 1
ATOM 3714 C CA . SER B 1 123 ? -10.195 18.484 5.359 1 92 123 SER B CA 1
ATOM 3715 C C . SER B 1 123 ? -8.812 18.203 5.945 1 92 123 SER B C 1
ATOM 3717 O O . SER B 1 123 ? -7.953 19.094 5.961 1 92 123 SER B O 1
ATOM 3719 N N . SER B 1 124 ? -8.641 17.016 6.418 1 91.56 124 SER B N 1
ATOM 3720 C CA . SER B 1 124 ? -7.352 16.594 6.949 1 9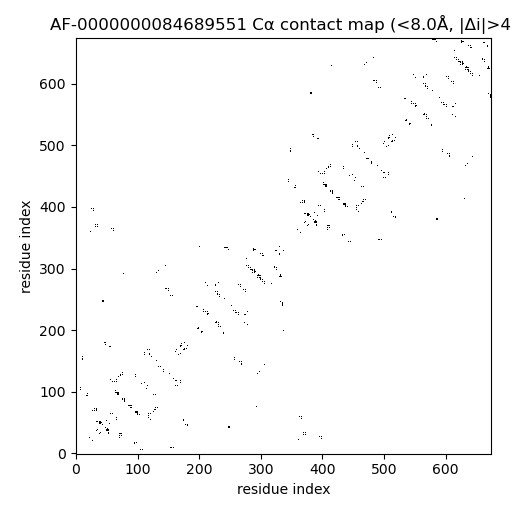1.56 124 SER B CA 1
ATOM 3721 C C . SER B 1 124 ? -6.266 16.641 5.879 1 91.56 124 SER B C 1
ATOM 3723 O O . SER B 1 124 ? -5.195 17.203 6.098 1 91.56 124 SER B O 1
ATOM 3725 N N . LEU B 1 125 ? -6.539 16.094 4.738 1 94.31 125 LEU B N 1
ATOM 3726 C CA . LEU B 1 125 ? -5.578 16.047 3.639 1 94.31 125 LEU B CA 1
ATOM 3727 C C . LEU B 1 125 ? -5.27 17.438 3.127 1 94.31 125 LEU B C 1
ATOM 3729 O O . LEU B 1 125 ? -4.113 17.766 2.84 1 94.31 125 LEU B O 1
ATOM 3733 N N . THR B 1 126 ? -6.258 18.25 3.006 1 91.38 126 THR B N 1
ATOM 3734 C CA . THR B 1 126 ? -6.074 19.594 2.506 1 91.38 126 THR B CA 1
ATOM 3735 C C . THR B 1 126 ? -5.203 20.406 3.461 1 91.38 126 THR B C 1
ATOM 3737 O O . THR B 1 126 ? -4.375 21.219 3.021 1 91.38 126 THR B O 1
ATOM 3740 N N . THR B 1 127 ? -5.398 20.219 4.684 1 88.38 127 THR B N 1
ATOM 3741 C CA . THR B 1 127 ? -4.566 20.906 5.672 1 88.38 127 THR B CA 1
ATOM 3742 C C . THR B 1 127 ? -3.104 20.5 5.523 1 88.38 127 THR B C 1
ATOM 3744 O O . THR B 1 127 ? -2.211 21.344 5.559 1 88.38 127 THR B O 1
ATOM 3747 N N . MET B 1 128 ? -2.863 19.266 5.348 1 90.69 128 MET B N 1
ATOM 3748 C CA . MET B 1 128 ? -1.502 18.766 5.176 1 90.69 128 MET B CA 1
ATOM 3749 C C . MET B 1 128 ? -0.876 19.328 3.9 1 90.69 128 MET B C 1
ATOM 3751 O O . MET B 1 128 ? 0.295 19.703 3.895 1 90.69 128 MET B O 1
ATOM 3755 N N . LEU B 1 129 ? -1.67 19.281 2.918 1 91.38 129 LEU B N 1
ATOM 3756 C CA . LEU B 1 129 ? -1.202 19.797 1.633 1 91.38 129 LEU B CA 1
ATOM 3757 C C . LEU B 1 129 ? -0.816 21.266 1.74 1 91.38 129 LEU B C 1
ATOM 3759 O O . LEU B 1 129 ? 0.219 21.688 1.213 1 91.38 129 LEU B O 1
ATOM 3763 N N . ARG B 1 130 ? -1.575 21.953 2.428 1 86.56 130 ARG B N 1
ATOM 3764 C CA . ARG B 1 130 ? -1.293 23.375 2.611 1 86.56 130 ARG B CA 1
ATOM 3765 C C . ARG B 1 130 ? -0.025 23.578 3.432 1 86.56 130 ARG B C 1
ATOM 3767 O O . ARG B 1 130 ? 0.781 24.469 3.131 1 86.56 130 ARG B O 1
ATOM 3774 N N . CYS B 1 131 ? 0.146 22.812 4.398 1 87.75 131 CYS B N 1
ATOM 3775 C CA . CYS B 1 131 ? 1.321 22.938 5.254 1 87.75 131 CYS B CA 1
ATOM 3776 C C . CYS B 1 131 ? 2.586 22.547 4.496 1 87.75 131 CYS B C 1
ATOM 3778 O O 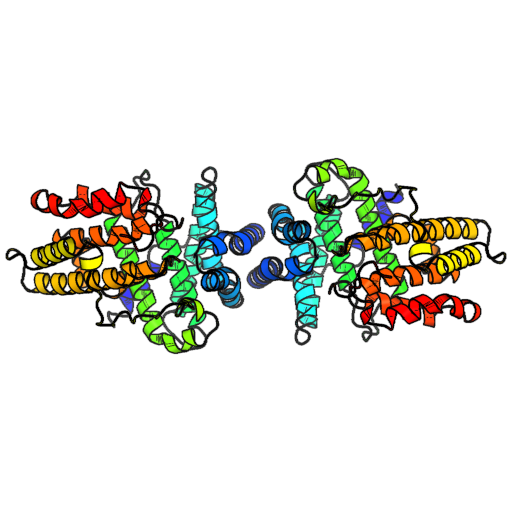. CYS B 1 131 ? 3.643 23.141 4.695 1 87.75 131 CYS B O 1
ATOM 3780 N N . ALA B 1 132 ? 2.455 21.547 3.684 1 86.06 132 ALA B N 1
ATOM 3781 C CA . ALA B 1 132 ? 3.625 21.016 2.986 1 86.06 132 ALA B CA 1
ATOM 3782 C C . ALA B 1 132 ? 4.027 21.922 1.825 1 86.06 132 ALA B C 1
ATOM 3784 O O . ALA B 1 132 ? 5.18 21.906 1.386 1 86.06 132 ALA B O 1
ATOM 3785 N N . SER B 1 133 ? 3.107 22.531 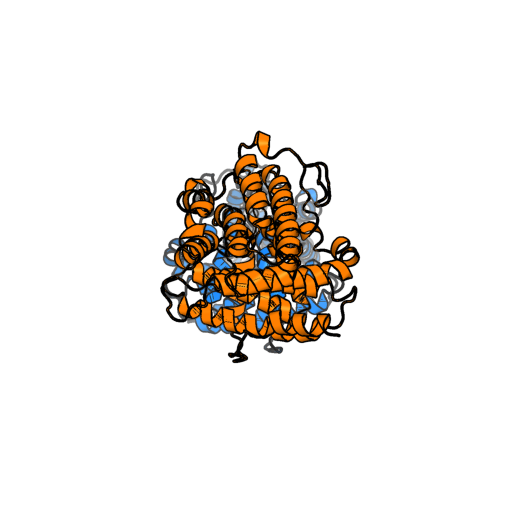1.175 1 71.88 133 SER B N 1
ATOM 3786 C CA . SER B 1 133 ? 3.336 23.328 -0.035 1 71.88 133 SER B CA 1
ATOM 3787 C C . SER B 1 133 ? 4.156 24.578 0.263 1 71.88 133 SER B C 1
ATOM 3789 O O . SER B 1 133 ? 4.453 25.359 -0.641 1 71.88 133 SER B O 1
ATOM 3791 N N . LEU B 1 134 ? 4.547 24.734 1.374 1 60.34 134 LEU B N 1
ATOM 3792 C CA . LEU B 1 134 ? 5.312 25.953 1.595 1 60.34 134 LEU B CA 1
ATOM 3793 C C . LEU B 1 134 ? 6.684 25.859 0.934 1 60.34 134 LEU B C 1
ATOM 3795 O O . LEU B 1 134 ? 7.402 24.875 1.115 1 60.34 134 LEU B O 1
ATOM 3799 N N . PRO B 1 135 ? 6.691 26.641 -0.201 1 54.28 135 PRO B N 1
ATOM 3800 C CA . PRO B 1 135 ? 7.934 26.672 -0.978 1 54.28 135 PRO B CA 1
ATOM 3801 C C . PRO B 1 135 ? 9.164 26.922 -0.109 1 54.28 135 PRO B C 1
ATOM 3803 O O . PRO B 1 135 ? 9.039 27.391 1.022 1 54.28 135 PRO B O 1
ATOM 3806 N N . PHE B 1 136 ? 10.25 26.453 -0.647 1 50.81 136 PHE B N 1
ATOM 3807 C CA . PHE B 1 136 ? 11.555 26.766 -0.077 1 50.81 136 PHE B CA 1
ATOM 3808 C C . PHE B 1 136 ? 11.773 28.266 -0.021 1 50.81 136 PHE B C 1
ATOM 3810 O O . PHE B 1 136 ? 11.266 29.016 -0.868 1 50.81 136 PHE B O 1
ATOM 3817 N N . PRO B 1 137 ? 12.258 28.688 1.071 1 46.78 137 PRO B N 1
ATOM 3818 C CA . PRO B 1 137 ? 12.547 30.109 1.311 1 46.78 137 PRO B CA 1
ATOM 3819 C C . PRO B 1 137 ? 13.047 30.828 0.061 1 46.78 137 PRO B C 1
ATOM 3821 O O . PRO B 1 137 ? 12.812 32.031 -0.101 1 46.78 137 PRO B O 1
ATOM 3824 N N . THR B 1 138 ? 13.672 30.172 -0.78 1 46.03 138 THR B N 1
ATOM 3825 C CA . THR B 1 138 ? 14.391 30.875 -1.831 1 46.03 138 THR B CA 1
ATOM 3826 C C . THR B 1 138 ? 13.438 31.312 -2.939 1 46.03 138 THR B C 1
ATOM 3828 O O . THR B 1 138 ? 13.836 32 -3.875 1 46.03 138 THR B O 1
ATOM 3831 N N . ASP B 1 139 ? 12.258 31 -2.785 1 51.34 139 ASP B N 1
ATOM 3832 C CA . ASP B 1 139 ? 11.367 31.375 -3.879 1 51.34 139 ASP B CA 1
ATOM 3833 C C . ASP B 1 139 ? 10.742 32.75 -3.631 1 51.34 139 ASP B C 1
ATOM 3835 O O . ASP B 1 139 ? 10.016 32.938 -2.65 1 51.34 139 ASP B O 1
ATOM 3839 N N . PRO B 1 140 ? 11.227 33.844 -4.293 1 53.12 140 PRO B N 1
ATOM 3840 C CA . PRO B 1 140 ? 10.68 35.188 -4.086 1 53.12 140 PRO B CA 1
ATOM 3841 C C . PRO B 1 140 ? 9.156 35.219 -4.18 1 53.12 140 PRO B C 1
ATOM 3843 O O . PRO B 1 140 ? 8.531 36.188 -3.709 1 53.12 140 PRO B O 1
ATOM 3846 N N . ARG B 1 141 ? 8.648 34.312 -4.887 1 56.84 141 ARG B N 1
ATOM 3847 C CA . ARG B 1 141 ? 7.211 34.25 -5.113 1 56.84 141 ARG B CA 1
ATOM 3848 C C . ARG B 1 141 ? 6.484 33.688 -3.9 1 56.84 141 ARG B C 1
ATOM 3850 O O . ARG B 1 141 ? 5.266 33.5 -3.922 1 56.84 141 ARG B O 1
ATOM 3857 N N . GLN B 1 142 ? 7.277 33.656 -2.766 1 62.38 142 GLN B N 1
ATOM 3858 C CA . GLN B 1 142 ? 6.715 32.938 -1.62 1 62.38 142 GLN B CA 1
ATOM 3859 C C . GLN B 1 142 ? 5.898 33.875 -0.739 1 62.38 142 GLN B C 1
ATOM 3861 O O . GLN B 1 142 ? 6.32 35 -0.459 1 62.38 142 GLN B O 1
ATOM 3866 N N . PRO B 1 143 ? 4.742 33.406 -0.459 1 69.75 143 PRO B N 1
ATOM 3867 C CA . PRO B 1 143 ? 3.932 34.188 0.475 1 69.75 143 PRO B CA 1
ATOM 3868 C C . PRO B 1 143 ? 4.633 34.406 1.812 1 69.75 143 PRO B C 1
ATOM 3870 O O . PRO B 1 143 ? 5.527 33.656 2.186 1 69.75 143 PRO B O 1
ATOM 3873 N N . ASP B 1 144 ? 4.355 35.562 2.334 1 86.31 144 ASP B N 1
ATOM 3874 C CA . ASP B 1 144 ? 4.82 35.844 3.686 1 86.31 144 ASP B CA 1
ATOM 3875 C C . ASP B 1 144 ? 4.453 34.719 4.652 1 86.31 144 ASP B C 1
ATOM 3877 O O . ASP B 1 144 ? 3.299 34.312 4.711 1 86.31 144 ASP B O 1
ATOM 3881 N N . PRO B 1 145 ? 5.441 34.188 5.332 1 89.81 145 PRO B N 1
ATOM 3882 C CA . PRO B 1 145 ? 5.184 33.062 6.242 1 89.81 145 PRO B CA 1
ATOM 3883 C C . PRO B 1 145 ? 4.09 33.375 7.262 1 89.81 145 PRO B C 1
ATOM 3885 O O . PRO B 1 145 ? 3.348 32.469 7.66 1 89.81 145 PRO B O 1
ATOM 3888 N N . ILE B 1 146 ? 4.035 34.562 7.688 1 93.88 146 ILE B N 1
ATOM 3889 C CA . ILE B 1 146 ? 3.041 34.938 8.688 1 93.88 146 ILE B CA 1
ATOM 3890 C C . ILE B 1 146 ? 1.641 34.875 8.078 1 93.88 146 ILE B C 1
ATOM 3892 O O . ILE B 1 146 ? 0.738 34.281 8.68 1 93.88 146 ILE B O 1
ATOM 3896 N N . ASP B 1 147 ? 1.502 35.406 6.914 1 91.19 147 ASP B N 1
ATOM 3897 C CA . ASP B 1 147 ? 0.208 35.344 6.242 1 91.19 147 ASP B CA 1
ATOM 3898 C C . ASP B 1 147 ? -0.18 33.906 5.922 1 91.19 147 ASP B C 1
ATOM 3900 O O . ASP B 1 147 ? -1.352 33.531 6.023 1 91.19 147 ASP B O 1
ATOM 3904 N N . ASP B 1 148 ? 0.783 33.219 5.527 1 88.19 148 ASP B N 1
ATOM 3905 C CA . ASP B 1 148 ? 0.543 31.812 5.227 1 88.19 148 ASP B CA 1
ATOM 3906 C C . ASP B 1 148 ? 0.055 31.062 6.465 1 88.19 148 ASP B C 1
ATOM 3908 O O . ASP B 1 148 ? -0.824 30.203 6.371 1 88.19 148 ASP B O 1
ATOM 3912 N N . THR B 1 149 ? 0.67 31.297 7.527 1 91.44 149 THR B N 1
ATOM 3913 C CA . THR B 1 149 ? 0.279 30.656 8.773 1 91.44 149 THR B CA 1
ATOM 3914 C C . THR B 1 149 ? -1.146 31.031 9.156 1 91.44 149 THR B C 1
ATOM 3916 O O . THR B 1 149 ? -1.895 30.203 9.688 1 91.44 149 THR B O 1
ATOM 3919 N N . CYS B 1 150 ? -1.52 32.281 8.945 1 92.12 150 CYS B N 1
ATOM 3920 C CA . CYS B 1 150 ? -2.895 32.688 9.195 1 92.12 150 CYS B CA 1
ATOM 3921 C C . CYS B 1 150 ? -3.875 31.875 8.359 1 92.12 150 CYS B C 1
ATOM 3923 O O . CYS B 1 150 ? -4.93 31.469 8.859 1 92.12 150 CYS B O 1
ATOM 3925 N N . GLU B 1 151 ? -3.459 31.609 7.18 1 87.31 151 GLU B N 1
ATOM 3926 C CA . GLU B 1 151 ? -4.309 30.797 6.316 1 87.31 151 GLU B CA 1
ATOM 3927 C C . GLU B 1 151 ? -4.434 29.375 6.852 1 87.31 151 GLU B C 1
ATOM 3929 O O . GLU B 1 151 ? -5.508 28.766 6.797 1 87.31 151 GLU B O 1
ATOM 3934 N N . VAL B 1 152 ? -3.396 28.891 7.293 1 88.81 152 VAL B N 1
ATOM 3935 C CA . VAL B 1 152 ? -3.385 27.547 7.863 1 88.81 152 VAL B CA 1
ATOM 3936 C C . VAL B 1 152 ? -4.289 27.5 9.094 1 88.81 152 VAL B C 1
ATOM 3938 O O . VAL B 1 152 ? -5.043 26.547 9.281 1 88.81 152 VAL B O 1
ATOM 3941 N N . PHE B 1 153 ? -4.195 28.516 9.945 1 91.88 153 PHE B N 1
ATOM 3942 C CA . PHE B 1 153 ? -5.062 28.609 11.109 1 91.88 153 PHE B CA 1
ATOM 3943 C C . PHE B 1 153 ? -6.531 28.578 10.703 1 91.88 153 PHE B C 1
ATOM 3945 O O . PHE B 1 153 ? -7.336 27.875 11.297 1 91.88 153 PHE B O 1
ATOM 3952 N N . MET B 1 154 ? -6.77 29.312 9.68 1 88.69 154 MET B N 1
ATOM 3953 C CA . MET B 1 154 ? -8.148 29.391 9.203 1 88.69 154 MET B CA 1
ATOM 3954 C C . MET B 1 154 ? -8.617 28.031 8.688 1 88.69 154 MET B C 1
ATOM 3956 O O . MET B 1 154 ? -9.758 27.625 8.938 1 88.69 154 MET B O 1
ATOM 3960 N N . LEU B 1 155 ? -7.801 27.375 8.016 1 85.12 155 LEU B N 1
ATOM 3961 C CA . LEU B 1 155 ? -8.117 26.031 7.527 1 85.12 155 LEU B CA 1
ATOM 3962 C C . LEU B 1 155 ? -8.375 25.078 8.688 1 85.12 155 LEU B C 1
ATOM 3964 O O . LEU B 1 155 ? -9.328 24.297 8.656 1 85.12 155 LEU B O 1
ATOM 3968 N N . MET B 1 156 ? -7.551 25.109 9.648 1 88.62 156 MET B N 1
ATOM 3969 C CA . MET B 1 156 ? -7.688 24.234 10.82 1 88.62 156 MET B CA 1
ATOM 3970 C C . MET B 1 156 ? -9 24.516 11.547 1 88.62 156 MET B C 1
ATOM 3972 O O . MET B 1 156 ? -9.656 23.594 12.031 1 88.62 156 MET B O 1
ATOM 3976 N N . ARG B 1 157 ? -9.336 25.703 11.625 1 88.06 157 ARG B N 1
ATOM 3977 C CA . ARG B 1 157 ? -10.617 26.078 12.219 1 88.06 157 ARG B CA 1
ATOM 3978 C C . ARG B 1 157 ? -11.781 25.516 11.406 1 88.06 157 ARG B C 1
ATOM 3980 O O . ARG B 1 157 ? -12.789 25.078 11.961 1 88.06 157 ARG B O 1
ATOM 3987 N N . GLY B 1 158 ? -11.664 25.625 10.109 1 83.31 158 GLY B N 1
ATOM 3988 C CA . GLY B 1 158 ? -12.656 25 9.25 1 83.31 158 GLY B CA 1
ATOM 3989 C C . GLY B 1 158 ? -12.82 23.516 9.508 1 83.31 158 GLY B C 1
ATOM 3990 O O . GLY B 1 158 ? -13.953 23.016 9.57 1 83.31 158 GLY B O 1
ATOM 3991 N N . VAL B 1 159 ? -11.703 22.812 9.656 1 84.12 159 VAL B N 1
ATOM 3992 C CA . VAL B 1 159 ? -11.727 21.391 9.984 1 84.12 159 VAL B CA 1
ATOM 3993 C C . VAL B 1 159 ? -12.492 21.172 11.289 1 84.12 159 VAL B C 1
ATOM 3995 O O . VAL B 1 159 ? -13.305 20.25 11.398 1 84.12 159 VAL B O 1
ATOM 3998 N N . ASN B 1 160 ? -12.195 22.016 12.211 1 85.56 160 ASN B N 1
ATOM 3999 C CA . ASN B 1 160 ? -12.852 21.922 13.516 1 85.56 160 ASN B CA 1
ATOM 4000 C C . ASN B 1 160 ? -14.359 22.125 13.398 1 85.56 160 ASN B C 1
ATOM 4002 O O . ASN B 1 160 ? -15.133 21.5 14.117 1 85.56 160 ASN B O 1
ATOM 4006 N N . GLU B 1 161 ? -14.758 23.031 12.633 1 85.94 161 GLU B N 1
ATOM 4007 C CA . GLU B 1 161 ? -16.188 23.281 12.438 1 85.94 161 GLU B CA 1
ATOM 4008 C C . GLU B 1 161 ? -16.875 22.047 11.852 1 85.94 161 GLU B C 1
ATOM 4010 O O . GLU B 1 161 ? -17.984 21.703 12.258 1 85.94 161 GLU B O 1
ATOM 4015 N N . ILE B 1 162 ? -16.25 21.422 10.945 1 86.5 162 ILE B N 1
ATOM 4016 C CA . ILE B 1 162 ? -16.766 20.188 10.352 1 86.5 162 ILE B CA 1
ATOM 4017 C C . ILE B 1 162 ? -16.875 19.109 11.422 1 86.5 162 ILE B C 1
ATOM 4019 O O . ILE B 1 162 ? -17.906 18.422 11.523 1 86.5 162 ILE B O 1
ATOM 4023 N N . LEU B 1 163 ? -15.906 19 12.211 1 84.25 163 LEU B N 1
ATOM 4024 C CA . LEU B 1 163 ? -15.859 17.969 13.234 1 84.25 163 LEU B CA 1
ATOM 4025 C C . LEU B 1 163 ? -16.922 18.219 14.305 1 84.25 163 LEU B C 1
ATOM 4027 O O . LEU B 1 163 ? -17.5 17.266 14.836 1 84.25 163 LEU B O 1
ATOM 4031 N N . LYS B 1 164 ? -17.078 19.422 14.664 1 84.25 164 LYS B N 1
ATOM 4032 C CA . LYS B 1 164 ? -18.094 19.734 15.656 1 84.25 164 LYS B CA 1
ATOM 4033 C C . LYS B 1 164 ? -19.469 19.25 15.211 1 84.25 164 LYS B C 1
ATOM 4035 O O . LYS B 1 164 ? -20.266 18.797 16.031 1 84.25 164 LYS B O 1
ATOM 4040 N N . THR B 1 165 ? -19.719 19.391 13.984 1 85.5 165 THR B N 1
ATOM 4041 C CA . THR B 1 165 ? -21.016 19.016 13.414 1 85.5 165 THR B CA 1
ATOM 4042 C C . THR B 1 165 ? -21.109 17.516 13.234 1 85.5 165 THR B C 1
ATOM 4044 O O . THR B 1 165 ? -22.188 16.922 13.406 1 85.5 165 THR B O 1
ATOM 4047 N N . SER B 1 166 ? -20.016 16.891 12.961 1 88.81 166 SER B N 1
ATOM 4048 C CA . SER B 1 166 ? -20.078 15.5 12.539 1 88.81 166 SER B CA 1
ATOM 4049 C C . SER B 1 166 ? -19.375 14.586 13.539 1 88.81 166 SER B C 1
ATOM 4051 O O . SER B 1 166 ? -19.172 13.398 13.273 1 88.81 166 SER B O 1
ATOM 4053 N N . TYR B 1 167 ? -19.047 15.07 14.633 1 86.94 167 TYR B N 1
ATOM 4054 C CA . TYR B 1 167 ? -18.188 14.375 15.578 1 86.94 167 TYR B CA 1
ATOM 4055 C C . TYR B 1 167 ? -18.719 12.992 15.898 1 86.94 167 TYR B C 1
ATOM 4057 O O . TYR B 1 167 ? -18 12 15.82 1 86.94 167 TYR B O 1
ATOM 4065 N N . VAL B 1 168 ? -19.953 12.883 16.219 1 87.75 168 VAL B N 1
ATOM 4066 C CA . VAL B 1 168 ? -20.547 11.617 16.641 1 87.75 168 VAL B CA 1
ATOM 4067 C C . VAL B 1 168 ? -20.484 10.609 15.5 1 87.75 168 VAL B C 1
ATOM 4069 O O . VAL B 1 168 ? -20.188 9.43 15.719 1 87.75 168 VAL B O 1
ATOM 4072 N N . TRP B 1 169 ? -20.734 11.086 14.352 1 92.06 169 TRP B N 1
ATOM 4073 C CA . TRP B 1 169 ? -20.734 10.203 13.195 1 92.06 169 TRP B CA 1
ATOM 4074 C C . TRP B 1 169 ? -19.328 9.711 12.875 1 92.06 169 TRP B C 1
ATOM 4076 O O . TRP B 1 169 ? -19.125 8.523 12.617 1 92.06 169 TRP B O 1
ATOM 4086 N N . VAL B 1 170 ? -18.359 10.57 12.938 1 90.25 170 VAL B N 1
ATOM 4087 C CA . VAL B 1 170 ? -16.969 10.227 12.617 1 90.25 170 VAL B CA 1
ATOM 4088 C C . VAL B 1 170 ? -16.406 9.297 13.695 1 90.25 170 VAL B C 1
ATOM 4090 O O . VAL B 1 170 ? -15.672 8.359 13.391 1 90.25 170 VAL B O 1
ATOM 4093 N N . MET B 1 171 ? -16.812 9.555 14.906 1 88.31 171 MET B N 1
ATOM 4094 C CA . MET B 1 171 ? -16.344 8.758 16.031 1 88.31 171 MET B CA 1
ATOM 4095 C C . MET B 1 171 ? -16.859 7.332 15.953 1 88.31 171 MET B C 1
ATOM 4097 O O . MET B 1 171 ? -16.219 6.398 16.438 1 88.31 171 MET B O 1
ATOM 4101 N N . GLN B 1 172 ? -17.922 7.223 15.391 1 90.19 172 GLN B N 1
ATOM 4102 C CA . GLN B 1 172 ? -18.531 5.902 15.25 1 90.19 172 GLN B CA 1
ATOM 4103 C C . GLN B 1 172 ? -18.156 5.258 13.922 1 90.19 172 GLN B C 1
ATOM 4105 O O . GLN B 1 172 ? -18.5 4.105 13.664 1 90.19 172 GLN B O 1
ATOM 4110 N N . GLY B 1 173 ? -17.422 5.934 13.195 1 90.56 173 GLY B N 1
ATOM 4111 C CA . GLY B 1 173 ? -17.078 5.473 11.859 1 90.56 173 GLY B CA 1
ATOM 4112 C C . GLY B 1 173 ? -15.672 4.902 11.766 1 90.56 173 GLY B C 1
ATOM 4113 O O . GLY B 1 173 ? -15.008 4.707 12.789 1 90.56 173 GLY B O 1
ATOM 4114 N N . PRO B 1 174 ? -15.25 4.637 10.578 1 92.12 174 PRO B N 1
ATOM 4115 C CA . PRO B 1 174 ? -13.977 3.941 10.367 1 92.12 174 PRO B CA 1
ATOM 4116 C C . PRO B 1 174 ? -12.766 4.816 10.68 1 92.12 174 PRO B C 1
ATOM 4118 O O . PRO B 1 174 ? -11.664 4.305 10.883 1 92.12 174 PRO B O 1
ATOM 4121 N N . ILE B 1 175 ? -12.898 6.105 10.711 1 91.81 175 ILE B N 1
ATOM 4122 C CA . ILE B 1 175 ? -11.727 6.953 10.891 1 91.81 175 ILE B CA 1
ATOM 4123 C C . ILE B 1 175 ? -11.648 7.418 12.344 1 91.81 175 ILE B C 1
ATOM 4125 O O . ILE B 1 175 ? -10.977 8.406 12.648 1 91.81 175 ILE B O 1
ATOM 4129 N N . SER B 1 176 ? -12.289 6.777 13.25 1 89.62 176 SER B N 1
ATOM 4130 C CA . SER B 1 176 ? -12.367 7.137 14.664 1 89.62 176 SER B CA 1
ATOM 4131 C C . SER B 1 176 ? -10.977 7.203 15.289 1 89.62 176 SER B C 1
ATOM 4133 O O . SER B 1 176 ? -10.742 7.992 16.219 1 89.62 176 SER B O 1
ATOM 4135 N N . ALA B 1 177 ? -10.078 6.469 14.75 1 86.31 177 ALA B N 1
ATOM 4136 C CA . ALA B 1 177 ? -8.719 6.43 15.289 1 86.31 177 ALA B CA 1
ATOM 4137 C C . ALA B 1 177 ? -8.047 7.793 15.172 1 86.31 177 ALA B C 1
ATOM 4139 O O . ALA B 1 177 ? -7.156 8.125 15.961 1 86.31 177 ALA B O 1
ATOM 4140 N N . MET B 1 178 ? -8.523 8.602 14.273 1 87.25 178 MET B N 1
ATOM 4141 C CA . MET B 1 178 ? -7.945 9.93 14.062 1 87.25 178 MET B CA 1
ATOM 4142 C C . MET B 1 178 ? -8.352 10.883 15.18 1 87.25 178 MET B C 1
ATOM 4144 O O . MET B 1 178 ? -7.664 11.875 15.438 1 87.25 178 MET B O 1
ATOM 4148 N N . LEU B 1 179 ? -9.469 10.617 15.758 1 79.62 179 LEU B N 1
ATOM 4149 C CA . LEU B 1 179 ? -10 11.5 16.781 1 79.62 179 LEU B CA 1
ATOM 4150 C C . LEU B 1 179 ? -9.57 11.047 18.172 1 79.62 179 LEU B C 1
ATOM 4152 O O . LEU B 1 179 ? -9.289 11.875 19.047 1 79.62 179 LEU B O 1
ATOM 4156 N N . VAL B 1 180 ? -9.742 9.867 18.422 1 65.38 180 VAL B N 1
ATOM 4157 C CA . VAL B 1 180 ? -9.375 9.312 19.719 1 65.38 180 VAL B CA 1
ATOM 4158 C C . VAL B 1 180 ? -8.219 8.328 19.547 1 65.38 180 VAL B C 1
ATOM 4160 O O . VAL B 1 180 ? -8.438 7.129 19.391 1 65.38 180 VAL B O 1
ATOM 4163 N N . PRO B 1 181 ? -7.156 9.023 19.391 1 56.97 181 PRO B N 1
ATOM 4164 C CA . PRO B 1 181 ? -6.098 8.023 19.266 1 56.97 181 PRO B CA 1
ATOM 4165 C C . PRO B 1 181 ? -5.957 7.145 20.5 1 56.97 181 PRO B C 1
ATOM 4167 O O . PRO B 1 181 ? -6.266 7.582 21.609 1 56.97 181 PRO B O 1
ATOM 4170 N N . GLU B 1 182 ? -6.191 5.879 20.406 1 52.38 182 GLU B N 1
ATOM 4171 C CA . GLU B 1 182 ? -5.953 4.977 21.531 1 52.38 182 GLU B CA 1
ATOM 4172 C C . GLU B 1 182 ? -4.676 5.352 22.266 1 52.38 182 GLU B C 1
ATOM 4174 O O . GLU B 1 182 ? -3.576 4.973 21.859 1 52.38 182 GLU B O 1
ATOM 4179 N N . ARG B 1 183 ? -4.695 6.488 22.781 1 51.84 183 ARG B N 1
ATOM 4180 C CA . ARG B 1 183 ? -3.518 6.77 23.594 1 51.84 183 ARG B CA 1
ATOM 4181 C C . ARG B 1 183 ? -3.568 6.008 24.906 1 51.84 183 ARG B C 1
ATOM 4183 O O . ARG B 1 183 ? -4.648 5.773 25.453 1 51.84 183 ARG B O 1
ATOM 4190 N N . LEU B 1 184 ? -2.801 5.16 25.125 1 45.91 184 LEU B N 1
ATOM 4191 C CA . LEU B 1 184 ? -2.697 4.406 26.375 1 45.91 184 LEU B CA 1
ATOM 4192 C C . LEU B 1 184 ? -2.912 5.316 27.578 1 45.91 184 LEU B C 1
ATOM 4194 O O . LEU B 1 184 ? -3.199 4.84 28.672 1 45.91 184 LEU B O 1
ATOM 4198 N N . GLY B 1 185 ? -2.67 6.676 27.359 1 46.91 185 GLY B N 1
ATOM 4199 C CA . GLY B 1 185 ? -2.676 7.41 28.609 1 46.91 185 GLY B CA 1
ATOM 4200 C C . GLY B 1 185 ? -3.947 8.211 28.828 1 46.91 185 GLY B C 1
ATOM 4201 O O . GLY B 1 185 ? -4.828 8.234 27.969 1 46.91 185 GLY B O 1
ATOM 4202 N N . PRO B 1 186 ? -4.152 8.586 30.109 1 46.91 186 PRO B N 1
ATOM 4203 C CA . PRO B 1 186 ? -5.34 9.352 30.5 1 46.91 186 PRO B CA 1
ATOM 4204 C C . PRO B 1 186 ? -5.617 10.531 29.578 1 46.91 186 PRO B C 1
ATOM 4206 O O . PRO B 1 186 ? -4.691 11.25 29.188 1 46.91 186 PRO B O 1
ATOM 4209 N N . PHE B 1 187 ? -6.598 10.398 28.797 1 48.31 187 PHE B N 1
ATOM 4210 C CA . PHE B 1 187 ? -7.02 11.539 27.984 1 48.31 187 PHE B CA 1
ATOM 4211 C C . PHE B 1 187 ? -7.383 12.727 28.859 1 48.31 187 PHE B C 1
ATOM 4213 O O . PHE B 1 187 ? -8.242 12.617 29.734 1 48.31 187 PHE B O 1
ATOM 4220 N N . ILE B 1 188 ? -6.629 13.734 29 1 49.94 188 ILE B N 1
ATOM 4221 C CA . ILE B 1 188 ? -7.004 14.953 29.703 1 49.94 188 ILE B CA 1
ATOM 4222 C C . ILE B 1 188 ? -7.766 15.883 28.766 1 49.94 188 ILE B C 1
ATOM 4224 O O . ILE B 1 188 ? -7.223 16.328 27.75 1 49.94 188 ILE B O 1
ATOM 4228 N N . PRO B 1 189 ? -8.969 15.977 29.047 1 53.19 189 PRO B N 1
ATOM 4229 C CA . PRO B 1 189 ? -9.766 16.875 28.203 1 53.19 189 PRO B CA 1
ATOM 4230 C C . PRO B 1 189 ? -9.125 18.25 28.031 1 53.19 189 PRO B C 1
ATOM 4232 O O . PRO B 1 189 ? -8.523 18.766 28.969 1 53.19 189 PRO B O 1
ATOM 4235 N N . PHE B 1 190 ? -9.039 18.688 26.859 1 52.22 190 PHE B N 1
ATOM 4236 C CA . PHE B 1 190 ? -8.414 19.969 26.547 1 52.22 190 PHE B CA 1
ATOM 4237 C C . PHE B 1 190 ? -8.922 21.078 27.469 1 52.22 190 PHE B C 1
ATOM 4239 O O . PHE B 1 190 ? -8.211 22.031 27.734 1 52.22 190 PHE B O 1
ATOM 4246 N N . ASP B 1 191 ? -10.195 20.812 27.875 1 50.41 191 ASP B N 1
ATOM 4247 C CA . ASP B 1 191 ? -10.773 21.812 28.781 1 50.41 191 ASP B CA 1
ATOM 4248 C C . ASP B 1 191 ? -10.461 21.484 30.234 1 50.41 191 ASP B C 1
ATOM 4250 O O . ASP B 1 191 ? -10.953 22.156 31.141 1 50.41 191 ASP B O 1
ATOM 4254 N N . SER B 1 192 ? -9.758 20.469 30.328 1 53.38 192 SER B N 1
ATOM 4255 C CA . SER B 1 192 ? -9.477 20.125 31.719 1 53.38 192 SER B CA 1
ATOM 4256 C C . SER B 1 192 ? -8.656 21.203 32.406 1 53.38 192 SER B C 1
ATOM 4258 O O . SER B 1 192 ? -7.699 21.719 31.828 1 53.38 192 SER B O 1
ATOM 4260 N N . THR B 1 193 ? -9.242 21.781 33.25 1 48.38 193 THR B N 1
ATOM 4261 C CA . THR B 1 193 ? -8.633 22.766 34.156 1 48.38 193 THR B CA 1
ATOM 4262 C C . THR B 1 193 ? -7.559 22.125 35.031 1 48.38 193 THR B C 1
ATOM 4264 O O . THR B 1 193 ? -6.984 22.781 35.875 1 48.38 193 THR B O 1
ATOM 4267 N N . GLU B 1 194 ? -7.539 20.891 34.938 1 53.94 194 GLU B N 1
ATOM 4268 C CA . GLU B 1 194 ? -6.488 20.328 35.781 1 53.94 194 GLU B CA 1
ATOM 4269 C C . GLU B 1 194 ? -5.102 20.703 35.281 1 53.94 194 GLU B C 1
ATOM 4271 O O . GLU B 1 194 ? -4.578 20.062 34.344 1 53.94 194 GLU B O 1
ATOM 4276 N N . LEU B 1 195 ? -4.887 21.953 35.25 1 54.88 195 LEU B N 1
ATOM 4277 C CA . LEU B 1 195 ? -3.715 22.672 34.75 1 54.88 195 LEU B CA 1
ATOM 4278 C C . LEU B 1 195 ? -2.445 22.172 35.438 1 54.88 195 LEU B C 1
ATOM 4280 O O . LEU B 1 195 ? -2.352 22.156 36.656 1 54.88 195 LEU B O 1
ATOM 4284 N N . LEU B 1 196 ? -1.821 21.219 34.875 1 60.88 196 LEU B N 1
ATOM 4285 C CA . LEU B 1 196 ? -0.506 20.922 35.438 1 60.88 196 LEU B CA 1
ATOM 4286 C C . LEU B 1 196 ? 0.402 22.141 35.375 1 60.88 196 LEU B C 1
ATOM 4288 O O . LEU B 1 196 ? 0.36 22.906 34.406 1 60.88 196 LEU B O 1
ATOM 4292 N N . PRO B 1 197 ? 0.897 22.453 36.531 1 66.31 197 PRO B N 1
ATOM 4293 C CA . PRO B 1 197 ? 1.773 23.625 36.562 1 66.31 197 PRO B CA 1
ATOM 4294 C C . PRO B 1 197 ? 2.947 23.516 35.594 1 66.31 197 PRO B C 1
ATOM 4296 O O . PRO B 1 197 ? 3.584 22.469 35.5 1 66.31 197 PRO B O 1
ATOM 4299 N N . LEU B 1 198 ? 3.104 24.5 34.656 1 76.44 198 LEU B N 1
ATOM 4300 C CA . LEU B 1 198 ? 4.215 24.594 33.719 1 76.44 198 LEU B CA 1
ATOM 4301 C C . LEU B 1 198 ? 5.531 24.812 34.438 1 76.44 198 LEU B C 1
ATOM 4303 O O . LEU B 1 198 ? 6.605 24.672 33.844 1 76.44 198 LEU B O 1
ATOM 4307 N N . ASP B 1 199 ? 5.328 25.031 35.75 1 74.25 199 ASP B N 1
ATOM 4308 C CA . ASP B 1 199 ? 6.504 25.25 36.594 1 74.25 199 ASP B CA 1
ATOM 4309 C C . ASP B 1 199 ? 7.363 23.984 36.688 1 74.25 199 ASP B C 1
ATOM 4311 O O . ASP B 1 199 ? 8.594 24.078 36.75 1 74.25 199 ASP B O 1
ATOM 4315 N N . GLU B 1 200 ? 6.734 22.953 36.625 1 77.38 200 GLU B N 1
ATOM 4316 C CA . GLU B 1 200 ? 7.453 21.688 36.719 1 77.38 200 GLU B CA 1
ATOM 4317 C C . GLU B 1 200 ? 8.359 21.484 35.5 1 77.38 200 GLU B C 1
ATOM 4319 O O . GLU B 1 200 ? 9.32 20.719 35.562 1 77.38 200 GLU B O 1
ATOM 4324 N N . PHE B 1 201 ? 8.039 22.328 34.562 1 80.88 201 PHE B N 1
ATOM 4325 C CA . PHE B 1 201 ? 8.805 22.141 33.344 1 80.88 201 PHE B CA 1
ATOM 4326 C C . PHE B 1 201 ? 9.719 23.344 33.094 1 80.88 201 PHE B C 1
ATOM 4328 O O . PHE B 1 201 ? 10.375 23.422 32.062 1 80.88 201 PHE B O 1
ATOM 4335 N N . GLY B 1 202 ? 9.68 24.328 34 1 82.25 202 GLY B N 1
ATOM 4336 C CA . GLY B 1 202 ? 10.594 25.453 33.969 1 82.25 202 GLY B CA 1
ATOM 4337 C C . GLY B 1 202 ? 10.227 26.484 32.938 1 82.25 202 GLY B C 1
ATOM 4338 O O . GLY B 1 202 ? 11.078 27.234 32.469 1 82.25 202 GLY B O 1
ATOM 4339 N N . ILE B 1 203 ? 8.945 26.469 32.469 1 87.75 203 ILE B N 1
ATOM 4340 C CA . ILE B 1 203 ? 8.625 27.391 31.391 1 87.75 203 ILE B CA 1
ATOM 4341 C C . ILE B 1 203 ? 7.512 28.328 31.844 1 87.75 203 ILE B C 1
ATOM 4343 O O . ILE B 1 203 ? 7.004 29.125 31.047 1 87.75 203 ILE B O 1
ATOM 4347 N N . GLN B 1 204 ? 7.168 28.359 33.094 1 89.69 204 GLN B N 1
ATOM 4348 C CA . GLN B 1 204 ? 6.105 29.203 33.656 1 89.69 204 GLN B CA 1
ATOM 4349 C C . GLN B 1 204 ? 6.418 30.688 33.438 1 89.69 204 GLN B C 1
ATOM 4351 O O . GLN B 1 204 ? 5.531 31.469 33.094 1 89.69 204 GLN B O 1
ATOM 4356 N N . GLU B 1 205 ? 7.656 30.969 33.656 1 91.44 205 GLU B N 1
ATOM 4357 C CA . GLU B 1 205 ? 8.07 32.375 33.562 1 91.44 205 GLU B CA 1
ATOM 4358 C C . GLU B 1 205 ? 7.801 32.938 32.188 1 91.44 205 GLU B C 1
ATOM 4360 O O . GLU B 1 205 ? 7.461 34.125 32.031 1 91.44 205 GLU B O 1
ATOM 4365 N N . HIS B 1 206 ? 7.992 32.156 31.188 1 93.06 206 HIS B N 1
ATOM 4366 C CA . HIS B 1 206 ? 7.734 32.625 29.828 1 93.06 206 HIS B CA 1
ATOM 4367 C C . HIS B 1 206 ? 6.27 33 29.625 1 93.06 206 HIS B C 1
ATOM 4369 O O . HIS B 1 206 ? 5.961 34 29.016 1 93.06 206 HIS B O 1
ATOM 4375 N N . PHE B 1 207 ? 5.41 32.281 30.219 1 93.25 207 PHE B N 1
ATOM 4376 C CA . PHE B 1 207 ? 3.982 32.5 30.016 1 93.25 207 PHE B CA 1
ATOM 4377 C C . PHE B 1 207 ? 3.461 33.625 30.922 1 93.25 207 PHE B C 1
ATOM 4379 O O . PHE B 1 207 ? 2.527 34.344 30.562 1 93.25 207 PHE B O 1
ATOM 4386 N N . ASP B 1 208 ? 4.121 33.781 32.031 1 94.25 208 ASP B N 1
ATOM 4387 C CA . ASP B 1 208 ? 3.824 34.938 32.844 1 94.25 208 ASP B CA 1
ATOM 4388 C C . ASP B 1 208 ? 4.184 36.25 32.125 1 94.25 208 ASP B C 1
ATOM 4390 O O . ASP B 1 208 ? 3.449 37.219 32.188 1 94.25 208 ASP B O 1
ATOM 4394 N N . THR B 1 209 ? 5.262 36.156 31.531 1 96.19 209 THR B N 1
ATOM 4395 C CA . THR B 1 209 ? 5.695 37.312 30.734 1 96.19 209 THR B CA 1
ATOM 4396 C C . THR B 1 209 ? 4.703 37.594 29.609 1 96.19 209 THR B C 1
ATOM 4398 O O . THR B 1 209 ? 4.391 38.75 29.344 1 96.19 209 THR B O 1
ATOM 4401 N N . LEU B 1 210 ? 4.215 36.594 28.922 1 97.25 210 LEU B N 1
ATOM 4402 C CA . LEU B 1 210 ? 3.242 36.75 27.859 1 97.25 210 LEU B CA 1
ATOM 4403 C C . LEU B 1 210 ? 1.963 37.406 28.391 1 97.25 210 LEU B C 1
ATOM 4405 O O . LEU B 1 210 ? 1.377 38.281 27.734 1 97.25 210 LEU B O 1
ATOM 4409 N N . LYS B 1 211 ? 1.556 36.969 29.531 1 95.94 211 LYS B N 1
ATOM 4410 C CA . LYS B 1 211 ? 0.377 37.562 30.156 1 95.94 211 LYS B CA 1
ATOM 4411 C C . LYS B 1 211 ? 0.596 39.062 30.438 1 95.94 211 LYS B C 1
ATOM 4413 O O . LYS B 1 211 ? -0.307 39.875 30.234 1 95.94 211 LYS B O 1
ATOM 4418 N N . ALA B 1 212 ? 1.749 39.344 30.891 1 96.62 212 ALA B N 1
ATOM 4419 C CA . ALA B 1 212 ? 2.09 40.75 31.156 1 96.62 212 ALA B CA 1
ATOM 4420 C C . ALA B 1 212 ? 2.059 41.562 29.875 1 96.62 212 ALA B C 1
ATOM 4422 O O . ALA B 1 212 ? 1.63 42.719 29.891 1 96.62 212 ALA B O 1
ATOM 4423 N N . ILE B 1 213 ? 2.514 41 28.844 1 96.88 213 ILE B N 1
ATOM 4424 C CA . ILE B 1 213 ? 2.496 41.656 27.547 1 96.88 213 ILE B CA 1
ATOM 4425 C C . ILE B 1 213 ? 1.056 41.938 27.125 1 96.88 213 ILE B C 1
ATOM 4427 O O . ILE B 1 213 ? 0.75 43.031 26.641 1 96.88 213 ILE B O 1
ATOM 4431 N N . ALA B 1 214 ? 0.174 41.031 27.344 1 96.69 214 ALA B N 1
ATOM 4432 C CA . ALA B 1 214 ? -1.23 41.188 26.969 1 96.69 214 ALA B CA 1
ATOM 4433 C C . ALA B 1 214 ? -1.884 42.344 27.719 1 96.69 214 ALA B C 1
ATOM 4435 O O . ALA B 1 214 ? -2.826 42.938 27.219 1 96.69 214 ALA B O 1
ATOM 4436 N N . LEU B 1 215 ? -1.34 42.656 28.859 1 95 215 LEU B N 1
ATOM 4437 C CA . LEU B 1 215 ? -1.938 43.656 29.75 1 95 215 LEU B CA 1
ATOM 4438 C C . LEU B 1 215 ? -1.293 45.031 29.531 1 95 215 LEU B C 1
ATOM 4440 O O . LEU B 1 215 ? -1.562 45.969 30.281 1 95 215 LEU B O 1
ATOM 4444 N N . ASP B 1 216 ? -0.463 45.062 28.547 1 93.94 216 ASP B N 1
ATOM 4445 C CA . ASP B 1 216 ? 0.197 46.344 28.266 1 93.94 216 ASP B CA 1
ATOM 4446 C C . ASP B 1 216 ? -0.821 47.469 28.156 1 93.94 216 ASP B C 1
ATOM 4448 O O . ASP B 1 216 ? -1.799 47.344 27.406 1 93.94 216 ASP B O 1
ATOM 4452 N N . ASP B 1 217 ? -0.592 48.625 28.703 1 92.12 217 ASP B N 1
ATOM 4453 C CA . ASP B 1 217 ? -1.527 49.719 28.828 1 92.12 217 ASP B CA 1
ATOM 4454 C C . ASP B 1 217 ? -1.671 50.469 27.516 1 92.12 217 ASP B C 1
ATOM 4456 O O . ASP B 1 217 ? -2.646 51.219 27.297 1 92.12 217 ASP B O 1
ATOM 4460 N N . SER B 1 218 ? -0.72 50.344 26.688 1 92.62 218 SER B N 1
ATOM 4461 C CA . SER B 1 218 ? -0.755 51.031 25.406 1 92.62 218 SER B CA 1
ATOM 4462 C C . SER B 1 218 ? -1.786 50.438 24.469 1 92.62 218 SER B C 1
ATOM 4464 O O . SER B 1 218 ? -2.172 51.062 23.469 1 92.62 218 SER B O 1
ATOM 4466 N N . PHE B 1 219 ? -2.352 49.25 24.766 1 95.44 219 PHE B N 1
ATOM 4467 C CA . PHE B 1 219 ? -3.285 48.562 23.875 1 95.44 219 PHE B CA 1
ATOM 4468 C C . PHE B 1 219 ? -4.723 48.969 24.188 1 95.44 219 PHE B C 1
ATOM 4470 O O . PHE B 1 219 ? -5.062 49.219 25.344 1 95.44 219 PHE B O 1
ATOM 4477 N N . ASP B 1 220 ? -5.539 49.031 23.172 1 96 220 ASP B N 1
ATOM 4478 C CA . ASP B 1 220 ? -6.973 49.219 23.344 1 96 220 ASP B CA 1
ATOM 4479 C C . ASP B 1 220 ? -7.59 48.125 24.188 1 96 220 ASP B C 1
ATOM 4481 O O . ASP B 1 220 ? -7.195 46.969 24.062 1 96 220 ASP B O 1
ATOM 4485 N N . PRO B 1 221 ? -8.562 48.469 24.969 1 95.94 221 PRO B N 1
ATOM 4486 C CA . PRO B 1 221 ? -9.188 47.469 25.844 1 95.94 221 PRO B CA 1
ATOM 4487 C C . PRO B 1 221 ? -9.695 46.25 25.094 1 95.94 221 PRO B C 1
ATOM 4489 O O . PRO B 1 221 ? -9.586 45.125 25.594 1 95.94 221 PRO B O 1
ATOM 4492 N N . ALA B 1 222 ? -10.281 46.469 23.953 1 95.88 222 ALA B N 1
ATOM 4493 C CA . ALA B 1 222 ? -10.789 45.344 23.172 1 95.88 222 ALA B CA 1
ATOM 4494 C C . ALA B 1 222 ? -9.656 44.406 22.719 1 95.88 222 ALA B C 1
ATOM 4496 O O . ALA B 1 222 ? -9.812 43.188 22.703 1 95.88 222 ALA B O 1
ATOM 4497 N N . ILE B 1 223 ? -8.586 45 22.344 1 97.19 223 ILE B N 1
ATOM 4498 C CA . ILE B 1 223 ? -7.41 44.219 21.922 1 97.19 223 ILE B CA 1
ATOM 4499 C C . ILE B 1 223 ? -6.84 43.469 23.125 1 97.19 223 ILE B C 1
ATOM 4501 O O . ILE B 1 223 ? -6.488 42.281 23.016 1 97.19 223 ILE B O 1
ATOM 4505 N N . ARG B 1 224 ? -6.781 44.125 24.234 1 97.44 224 ARG B N 1
ATOM 4506 C CA . ARG B 1 224 ? -6.273 43.5 25.453 1 97.44 224 ARG B CA 1
ATOM 4507 C C . ARG B 1 224 ? -7.09 42.281 25.812 1 97.44 224 ARG B C 1
ATOM 4509 O O . ARG B 1 224 ? -6.539 41.25 26.234 1 97.44 224 ARG B O 1
ATOM 4516 N N . LYS B 1 225 ? -8.344 42.438 25.703 1 96.88 225 LYS B N 1
ATOM 4517 C CA . LYS B 1 225 ? -9.234 41.312 26 1 96.88 225 LYS B CA 1
ATOM 4518 C C . LYS B 1 225 ? -8.938 40.125 25.078 1 96.88 225 LYS B C 1
ATOM 4520 O O . LYS B 1 225 ? -8.844 39 25.547 1 96.88 225 LYS B O 1
ATOM 4525 N N . THR B 1 226 ? -8.828 40.375 23.797 1 97.62 226 THR B N 1
ATOM 4526 C CA . THR B 1 226 ? -8.523 39.344 22.812 1 97.62 226 THR B CA 1
ATOM 4527 C C . THR B 1 226 ? -7.176 38.688 23.109 1 97.62 226 THR B C 1
ATOM 4529 O O . THR B 1 226 ? -7.043 37.469 23.047 1 97.62 226 THR B O 1
ATOM 4532 N N . LEU B 1 227 ? -6.184 39.5 23.453 1 98.12 227 LEU B N 1
ATOM 4533 C CA . LEU B 1 227 ? -4.848 39 23.75 1 98.12 227 LEU B CA 1
ATOM 4534 C C . LEU B 1 227 ? -4.848 38.125 25.016 1 98.12 227 LEU B C 1
ATOM 4536 O O . LEU B 1 227 ? -4.195 37.094 25.062 1 98.12 227 LEU B O 1
ATOM 4540 N N . LEU B 1 228 ? -5.574 38.594 26 1 96.56 228 LEU B N 1
ATOM 4541 C CA . LEU B 1 228 ? -5.652 37.844 27.266 1 96.56 228 LEU B CA 1
ATOM 4542 C C . LEU B 1 228 ? -6.285 36.469 27.047 1 96.56 228 LEU B C 1
ATOM 4544 O O . LEU B 1 228 ? -5.816 35.469 27.594 1 96.56 228 LEU B O 1
ATOM 4548 N N . GLN B 1 229 ? -7.266 36.469 26.297 1 95.25 229 GLN B N 1
ATOM 4549 C CA . GLN B 1 229 ? -7.91 35.188 25.984 1 95.25 229 GLN B CA 1
ATOM 4550 C C . GLN B 1 229 ? -6.969 34.281 25.203 1 95.25 229 GLN B C 1
ATOM 4552 O O . GLN B 1 229 ? -6.914 33.062 25.453 1 95.25 229 GLN B O 1
ATOM 4557 N N . SER B 1 230 ? -6.246 34.812 24.25 1 96.38 230 SER B N 1
ATOM 4558 C CA . SER B 1 230 ? -5.359 34.031 23.391 1 96.38 230 SER B CA 1
ATOM 4559 C C . SER B 1 230 ? -4.18 33.469 24.172 1 96.38 230 SER B C 1
ATOM 4561 O O . SER B 1 230 ? -3.77 32.312 23.938 1 96.38 230 SER B O 1
ATOM 4563 N N . VAL B 1 231 ? -3.646 34.25 25.062 1 95.62 231 VAL B N 1
ATOM 4564 C CA . VAL B 1 231 ? -2.504 33.781 25.828 1 95.62 231 VAL B CA 1
ATOM 4565 C C . VAL B 1 231 ? -2.961 32.719 26.828 1 95.62 231 VAL B C 1
ATOM 4567 O O . VAL B 1 231 ? -2.225 31.781 27.125 1 95.62 231 VAL B O 1
ATOM 4570 N N . ALA B 1 232 ? -4.141 32.906 27.391 1 91.69 232 ALA B N 1
ATOM 4571 C CA . ALA B 1 232 ? -4.691 31.875 28.281 1 91.69 232 ALA B CA 1
ATOM 4572 C C . ALA B 1 232 ? -4.836 30.547 27.547 1 91.69 232 ALA B C 1
ATOM 4574 O O . ALA B 1 232 ? -4.484 29.5 28.078 1 91.69 232 ALA B O 1
ATOM 4575 N N . SER B 1 233 ? -5.383 30.609 26.359 1 92 233 SER B N 1
ATOM 4576 C CA . SER B 1 233 ? -5.539 29.391 25.562 1 92 233 SER B CA 1
ATOM 4577 C C . SER B 1 233 ? -4.184 28.812 25.188 1 92 233 SER B C 1
ATOM 4579 O O . SER B 1 233 ? -4.008 27.594 25.172 1 92 233 SER B O 1
ATOM 4581 N N . LEU B 1 234 ? -3.254 29.641 24.812 1 93.69 234 LEU B N 1
ATOM 4582 C CA . LEU B 1 234 ? -1.906 29.188 24.484 1 93.69 234 LEU B CA 1
ATOM 4583 C C . LEU B 1 234 ? -1.271 28.453 25.656 1 93.69 234 LEU B C 1
ATOM 4585 O O . LEU B 1 234 ? -0.678 27.391 25.484 1 93.69 234 LEU B O 1
ATOM 4589 N N . THR B 1 235 ? -1.395 29.109 26.781 1 90.31 235 THR B N 1
ATOM 4590 C CA . THR B 1 235 ? -0.852 28.531 28 1 90.31 235 THR B CA 1
ATOM 4591 C C . THR B 1 235 ? -1.45 27.141 28.25 1 90.31 235 THR B C 1
ATOM 4593 O O . THR B 1 235 ? -0.727 26.188 28.562 1 90.31 235 THR B O 1
ATOM 4596 N N . ASN B 1 236 ? -2.674 27.078 28.078 1 86.44 236 ASN B N 1
ATOM 4597 C CA . ASN B 1 236 ? -3.359 25.797 28.281 1 86.44 236 ASN B CA 1
ATOM 4598 C C . ASN B 1 236 ? -2.92 24.75 27.266 1 86.44 236 ASN B C 1
ATOM 4600 O O . ASN B 1 236 ? -2.822 23.562 27.578 1 86.44 236 ASN B O 1
ATOM 4604 N N . CYS B 1 237 ? -2.746 25.141 26.047 1 87.56 237 CYS B N 1
ATOM 4605 C CA . CYS B 1 237 ? -2.285 24.234 25.016 1 87.56 237 CYS B CA 1
ATOM 4606 C C . CYS B 1 237 ? -0.914 23.656 25.344 1 87.56 237 CYS B C 1
ATOM 4608 O O . CYS B 1 237 ? -0.679 22.469 25.203 1 87.56 237 CYS B O 1
ATOM 4610 N N . PHE B 1 238 ? -0.056 24.5 25.859 1 88.44 238 PHE B N 1
ATOM 4611 C CA . PHE B 1 238 ? 1.277 24.031 26.234 1 88.44 238 PHE B CA 1
ATOM 4612 C C . PHE B 1 238 ? 1.212 23.062 27.406 1 88.44 238 PHE B C 1
ATOM 4614 O O . PHE B 1 238 ? 1.962 22.094 27.453 1 88.44 238 PHE B O 1
ATOM 4621 N N . ARG B 1 239 ? 0.364 23.359 28.297 1 83.38 239 ARG B N 1
ATOM 4622 C CA . ARG B 1 239 ? 0.193 22.453 29.422 1 83.38 239 ARG B CA 1
ATOM 4623 C C . ARG B 1 239 ? -0.209 21.062 28.969 1 83.38 239 ARG B C 1
ATOM 4625 O O . ARG B 1 239 ? 0.205 20.062 29.547 1 83.38 239 ARG B O 1
ATOM 4632 N N . GLN B 1 240 ? -0.97 21.047 27.969 1 79.25 240 GLN B N 1
ATOM 4633 C CA . GLN B 1 240 ? -1.44 19.781 27.422 1 79.25 240 GLN B CA 1
ATOM 4634 C C . GLN B 1 240 ? -0.342 19.078 26.641 1 79.25 240 GLN B C 1
ATOM 4636 O O . GLN B 1 240 ? -0.189 17.859 26.734 1 79.25 240 GLN B O 1
ATOM 4641 N N . ILE B 1 241 ? 0.413 19.766 25.938 1 81.75 241 ILE B N 1
ATOM 4642 C CA . ILE B 1 241 ? 1.394 19.203 25.016 1 81.75 241 ILE B CA 1
ATOM 4643 C C . ILE B 1 241 ? 2.584 18.656 25.797 1 81.75 241 ILE B C 1
ATOM 4645 O O . ILE B 1 241 ? 3.143 17.609 25.453 1 81.75 241 ILE B O 1
ATOM 4649 N N . VAL B 1 242 ? 2.943 19.312 26.859 1 79 242 VAL B N 1
ATOM 4650 C CA . VAL B 1 242 ? 4.16 18.953 27.594 1 79 242 VAL B CA 1
ATOM 4651 C C . VAL B 1 242 ? 3.957 17.625 28.312 1 79 242 VAL B C 1
ATOM 4653 O O . VAL B 1 242 ? 4.926 16.938 28.625 1 79 242 VAL B O 1
ATOM 4656 N N . VAL B 1 243 ? 2.713 17.281 28.516 1 75.06 243 VAL B N 1
ATOM 4657 C CA . VAL B 1 243 ? 2.477 16.047 29.266 1 75.06 243 VAL B CA 1
ATOM 4658 C C . VAL B 1 243 ? 2.139 14.906 28.312 1 75.06 243 VAL B C 1
ATOM 4660 O O . VAL B 1 243 ? 1.843 13.789 28.734 1 75.06 243 VAL B O 1
ATOM 4663 N N . GLN B 1 244 ? 2.184 15.195 27.094 1 72.75 244 GLN B N 1
ATOM 4664 C CA . GLN B 1 244 ? 1.843 14.148 26.125 1 72.75 244 GLN B CA 1
ATOM 4665 C C . GLN B 1 244 ? 2.947 13.102 26.047 1 72.75 244 GLN B C 1
ATOM 4667 O O . GLN B 1 244 ? 4.121 13.414 26.25 1 72.75 244 GLN B O 1
ATOM 4672 N N . PRO B 1 245 ? 2.434 11.891 25.75 1 70.69 245 PRO B N 1
ATOM 4673 C CA . PRO B 1 245 ? 3.432 10.836 25.547 1 70.69 245 PRO B CA 1
ATOM 4674 C C . PRO B 1 245 ? 4.363 11.125 24.359 1 70.69 245 PRO B C 1
ATOM 4676 O O . PRO B 1 245 ? 4.094 12.023 23.562 1 70.69 245 PRO B O 1
ATOM 4679 N N . PRO B 1 246 ? 5.383 10.273 24.359 1 66.94 246 PRO B N 1
ATOM 4680 C CA . PRO B 1 246 ? 6.43 10.531 23.359 1 66.94 246 PRO B CA 1
ATOM 4681 C C . PRO B 1 246 ? 5.941 10.352 21.922 1 66.94 246 PRO B C 1
ATOM 4683 O O . PRO B 1 246 ? 6.5 10.945 21 1 66.94 246 PRO B O 1
ATOM 4686 N N . ASP B 1 247 ? 4.988 9.5 21.844 1 65.56 247 ASP B N 1
ATOM 4687 C CA . ASP B 1 247 ? 4.508 9.352 20.484 1 65.56 247 ASP B CA 1
ATOM 4688 C C . ASP B 1 247 ? 3.814 10.625 20 1 65.56 247 ASP B C 1
ATOM 4690 O O . ASP B 1 247 ? 2.824 11.062 20.594 1 65.56 247 ASP B O 1
ATOM 4694 N N . ARG B 1 248 ? 4.371 11.203 19.094 1 69.88 248 ARG B N 1
ATOM 4695 C CA . ARG B 1 248 ? 3.99 12.531 18.641 1 69.88 248 ARG B CA 1
ATOM 4696 C C . ARG B 1 248 ? 2.934 12.453 17.547 1 69.88 248 ARG B C 1
ATOM 4698 O O . ARG B 1 248 ? 2.998 11.586 16.672 1 69.88 248 ARG B O 1
ATOM 4705 N N . GLU B 1 249 ? 2.027 13.258 17.734 1 79.69 249 GLU B N 1
ATOM 4706 C CA . GLU B 1 249 ? 0.974 13.406 16.734 1 79.69 249 GLU B CA 1
ATOM 4707 C C . GLU B 1 249 ? 0.882 14.852 16.25 1 79.69 249 GLU B C 1
ATOM 4709 O O . GLU B 1 249 ? 0.637 15.766 17.031 1 79.69 249 GLU B O 1
ATOM 4714 N N . PRO B 1 250 ? 1.014 14.945 14.953 1 83.25 250 PRO B N 1
ATOM 4715 C CA . PRO B 1 250 ? 0.945 16.312 14.43 1 83.25 250 PRO B CA 1
ATOM 4716 C C . PRO B 1 250 ? -0.419 16.953 14.656 1 83.25 250 PRO B C 1
ATOM 4718 O O . PRO B 1 250 ? -0.542 18.188 14.586 1 83.25 250 PRO B O 1
ATOM 4721 N N . GLY B 1 251 ? -1.371 16.156 14.977 1 78.12 251 GLY B N 1
ATOM 4722 C CA . GLY B 1 251 ? -2.688 16.703 15.266 1 78.12 251 GLY B CA 1
ATOM 4723 C C . GLY B 1 251 ? -2.688 17.688 16.422 1 78.12 251 GLY B C 1
ATOM 4724 O O . GLY B 1 251 ? -3.609 18.484 16.562 1 78.12 251 GLY B O 1
ATOM 4725 N N . LEU B 1 252 ? -1.686 17.641 17.219 1 76.75 252 LEU B N 1
ATOM 4726 C CA . LEU B 1 252 ? -1.551 18.547 18.359 1 76.75 252 LEU B CA 1
ATOM 4727 C C . LEU B 1 252 ? -1.393 19.984 17.891 1 76.75 252 LEU B C 1
ATOM 4729 O O . LEU B 1 252 ? -1.743 20.922 18.609 1 76.75 252 LEU B O 1
ATOM 4733 N N . LEU B 1 253 ? -0.945 20.109 16.688 1 84.38 253 LEU B N 1
ATOM 4734 C CA . LEU B 1 253 ? -0.723 21.438 16.141 1 84.38 253 LEU B CA 1
ATOM 4735 C C . LEU B 1 253 ? -2.047 22.156 15.906 1 84.38 253 LEU B C 1
ATOM 4737 O O . LEU B 1 253 ? -2.076 23.375 15.742 1 84.38 253 LEU B O 1
ATOM 4741 N N . LEU B 1 254 ? -3.105 21.375 15.969 1 79.38 254 LEU B N 1
ATOM 4742 C CA . LEU B 1 254 ? -4.422 21.953 15.711 1 79.38 254 LEU B CA 1
ATOM 4743 C C . LEU B 1 254 ? -5.004 22.562 16.984 1 79.38 254 LEU B C 1
ATOM 4745 O O . LEU B 1 254 ? -5.949 23.344 16.922 1 79.38 254 LEU B O 1
ATOM 4749 N N . ILE B 1 255 ? -4.492 22.344 18.062 1 83.81 255 ILE B N 1
ATOM 4750 C CA . ILE B 1 255 ? -5.184 22.609 19.312 1 83.81 255 ILE B CA 1
ATOM 4751 C C . ILE B 1 255 ? -5.277 24.109 19.547 1 83.81 255 ILE B C 1
ATOM 4753 O O . ILE B 1 255 ? -6.309 24.625 20 1 83.81 255 ILE B O 1
ATOM 4757 N N . TRP B 1 256 ? -4.289 24.828 19.281 1 92 256 TRP B N 1
ATOM 4758 C CA . TRP B 1 256 ? -4.344 26.25 19.562 1 92 256 TRP B CA 1
ATOM 4759 C C . TRP B 1 256 ? -5.09 27 18.453 1 92 256 TRP B C 1
ATOM 4761 O O . TRP B 1 256 ? -5.934 27.859 18.75 1 92 256 TRP B O 1
ATOM 4771 N N . PRO B 1 257 ? -4.887 26.672 17.203 1 91.31 257 PRO B N 1
ATOM 4772 C CA . PRO B 1 257 ? -5.586 27.375 16.125 1 91.31 257 PRO B CA 1
ATOM 4773 C C . PRO B 1 257 ? -7.105 27.297 16.25 1 91.31 257 PRO B C 1
ATOM 4775 O O . PRO B 1 257 ? -7.816 28.219 15.844 1 91.31 257 PRO B O 1
ATOM 4778 N N . ILE B 1 258 ? -7.551 26.281 16.781 1 88.69 258 ILE B N 1
ATOM 4779 C CA . ILE B 1 258 ? -9 26.141 16.859 1 88.69 258 ILE B CA 1
ATOM 4780 C C . ILE B 1 258 ? -9.539 26.891 18.078 1 88.69 258 ILE B C 1
ATOM 4782 O O . ILE B 1 258 ? -10.742 27.094 18.203 1 88.69 258 ILE B O 1
ATOM 4786 N N . ARG B 1 259 ? -8.727 27.328 18.953 1 89.44 259 ARG B N 1
ATOM 4787 C CA . ARG B 1 259 ? -9.148 27.969 20.188 1 89.44 259 ARG B CA 1
ATOM 4788 C C . ARG B 1 259 ? -9 29.484 20.094 1 89.44 259 ARG B C 1
ATOM 4790 O O . ARG B 1 259 ? -9.641 30.219 20.844 1 89.44 259 ARG B O 1
ATOM 4797 N N . VAL B 1 260 ? -8.156 29.922 19.25 1 92.19 260 VAL B N 1
ATOM 4798 C CA . VAL B 1 260 ? -7.984 31.375 19.141 1 92.19 260 VAL B CA 1
ATOM 4799 C C . VAL B 1 260 ? -9.141 31.969 18.344 1 92.19 260 VAL B C 1
ATOM 4801 O O . VAL B 1 260 ? -9.75 31.281 17.516 1 92.19 260 VAL B O 1
ATOM 4804 N N . THR B 1 261 ? -9.477 33.219 18.609 1 92.38 261 THR B N 1
ATOM 4805 C CA . THR B 1 261 ? -10.586 33.906 17.953 1 92.38 261 THR B CA 1
ATOM 4806 C C . THR B 1 261 ? -10.141 34.469 16.609 1 92.38 261 THR B C 1
ATOM 4808 O O . THR B 1 261 ? -8.953 34.688 16.375 1 92.38 261 THR B O 1
ATOM 4811 N N . PRO B 1 262 ? -11.148 34.75 15.742 1 93.44 262 PRO B N 1
ATOM 4812 C CA . PRO B 1 262 ? -10.82 35.406 14.484 1 93.44 262 PRO B CA 1
ATOM 4813 C C . PRO B 1 262 ? -10.172 36.781 14.703 1 93.44 262 PRO B C 1
ATOM 4815 O O . PRO B 1 262 ? -9.336 37.219 13.906 1 93.44 262 PRO B O 1
ATOM 4818 N N . GLU B 1 263 ? -10.562 37.406 15.75 1 96.12 263 GLU B N 1
ATOM 4819 C CA . GLU B 1 263 ? -9.969 38.719 16.078 1 96.12 263 GLU B CA 1
ATOM 4820 C C . GLU B 1 263 ? -8.469 38.594 16.328 1 96.12 263 GLU B C 1
ATOM 4822 O O . GLU B 1 263 ? -7.695 39.469 15.93 1 96.12 263 GLU B O 1
ATOM 4827 N N . PHE B 1 264 ? -8.141 37.562 16.969 1 97.44 264 PHE B N 1
ATOM 4828 C CA . PHE B 1 264 ? -6.727 37.344 17.219 1 97.44 264 PHE B CA 1
ATOM 4829 C C . PHE B 1 264 ? -5.969 37.125 15.914 1 97.44 264 PHE B C 1
ATOM 4831 O O . PHE B 1 264 ? -4.863 37.656 15.734 1 97.44 264 PHE B O 1
ATOM 4838 N N . ILE B 1 265 ? -6.52 36.281 15.047 1 97.06 265 ILE B N 1
ATOM 4839 C CA . ILE B 1 265 ? -5.898 36 13.758 1 97.06 265 ILE B CA 1
ATOM 4840 C C . ILE B 1 265 ? -5.754 37.312 12.969 1 97.06 265 ILE B C 1
ATOM 4842 O O . ILE B 1 265 ? -4.754 37.531 12.281 1 97.06 265 ILE B O 1
ATOM 4846 N N . PHE B 1 266 ? -6.719 38.156 13.117 1 96.38 266 PHE B N 1
ATOM 4847 C CA . PHE B 1 266 ? -6.668 39.469 12.492 1 96.38 266 PHE B CA 1
ATOM 4848 C C . PHE B 1 266 ? -5.508 40.281 13.047 1 96.38 266 PHE B C 1
ATOM 4850 O O . PHE B 1 266 ? -4.82 41 12.305 1 96.38 266 PHE B O 1
ATOM 4857 N N . LEU B 1 267 ? -5.301 40.219 14.312 1 97.94 267 LEU B N 1
ATOM 4858 C CA . LEU B 1 267 ? -4.188 40.938 14.93 1 97.94 267 LEU B CA 1
ATOM 4859 C C . LEU B 1 267 ? -2.855 40.438 14.375 1 97.94 267 LEU B C 1
ATOM 4861 O O . LEU B 1 267 ? -1.931 41.219 14.18 1 97.94 267 LEU B O 1
ATOM 4865 N N . ILE B 1 268 ? -2.752 39.125 14.141 1 97.88 268 ILE B N 1
ATOM 4866 C CA . ILE B 1 268 ? -1.539 38.594 13.539 1 97.88 268 ILE B CA 1
ATOM 4867 C C . ILE B 1 268 ? -1.344 39.188 12.148 1 97.88 268 ILE B C 1
ATOM 4869 O O . ILE B 1 268 ? -0.24 39.594 11.789 1 97.88 268 ILE B O 1
ATOM 4873 N N . ARG B 1 269 ? -2.385 39.25 11.414 1 96 269 ARG B N 1
ATOM 4874 C CA . ARG B 1 269 ? -2.324 39.75 10.055 1 96 269 ARG B CA 1
ATOM 4875 C C . ARG B 1 269 ? -1.904 41.219 10.047 1 96 269 ARG B C 1
ATOM 4877 O O . ARG B 1 269 ? -1.22 41.688 9.125 1 96 269 ARG B O 1
ATOM 4884 N N . GLN B 1 270 ? -2.266 41.906 11.039 1 96.5 270 GLN B N 1
ATOM 4885 C CA . GLN B 1 270 ? -1.93 43.312 11.164 1 96.5 270 GLN B CA 1
ATOM 4886 C C . GLN B 1 270 ? -0.543 43.5 11.773 1 96.5 270 GLN B C 1
ATOM 4888 O O . GLN B 1 270 ? -0.118 44.625 12.031 1 96.5 270 GLN B O 1
ATOM 4893 N N . ARG B 1 271 ? 0.11 42.469 12.055 1 97.5 271 ARG B N 1
ATOM 4894 C CA . ARG B 1 271 ? 1.452 42.469 12.625 1 97.5 271 ARG B CA 1
ATOM 4895 C C . ARG B 1 271 ? 1.466 43.125 14 1 97.5 271 ARG B C 1
ATOM 4897 O O . ARG B 1 271 ? 2.414 43.844 14.352 1 97.5 271 ARG B O 1
ATOM 4904 N N . HIS B 1 272 ? 0.336 43 14.695 1 97.69 272 HIS B N 1
ATOM 4905 C CA . HIS B 1 272 ? 0.352 43.469 16.078 1 97.69 272 HIS B CA 1
ATOM 4906 C C . HIS B 1 272 ? 1.457 42.781 16.875 1 97.69 272 HIS B C 1
ATOM 4908 O O . HIS B 1 272 ? 1.571 41.562 16.859 1 97.69 272 HIS B O 1
ATOM 4914 N N . PRO B 1 273 ? 2.264 43.5 17.594 1 97.5 273 PRO B N 1
ATOM 4915 C CA . PRO B 1 273 ? 3.463 42.906 18.203 1 97.5 273 PRO B CA 1
ATOM 4916 C C . PRO B 1 273 ? 3.139 41.812 19.219 1 97.5 273 PRO B C 1
ATOM 4918 O O . PRO B 1 273 ? 3.787 40.781 19.234 1 97.5 273 PRO B O 1
ATOM 4921 N N . ALA B 1 274 ? 2.16 42.031 20.078 1 98.06 274 ALA B N 1
ATOM 4922 C CA . ALA B 1 274 ? 1.807 41.031 21.078 1 98.06 274 ALA B CA 1
ATOM 4923 C C . ALA B 1 274 ? 1.339 39.75 20.422 1 98.06 274 ALA B C 1
ATOM 4925 O O . ALA B 1 274 ? 1.718 38.656 20.844 1 98.06 274 ALA B O 1
ATOM 4926 N N . ALA B 1 275 ? 0.493 39.844 19.406 1 98.38 275 ALA B N 1
ATOM 4927 C CA . ALA B 1 275 ? -0.007 38.656 18.688 1 98.38 275 ALA B CA 1
ATOM 4928 C C . ALA B 1 275 ? 1.133 37.906 18.016 1 98.38 275 ALA B C 1
ATOM 4930 O O . ALA B 1 275 ? 1.153 36.656 18.031 1 98.38 275 ALA B O 1
ATOM 4931 N N . LEU B 1 276 ? 2.031 38.594 17.469 1 98.5 276 LEU B N 1
ATOM 4932 C CA . LEU B 1 276 ? 3.188 38 16.828 1 98.5 276 LEU B CA 1
ATOM 4933 C C . LEU B 1 276 ? 4.039 37.25 17.844 1 98.5 276 LEU B C 1
ATOM 4935 O O . LEU B 1 276 ? 4.555 36.156 17.547 1 98.5 276 LEU B O 1
ATOM 4939 N N . ILE B 1 277 ? 4.223 37.875 18.969 1 98.62 277 ILE B N 1
ATOM 4940 C CA . ILE B 1 277 ? 5.012 37.219 20.016 1 98.62 277 ILE B CA 1
ATOM 4941 C C . ILE B 1 277 ? 4.348 35.906 20.438 1 98.62 277 ILE B C 1
ATOM 4943 O O . ILE B 1 277 ? 5.023 34.906 20.609 1 98.62 277 ILE B O 1
ATOM 4947 N N . PHE B 1 278 ? 3.027 35.938 20.625 1 98.5 278 PHE B N 1
ATOM 4948 C CA . PHE B 1 278 ? 2.301 34.719 20.984 1 98.5 278 PHE B CA 1
ATOM 4949 C C . PHE B 1 278 ? 2.461 33.656 19.906 1 98.5 278 PHE B C 1
ATOM 4951 O O . PHE B 1 278 ? 2.701 32.469 20.219 1 98.5 278 PHE B O 1
ATOM 4958 N N . LEU B 1 279 ? 2.344 34.094 18.688 1 98.25 279 LEU B N 1
ATOM 4959 C CA . LEU B 1 279 ? 2.5 33.156 17.562 1 98.25 279 LEU B CA 1
ATOM 4960 C C . LEU B 1 279 ? 3.896 32.562 17.547 1 98.25 279 LEU B C 1
ATOM 4962 O O . LEU B 1 279 ? 4.055 31.359 17.297 1 98.25 279 LEU B O 1
ATOM 4966 N N . ALA B 1 280 ? 4.891 33.344 17.781 1 98.31 280 ALA B N 1
ATOM 4967 C CA . ALA B 1 280 ? 6.266 32.844 17.812 1 98.31 280 ALA B CA 1
ATOM 4968 C C . ALA B 1 280 ? 6.426 31.766 18.875 1 98.31 280 ALA B C 1
ATOM 4970 O O . ALA B 1 280 ? 7.145 30.781 18.641 1 98.31 280 ALA B O 1
ATOM 4971 N N . HIS B 1 281 ? 5.824 31.953 19.984 1 97.25 281 HIS B N 1
ATOM 4972 C CA . HIS B 1 281 ? 5.906 30.938 21.031 1 97.25 281 HIS B CA 1
ATOM 4973 C C . HIS B 1 281 ? 5.223 29.641 20.609 1 97.25 281 HIS B C 1
ATOM 4975 O O . HIS B 1 281 ? 5.684 28.547 20.938 1 97.25 281 HIS B O 1
ATOM 4981 N N . TRP B 1 282 ? 4.145 29.766 19.891 1 96.31 282 TRP B N 1
ATOM 4982 C CA . TRP B 1 282 ? 3.471 28.562 19.391 1 96.31 282 TRP B CA 1
ATOM 4983 C C . TRP B 1 282 ? 4.34 27.844 18.359 1 96.31 282 TRP B C 1
ATOM 4985 O O . TRP B 1 282 ? 4.297 26.625 18.266 1 96.31 282 TRP B O 1
ATOM 4995 N N . CYS B 1 283 ? 5.156 28.562 17.641 1 95.12 283 CYS B N 1
ATOM 4996 C CA . CYS B 1 283 ? 6.016 28 16.609 1 95.12 283 CYS B CA 1
ATOM 4997 C C . CYS B 1 283 ? 7.023 27.031 17.203 1 95.12 283 CYS B C 1
ATOM 4999 O O . CYS B 1 283 ? 7.609 26.203 16.5 1 95.12 283 CYS B O 1
ATOM 5001 N N . ILE B 1 284 ? 7.215 27.141 18.484 1 94.75 284 ILE B N 1
ATOM 5002 C CA . ILE B 1 284 ? 8.047 26.172 19.188 1 94.75 284 ILE B CA 1
ATOM 5003 C C . ILE B 1 284 ? 7.516 24.766 18.969 1 94.75 284 ILE B C 1
ATOM 5005 O O . ILE B 1 284 ? 8.289 23.844 18.719 1 94.75 284 ILE B O 1
ATOM 5009 N N . VAL B 1 285 ? 6.227 24.656 18.984 1 92.5 285 VAL B N 1
ATOM 5010 C CA . VAL B 1 285 ? 5.59 23.359 18.797 1 92.5 285 VAL B CA 1
ATOM 5011 C C . VAL B 1 285 ? 5.781 22.906 17.344 1 92.5 285 VAL B C 1
ATOM 5013 O O . VAL B 1 285 ? 6.047 21.719 17.094 1 92.5 285 VAL B O 1
ATOM 5016 N N . PHE B 1 286 ? 5.695 23.812 16.391 1 92.19 286 PHE B N 1
ATOM 5017 C CA . PHE B 1 286 ? 5.945 23.5 14.984 1 92.19 286 PHE B CA 1
ATOM 5018 C C . PHE B 1 286 ? 7.367 22.984 14.789 1 92.19 286 PHE B C 1
ATOM 5020 O O . PHE B 1 286 ? 7.586 22 14.078 1 92.19 286 PHE B O 1
ATOM 5027 N N . HIS B 1 287 ? 8.227 23.656 15.461 1 93.75 287 HIS B N 1
ATOM 5028 C CA . HIS B 1 287 ? 9.625 23.266 15.312 1 93.75 287 HIS B CA 1
ATOM 5029 C C . HIS B 1 287 ? 9.883 21.891 15.922 1 93.75 287 HIS B C 1
ATOM 5031 O O . HIS B 1 287 ? 10.633 21.094 15.359 1 93.75 287 HIS B O 1
ATOM 5037 N N . ASN B 1 288 ? 9.297 21.703 17.047 1 93.12 288 ASN B N 1
ATOM 5038 C CA . ASN B 1 288 ? 9.438 20.406 17.688 1 93.12 288 ASN B CA 1
ATOM 5039 C C . ASN B 1 288 ? 8.969 19.281 16.766 1 93.12 288 ASN B C 1
ATOM 5041 O O . ASN B 1 288 ? 9.531 18.188 16.781 1 93.12 288 ASN B O 1
ATOM 5045 N N . HIS B 1 289 ? 8 19.531 15.922 1 92.38 289 HIS B N 1
ATOM 5046 C CA . HIS B 1 289 ? 7.426 18.531 15.039 1 92.38 289 HIS B CA 1
ATOM 5047 C C . HIS B 1 289 ? 8.008 18.641 13.633 1 92.38 289 HIS B C 1
ATOM 5049 O O . HIS B 1 289 ? 7.418 18.141 12.672 1 92.38 289 HIS B O 1
ATOM 5055 N N . ALA B 1 290 ? 9.125 19.219 13.477 1 91.88 290 ALA B N 1
ATOM 5056 C CA . ALA B 1 290 ? 9.719 19.516 12.18 1 91.88 290 ALA B CA 1
ATOM 5057 C C . ALA B 1 290 ? 10.172 18.234 11.484 1 91.88 290 ALA B C 1
ATOM 5059 O O . ALA B 1 290 ? 10.445 18.234 10.281 1 91.88 290 ALA B O 1
ATOM 5060 N N . ASN B 1 291 ? 10.242 17.141 12.18 1 91.31 291 ASN B N 1
ATOM 5061 C CA . ASN B 1 291 ? 10.641 15.867 11.57 1 91.31 291 ASN B CA 1
ATOM 5062 C C . ASN B 1 291 ? 9.555 15.336 10.641 1 91.31 291 ASN B C 1
ATOM 5064 O O . ASN B 1 291 ? 9.812 14.445 9.82 1 91.31 291 ASN B O 1
ATOM 5068 N N . PHE B 1 292 ? 8.406 15.805 10.773 1 93.31 292 PHE B N 1
ATOM 5069 C CA . PHE B 1 292 ? 7.379 15.508 9.781 1 93.31 292 PHE B CA 1
ATOM 5070 C C . PHE B 1 292 ? 7.57 16.359 8.531 1 93.31 292 PHE B C 1
ATOM 5072 O O . PHE B 1 292 ? 7.488 17.578 8.586 1 93.31 292 PHE B O 1
ATOM 5079 N N . TRP B 1 293 ? 7.734 15.695 7.414 1 93.12 293 TRP B N 1
ATOM 5080 C CA . TRP B 1 293 ? 8.195 16.344 6.188 1 93.12 293 TRP B CA 1
ATOM 5081 C C . TRP B 1 293 ? 7.223 17.422 5.746 1 93.12 293 TRP B C 1
ATOM 5083 O O . TRP B 1 293 ? 7.625 18.406 5.105 1 93.12 293 TRP B O 1
ATOM 5093 N N . TRP B 1 294 ? 6.004 17.312 6.055 1 92.25 294 TRP B N 1
ATOM 5094 C CA . TRP B 1 294 ? 5.02 18.266 5.555 1 92.25 294 TRP B CA 1
ATOM 5095 C C . TRP B 1 294 ? 4.984 19.516 6.422 1 92.25 294 TRP B C 1
ATOM 5097 O O . TRP B 1 294 ? 4.398 20.531 6.035 1 92.25 294 TRP B O 1
ATOM 5107 N N . LEU B 1 295 ? 5.566 19.516 7.57 1 91.06 295 LEU B N 1
ATOM 5108 C CA . LEU B 1 295 ? 5.758 20.703 8.383 1 91.06 295 LEU B CA 1
ATOM 5109 C C . LEU B 1 295 ? 7.125 21.328 8.117 1 91.06 295 LEU B C 1
ATOM 5111 O O . LEU B 1 295 ? 7.23 22.531 7.902 1 91.06 295 LEU B O 1
ATOM 5115 N N . GLY B 1 296 ? 8.125 20.484 8.148 1 88.88 296 GLY B N 1
ATOM 5116 C CA . GLY B 1 296 ? 9.477 20.906 7.812 1 88.88 296 GLY B CA 1
ATOM 5117 C C . GLY B 1 296 ? 9.984 22.016 8.719 1 88.88 296 GLY B C 1
ATOM 5118 O O . GLY B 1 296 ? 9.891 21.922 9.945 1 88.88 296 GLY B O 1
ATOM 5119 N N . ASP B 1 297 ? 10.539 23.078 8.07 1 89.12 297 ASP B N 1
ATOM 5120 C CA . ASP B 1 297 ? 11.172 24.141 8.828 1 89.12 297 ASP B CA 1
ATOM 5121 C C . ASP B 1 297 ? 10.211 25.328 9.016 1 89.12 297 ASP B C 1
ATOM 5123 O O . ASP B 1 297 ? 10.648 26.453 9.203 1 89.12 297 ASP B O 1
ATOM 5127 N N . ARG B 1 298 ? 9 25.047 8.938 1 89.56 298 ARG B N 1
ATOM 5128 C CA . ARG B 1 298 ? 7.965 26.078 9.016 1 89.56 298 ARG B CA 1
ATOM 5129 C C . ARG B 1 298 ? 8.086 26.875 10.312 1 89.56 298 ARG B C 1
ATOM 5131 O O . ARG B 1 298 ? 8.023 28.109 10.297 1 89.56 298 ARG B O 1
ATOM 5138 N N . GLY B 1 299 ? 8.273 26.172 11.406 1 92.5 299 GLY B N 1
ATOM 5139 C CA . GLY B 1 299 ? 8.406 26.844 12.68 1 92.5 299 GLY B CA 1
ATOM 5140 C C . GLY B 1 299 ? 9.57 27.828 12.703 1 92.5 299 GLY B C 1
ATOM 5141 O O . GLY B 1 299 ? 9.406 28.984 13.133 1 92.5 299 GLY B O 1
ATOM 5142 N N . GLN B 1 300 ? 10.617 27.422 12.25 1 94.25 300 GLN B N 1
ATOM 5143 C CA . GLN B 1 300 ? 11.812 28.266 12.227 1 94.25 300 GLN B CA 1
ATOM 5144 C C . GLN B 1 300 ? 11.641 29.453 11.289 1 94.25 300 GLN B C 1
ATOM 5146 O O . GLN B 1 300 ? 11.977 30.578 11.641 1 94.25 300 GLN B O 1
ATOM 5151 N N . ARG B 1 301 ? 11.125 29.219 10.18 1 91.88 301 ARG B N 1
ATOM 5152 C CA . ARG B 1 301 ? 10.906 30.297 9.211 1 91.88 301 ARG B CA 1
ATOM 5153 C C . ARG B 1 301 ? 9.961 31.344 9.758 1 91.88 301 ARG B C 1
ATOM 5155 O O . ARG B 1 301 ? 10.172 32.562 9.562 1 91.88 301 ARG B O 1
ATOM 5162 N N . LEU B 1 302 ? 8.977 30.859 10.383 1 94.06 302 LEU B N 1
ATOM 5163 C CA . LEU B 1 302 ? 7.984 31.766 10.93 1 94.06 302 LEU B CA 1
ATOM 5164 C C . LEU B 1 302 ? 8.586 32.625 12.031 1 94.06 302 LEU B C 1
ATOM 5166 O O . LEU B 1 302 ? 8.383 33.844 12.055 1 94.06 302 LEU B O 1
ATOM 5170 N N . VAL B 1 303 ? 9.32 32.062 12.922 1 97.19 303 VAL B N 1
ATOM 5171 C CA . VAL B 1 303 ? 9.93 32.781 14.023 1 97.19 303 VAL B CA 1
ATOM 5172 C C . VAL B 1 303 ? 10.906 33.812 13.469 1 97.19 303 VAL B C 1
ATOM 5174 O O . VAL B 1 303 ? 10.938 34.969 13.93 1 97.19 303 VAL B O 1
ATOM 5177 N N . MET B 1 304 ? 11.609 33.438 12.484 1 95.19 304 MET B N 1
ATOM 5178 C CA . MET B 1 304 ? 12.578 34.375 11.898 1 95.19 304 MET B CA 1
ATOM 5179 C C . MET B 1 304 ? 11.867 35.5 11.164 1 95.19 304 MET B C 1
ATOM 5181 O O . MET B 1 304 ? 12.312 36.656 11.227 1 95.19 304 MET B O 1
ATOM 5185 N N . ALA B 1 305 ? 10.859 35.188 10.492 1 94.62 305 ALA B N 1
ATOM 5186 C CA . ALA B 1 305 ? 10.07 36.219 9.82 1 94.62 305 ALA B CA 1
ATOM 5187 C C . ALA B 1 305 ? 9.5 37.188 10.828 1 94.62 305 ALA B C 1
ATOM 5189 O O . ALA B 1 305 ? 9.492 38.406 10.578 1 94.62 305 ALA B O 1
ATOM 5190 N N . ILE B 1 306 ? 9.016 36.688 11.898 1 97.69 306 ILE B N 1
ATOM 5191 C CA . ILE B 1 306 ? 8.477 37.531 12.953 1 97.69 306 ILE B CA 1
ATOM 5192 C C . ILE B 1 306 ? 9.586 38.406 13.523 1 97.69 306 ILE B C 1
ATOM 5194 O O . ILE B 1 306 ? 9.398 39.625 13.703 1 97.69 306 ILE B O 1
ATOM 5198 N N . ALA B 1 307 ? 10.695 37.844 13.766 1 97.12 307 ALA B N 1
ATOM 5199 C CA . ALA B 1 307 ? 11.828 38.562 14.328 1 97.12 307 ALA B CA 1
ATOM 5200 C C . ALA B 1 307 ? 12.258 39.719 13.398 1 97.12 307 ALA B C 1
ATOM 5202 O O . ALA B 1 307 ? 12.695 40.781 13.867 1 97.12 307 ALA B O 1
ATOM 5203 N N . GLU B 1 308 ? 12.117 39.5 12.188 1 95.25 308 GLU B N 1
ATOM 5204 C CA . GLU B 1 308 ? 12.516 40.5 11.203 1 95.25 308 GLU B CA 1
ATOM 5205 C C . GLU B 1 308 ? 11.492 41.625 11.102 1 95.25 308 GLU B C 1
ATOM 5207 O O . GLU B 1 308 ? 11.836 42.75 10.797 1 95.25 308 GLU B O 1
ATOM 5212 N N . GLN B 1 309 ? 10.273 41.312 11.367 1 95.62 309 GLN B N 1
ATOM 5213 C CA . GLN B 1 309 ? 9.211 42.281 11.078 1 95.62 309 GLN B CA 1
ATOM 5214 C C . GLN B 1 309 ? 8.75 43 12.344 1 95.62 309 GLN B C 1
ATOM 5216 O O . GLN B 1 309 ? 8.156 44.062 12.281 1 95.62 309 GLN B O 1
ATOM 5221 N N . ILE B 1 310 ? 9.016 42.438 13.477 1 97 310 ILE B N 1
ATOM 5222 C CA . ILE B 1 310 ? 8.484 42.969 14.719 1 97 310 ILE B CA 1
ATOM 5223 C C . ILE B 1 310 ? 9.219 44.25 15.078 1 97 310 ILE B C 1
ATOM 5225 O O . ILE B 1 310 ? 10.383 44.438 14.711 1 97 310 ILE B O 1
ATOM 5229 N N . GLU B 1 311 ? 8.578 45.156 15.695 1 95 311 GLU B N 1
ATOM 5230 C CA . GLU B 1 311 ? 9.203 46.406 16.156 1 95 311 GLU B CA 1
ATOM 5231 C C . GLU B 1 311 ? 10.32 46.125 17.156 1 95 311 GLU B C 1
ATOM 5233 O O . GLU B 1 311 ? 10.195 45.219 18 1 95 311 GLU B O 1
ATOM 5238 N N . PRO B 1 312 ? 11.344 46.875 17.125 1 94.5 312 PRO B N 1
ATOM 5239 C CA . PRO B 1 312 ? 12.547 46.625 17.906 1 94.5 312 PRO B CA 1
ATOM 5240 C C . PRO B 1 312 ? 12.273 46.594 19.422 1 94.5 312 PRO B C 1
ATOM 5242 O O . PRO B 1 312 ? 12.906 45.812 20.141 1 94.5 312 PRO B O 1
ATOM 5245 N N . GLU B 1 313 ? 11.328 47.375 19.875 1 94.19 313 GLU B N 1
ATOM 5246 C CA . GLU B 1 313 ? 11.055 47.438 21.312 1 94.19 313 GLU B CA 1
ATOM 5247 C C . GLU B 1 313 ? 10.508 46.125 21.844 1 94.19 313 GLU B C 1
ATOM 5249 O O . GLU B 1 313 ? 10.594 45.875 23.047 1 94.19 313 GLU B O 1
ATOM 5254 N N . TRP B 1 314 ? 10.008 45.344 20.953 1 96.31 314 TRP B N 1
ATOM 5255 C CA . TRP B 1 314 ? 9.352 44.094 21.375 1 96.31 314 TRP B CA 1
ATOM 5256 C C . TRP B 1 314 ? 10.25 42.906 21.094 1 96.31 314 TRP B C 1
ATOM 5258 O O . TRP B 1 314 ? 9.93 41.781 21.5 1 96.31 314 TRP B O 1
ATOM 5268 N N . ARG B 1 315 ? 11.383 42.969 20.531 1 95.5 315 ARG B N 1
ATOM 5269 C CA . ARG B 1 315 ? 12.227 41.906 20.031 1 95.5 315 ARG B CA 1
ATOM 5270 C C . ARG B 1 315 ? 12.75 41.031 21.172 1 95.5 315 ARG B C 1
ATOM 5272 O O . ARG B 1 315 ? 12.906 39.812 21.016 1 95.5 315 ARG B O 1
ATOM 5279 N N . ASP B 1 316 ? 12.953 41.594 22.281 1 95.44 316 ASP B N 1
ATOM 5280 C CA . ASP B 1 316 ? 13.516 40.875 23.406 1 95.44 316 ASP B CA 1
ATOM 5281 C C . ASP B 1 316 ? 12.578 39.75 23.875 1 95.44 316 ASP B C 1
ATOM 5283 O O . ASP B 1 316 ? 13.023 38.75 24.453 1 95.44 316 ASP B O 1
ATOM 5287 N N . TYR B 1 317 ? 11.344 39.906 23.625 1 96.88 317 TYR B N 1
ATOM 5288 C CA . TYR B 1 317 ? 10.359 38.938 24.078 1 96.88 317 TYR B CA 1
ATOM 5289 C C . TYR B 1 317 ? 10.375 37.688 23.188 1 96.88 317 TYR B C 1
ATOM 5291 O O . TYR B 1 317 ? 9.727 36.688 23.516 1 96.88 317 TYR B O 1
ATOM 5299 N N . LEU B 1 318 ? 11.188 37.719 22.125 1 97.81 318 LEU B N 1
ATOM 5300 C CA . LEU B 1 318 ? 11.273 36.594 21.203 1 97.81 318 LEU B CA 1
ATOM 5301 C C . LEU B 1 318 ? 12.492 35.719 21.516 1 97.81 318 LEU B C 1
ATOM 5303 O O . LEU B 1 318 ? 12.766 34.75 20.812 1 97.81 318 LEU B O 1
ATOM 5307 N N . HIS B 1 319 ? 13.172 35.969 22.547 1 96.38 319 HIS B N 1
ATOM 5308 C CA . HIS B 1 319 ? 14.43 35.312 22.859 1 96.38 319 HIS B CA 1
ATOM 5309 C C . HIS B 1 319 ? 14.242 33.812 22.953 1 96.38 319 HIS B C 1
ATOM 5311 O O . HIS B 1 319 ? 14.977 33.031 22.312 1 96.38 319 HIS B O 1
ATOM 5317 N N . TRP B 1 320 ? 13.266 33.375 23.672 1 96.25 320 TRP B N 1
ATOM 5318 C CA . TRP B 1 320 ? 13.07 31.953 23.875 1 96.25 320 TRP B CA 1
ATOM 5319 C C . TRP B 1 320 ? 12.688 31.266 22.578 1 96.25 320 TRP B C 1
ATOM 5321 O O . TRP B 1 320 ? 13.305 30.266 22.188 1 96.25 320 TRP B O 1
ATOM 5331 N N . PRO B 1 321 ? 11.656 31.719 21.812 1 97.44 321 PRO B N 1
ATOM 5332 C CA . PRO B 1 321 ? 11.336 31.078 20.531 1 97.44 321 PRO B CA 1
ATOM 5333 C C . PRO B 1 321 ? 12.531 31.031 19.578 1 97.44 321 PRO B C 1
ATOM 5335 O O . PRO B 1 321 ? 12.758 30.016 18.922 1 97.44 321 PRO B O 1
ATOM 5338 N N . ILE B 1 322 ? 13.305 32.094 19.562 1 97.75 322 ILE B N 1
ATOM 5339 C CA . ILE B 1 322 ? 14.461 32.156 18.656 1 97.75 322 ILE B CA 1
ATOM 5340 C C . ILE B 1 322 ? 15.492 31.109 19.094 1 97.75 322 ILE B C 1
ATOM 5342 O O . ILE B 1 322 ? 16.016 30.375 18.25 1 97.75 322 ILE B O 1
ATOM 5346 N N . GLU B 1 323 ? 15.781 31.062 20.297 1 96.62 323 GLU B N 1
ATOM 5347 C CA . GLU B 1 323 ? 16.734 30.094 20.812 1 96.62 323 GLU B CA 1
ATOM 5348 C C . GLU B 1 323 ? 16.266 28.656 20.547 1 96.62 323 GLU B C 1
ATOM 5350 O O . GLU B 1 323 ? 17.047 27.797 20.172 1 96.62 323 GLU B O 1
ATOM 5355 N N . TYR B 1 324 ? 15.055 28.438 20.812 1 96.06 324 TYR B N 1
ATOM 5356 C CA . TYR B 1 324 ? 14.5 27.094 20.672 1 96.06 324 TYR B CA 1
ATOM 5357 C C . TYR B 1 324 ? 14.594 26.609 19.234 1 96.06 324 TYR B C 1
ATOM 5359 O O . TYR B 1 324 ? 15.031 25.484 18.984 1 96.06 324 TYR B O 1
ATOM 5367 N N . VAL B 1 325 ? 14.203 27.391 18.25 1 96.5 325 VAL B N 1
ATOM 5368 C CA . VAL B 1 325 ? 14.109 26.953 16.859 1 96.5 325 VAL B CA 1
ATOM 5369 C C . VAL B 1 325 ? 15.5 26.906 16.234 1 96.5 325 VAL B C 1
ATOM 5371 O O . VAL B 1 325 ? 15.703 26.297 15.188 1 96.5 325 VAL B O 1
ATOM 5374 N N . SER B 1 326 ? 16.453 27.578 16.875 1 95.75 326 SER B N 1
ATOM 5375 C CA . SER B 1 326 ? 17.812 27.578 16.375 1 95.75 326 SER B CA 1
ATOM 5376 C C . SER B 1 326 ? 18.547 26.312 16.781 1 95.75 326 SER B C 1
ATOM 5378 O O . SER B 1 326 ? 19.656 26.031 16.297 1 95.75 326 SER B O 1
ATOM 5380 N N . ASP B 1 327 ? 17.922 25.547 17.656 1 95.25 327 ASP B N 1
ATOM 5381 C CA . ASP B 1 327 ? 18.516 24.297 18.125 1 95.25 327 ASP B CA 1
ATOM 5382 C C . ASP B 1 327 ? 17.828 23.078 17.516 1 95.25 327 ASP B C 1
ATOM 5384 O O . ASP B 1 327 ? 16.766 22.672 17.984 1 95.25 327 ASP B O 1
ATOM 5388 N N . ASP B 1 328 ? 18.438 22.359 16.703 1 93.12 328 ASP B N 1
ATOM 5389 C CA . ASP B 1 328 ? 17.844 21.25 15.977 1 93.12 328 ASP B CA 1
ATOM 5390 C C . ASP B 1 328 ? 17.641 20.047 16.891 1 93.12 328 ASP B C 1
ATOM 5392 O O . ASP B 1 328 ? 16.906 19.109 16.547 1 93.12 328 ASP B O 1
ATOM 5396 N N . THR B 1 329 ? 18.297 20 18.047 1 94.25 329 THR B N 1
ATOM 5397 C CA . THR B 1 329 ? 18.094 18.906 18.984 1 94.25 329 THR B CA 1
ATOM 5398 C C . THR B 1 329 ? 16.703 18.953 19.594 1 94.25 329 THR B C 1
ATOM 5400 O O . THR B 1 329 ? 16.25 17.969 20.203 1 94.25 329 THR B O 1
ATOM 5403 N N . ASN B 1 330 ? 16 20.078 19.391 1 93.81 330 ASN B N 1
ATOM 5404 C CA . ASN B 1 330 ? 14.641 20.234 19.906 1 93.81 330 ASN B CA 1
ATOM 5405 C C . ASN B 1 330 ? 13.617 19.547 19 1 93.81 330 ASN B C 1
ATOM 5407 O O . ASN B 1 330 ? 12.461 19.375 19.391 1 93.81 330 ASN B O 1
ATOM 5411 N N . ILE B 1 331 ? 14.094 19.188 17.844 1 92.94 331 ILE B N 1
ATOM 5412 C CA . ILE B 1 331 ? 13.203 18.469 16.938 1 92.94 331 ILE B CA 1
ATOM 5413 C C . ILE B 1 331 ? 12.977 17.047 17.438 1 92.94 331 ILE B C 1
ATOM 5415 O O . ILE B 1 331 ? 13.93 16.328 17.719 1 92.94 331 ILE B O 1
ATOM 5419 N N . GLY B 1 332 ? 11.703 16.734 17.625 1 88.69 332 GLY B N 1
ATOM 5420 C CA . GLY B 1 332 ? 11.352 15.391 18.047 1 88.69 332 GLY B CA 1
ATOM 5421 C C . GLY B 1 332 ? 11.531 15.164 19.547 1 88.69 332 GLY B C 1
ATOM 5422 O O . GLY B 1 332 ? 11.336 14.055 20.031 1 88.69 332 GLY B O 1
ATOM 5423 N N . LYS B 1 333 ? 11.922 16.172 20.203 1 86.38 333 LYS B N 1
ATOM 5424 C CA . LYS B 1 333 ? 12.117 16.062 21.641 1 86.38 333 LYS B CA 1
ATOM 5425 C C . LYS B 1 333 ? 10.805 15.781 22.359 1 86.38 333 LYS B C 1
ATOM 5427 O O . LYS B 1 333 ? 9.805 16.469 22.125 1 86.38 333 LYS B O 1
ATOM 5432 N N . ALA B 1 334 ? 10.852 14.828 23.219 1 79.88 334 ALA B N 1
ATOM 5433 C CA . ALA B 1 334 ? 9.664 14.477 23.984 1 79.88 334 ALA B CA 1
ATOM 5434 C C . ALA B 1 334 ? 9.234 15.625 24.891 1 79.88 334 ALA B C 1
ATOM 5436 O O . ALA B 1 334 ? 10.078 16.266 25.531 1 79.88 334 ALA B O 1
ATOM 5437 N N . GLY B 1 335 ? 7.965 15.953 24.891 1 75.81 335 GLY B N 1
ATOM 5438 C CA . GLY B 1 335 ? 7.418 16.969 25.781 1 75.81 335 GLY B CA 1
ATOM 5439 C C . GLY B 1 335 ? 7.711 18.375 25.328 1 75.81 335 GLY B C 1
ATOM 5440 O O . GLY B 1 335 ? 7.316 19.344 25.984 1 75.81 335 GLY B O 1
ATOM 5441 N N . VAL B 1 336 ? 8.453 18.547 24.156 1 79.06 336 VAL B N 1
ATOM 5442 C CA . VAL B 1 336 ? 8.742 19.828 23.531 1 79.06 336 VAL B CA 1
ATOM 5443 C C . VAL B 1 336 ? 9.766 20.594 24.359 1 79.06 336 VAL B C 1
ATOM 5445 O O . VAL B 1 336 ? 10.633 21.281 23.828 1 79.06 336 VAL B O 1
ATOM 5448 N N . VAL B 1 337 ? 9.578 20.375 25.688 1 77.38 337 VAL B N 1
ATOM 5449 C CA . VAL B 1 337 ? 10.469 21.141 26.547 1 77.38 337 VAL B CA 1
ATOM 5450 C C . VAL B 1 337 ? 11.484 20.219 27.203 1 77.38 337 VAL B C 1
ATOM 5452 O O . VAL B 1 337 ? 11.18 19.047 27.469 1 77.38 337 VAL B O 1
#

Foldseek 3Di:
DVVVVCLLCLLQVPQDPPQPDDDPVLLVVLLVQQLPPVLCLQFLAPLSSCCSNPVQVVLCVPPVLSSLLSSLSSLLVVLLVDVVCNVVSNVSSSNSLNSNSVRLSVPVVDQDLVCLSVNLSSLVSSLLSLLQPQDDPVPPVGPQLLVSVLSSLSSLLSSVVSCVVCVVSCCPDDNVCVVDPPDVDDDQPLPRPPQDDCVVVPCNVLLVVLLVVLVDPVDDPVSSVLSNQLSVQLSSLLSNLLPDFLGDHPCSLSRSSNRHDPVLSVCSVVLPQSSLLSVLVSLLVLLQQLSRNSNHLSSQSSLVSNLVPHDPVRNVSSVVSNVSSVDNVLHSDRSSD/DVVVVCLLCLLQVPQDPPQPDDDPVLLVVLLVQQLPPVLCLQFLAPLSSCCSNPVQVVLCVPPVLSSLLSSLSSLLVVLLVDVVCNVVSNVSSSNSLNSNSVRLSVPVVDQDLVCLSVNLSSLVSSLLSLLQPQDDPVPPVGPQLLVSVLSSLSSLLSSVVSCVVCVVSCCPDDNVCVVDVVPVDDDQPLPRPPQDDCVVVPCNVLLVVLLVVLVDPVDDPVSSVLSNQLSVSLSSLLSVLLPDFLGDHPCSLSRSSNRHDVVLSVCSVVLPQSSLLSVLVSLLVLLQQLSRNSNHLSSQSSLVSNLVPHDPVSNVSSVVSNVSSVDNVLHSDRSSD

Secondary structure (DSSP, 8-state):
-HHHHHHHHHHHTT---------HHHHHHHHHHHHHTGGGGS-SSHHHHHIIIIIHHHHHTT-HHHHHHHHHHHHHHHHHH-GGGHHHHHHHHHHHHHHHHHHHHHHTT---TTTHHHHHHHHHHHHHHHHHT---TT-TTPPPHHHHHHHHHHHHHHHHHHHHHHHHHHHTSTTGGGTS---SS----TT------GGGGT-HHHHHHHHHHHT-TTS-HHHHHHHHHHHHHHHHHHHHHHTS-SS--GGGGGTTTTTS-HHHHHHHHTT-HHHHHHHHHHHHHHHHTTTSTTTTTHHHHHHHHHHHHS-GGGGGGGHHHHHHHT-GGGTT-TT--/-HHHHHHHHHHHTT---------HHHHHHHHHHHHHTGGGGS-SSHHHHHIIIIIHHHHHTT-HHHHHHHHHHHHHHHHHH-GGGHHHHHHHHHHHHHHHHHHHHHHTT---TTTHHHHHHHHHHHHHHHHHT---TT-TTPPPHHHHHHHHHHHHHHHHHHHHHHHHHHHTSTTGGGTS---SS----TT------GGGGT-HHHHHHHHHHHT-TTS-HHHHHHHHHHHHHHHHHHHHHHTS-SS--GGGGGTTTTTS-HHHHHHHHTT-HHHHHHHHHHHHHHHHTTTSTTTTTHHHHHHHHHHHHS-GGGGGGGHHHHHHHT-GGGTT-TT--

Nearest PDB structures (foldseek):
  7vpr-assembly2_C  TM=5.964E-01  e=4.549E-04  Nakaseomyces glabratus CBS 138
  7vpr-assembly1_A  TM=6.025E-01  e=5.853E-04  Nakaseomyces glabratus CBS 138
  7vpu-assembly2_D  TM=6.250E-01  e=1.300E-03  Lachancea thermotolerans CBS 6340
  7vpr-assembly1_B  TM=6.176E-01  e=8.243E-03  Nakaseomyces glabratus CBS 138
  7vpu-assembly1_A  TM=5.824E-01  e=1.991E-02  Lachancea thermotolerans CBS 6340

InterPro domains:
  IPR021858 Fungal transcription factor [PF11951] (30-118)
  IPR053157 Sterol Uptake Control Transcription Regulator [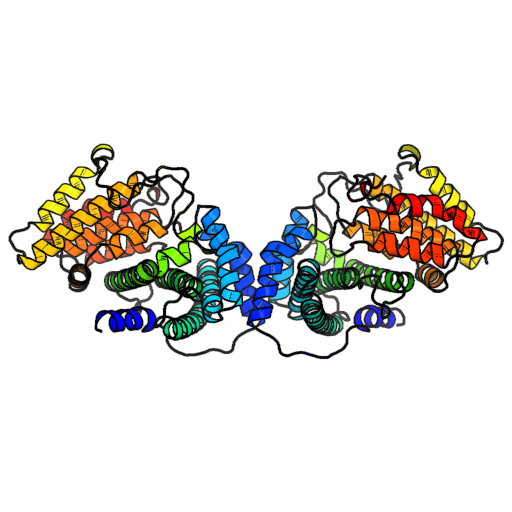PTHR47784] (26-327)

pLDDT: mean 85.34, std 16.94, range [24.11, 98.69]

Organism: Botryosphaeria parva (strain UCR-NP2) (NCBI:txid1287680)

Sequence (674 aa):
MLSRAITERDIMGRFSDNVAVMDWQRDLQLLHHFSTYTALTMSEMESIRRCYQITYPRVGYSSKAVLHGILGVAALHLAHLHLDQRAKWLVISTNHQNRAISGFRLTLPTITPENCDELYTLSSLTTMLRCASLPFPTDPRQPDPIDDTCEVFMLMRGVNEILKTSYVWVMQGPISAMLVPERLGPFIPFDSTELLPLDEFGIQEHFDTLKAIALDDSFDPAIRKTLLQSVASLTNCFRQIVVQPPDREPGLLLIWPIRVTPEFIFLIRQRHPAALIFLAHWCIVFHNHANFWWLGDRGQRLVMAIAEQIEPEWRDYLHWPIEYVSDDTNIGKAGVVMLSRAITERDIMGRFSDNVAVMDWQRDLQLLHHFSTYTALTMSEMESIRRCYQITYPRVGYSSKAVLHGILGVAALHLAHLHLDQRAKWLVISTNHQNRAISGFRLTLPTITPENCDELYTLSSLTTMLRCASLPFPTDPRQPDPIDDTCEVFMLMRGVNEILKTSYVWVMQGPISAMLVPERLGPFIPFDSTELLPLDEFGIQEHFDTLKAIALDDSFDPAIRKTLLQSVASLTNCFRQIVVQPPDREPGLLLIWPIRVTPEFIFLIRQRHPAALIFLAHWCIVFHNHANFWWLGDRGQRLVMAIAEQIEPEWRDYLHWPIEYVSDDTNIGKAGVV

Solvent-accessible surface area (backbone atoms only — not comparable to full-atom values): 36319 Å² total; per-residue (Å²): 119,69,74,60,54,56,51,55,48,64,70,47,67,79,53,66,82,65,80,68,82,83,49,69,58,56,52,47,43,26,45,51,44,21,54,75,44,50,22,66,61,68,36,68,41,66,65,45,19,43,35,51,39,50,46,50,54,55,54,18,59,79,26,69,27,40,42,24,32,51,35,15,46,22,24,41,50,47,21,70,74,34,68,92,48,21,70,62,24,44,53,53,12,48,39,24,39,25,49,15,44,56,44,43,64,72,46,62,86,61,81,42,81,89,45,35,60,54,52,50,51,40,42,54,43,50,51,47,44,59,49,38,61,59,68,63,85,83,43,84,88,52,72,56,57,65,60,51,47,49,51,50,34,52,42,46,32,46,44,48,56,51,40,71,75,34,40,71,54,36,56,71,39,89,61,22,44,74,76,54,57,86,55,95,56,86,80,71,55,90,80,48,75,79,64,59,67,43,55,83,69,72,49,39,66,62,53,52,49,52,51,52,56,30,63,42,80,88,51,55,70,70,55,26,51,48,40,45,54,41,49,52,49,46,53,50,45,48,43,52,50,43,70,39,66,71,68,52,54,72,69,61,69,47,57,47,45,57,68,47,53,71,68,46,52,49,33,41,72,67,62,35,59,67,44,44,49,55,51,31,53,54,24,47,58,42,28,18,48,24,79,34,76,42,51,29,64,48,19,41,53,36,39,51,51,46,66,71,66,47,57,75,92,59,51,74,76,40,50,63,41,52,55,51,52,72,36,72,78,37,40,69,37,56,30,67,102,117,70,75,59,54,55,48,54,49,66,67,47,68,80,54,67,80,67,80,68,81,85,50,70,58,58,53,48,44,26,44,52,43,21,55,75,44,50,22,66,62,69,37,66,42,65,65,45,19,44,36,50,39,49,45,50,53,55,54,19,59,79,27,69,28,40,41,25,31,51,35,15,46,24,23,42,50,47,20,70,73,34,68,92,49,21,69,61,24,46,53,52,13,46,38,24,39,25,49,14,44,56,43,44,65,72,46,63,86,59,82,42,81,87,44,35,60,54,52,50,51,42,43,53,41,49,50,45,45,58,49,39,62,61,67,63,85,81,41,86,87,51,72,56,56,64,59,49,49,50,51,49,32,52,43,48,31,45,44,48,54,52,40,71,74,33,39,70,55,36,58,72,39,89,60,22,43,74,75,53,56,86,54,92,57,86,82,69,55,87,79,48,73,80,66,57,67,44,56,85,68,72,49,37,65,61,54,52,49,51,52,52,56,30,62,42,80,89,51,54,68,71,55,27,52,49,39,45,53,42,48,54,48,46,52,50,45,49,46,54,49,44,70,39,67,70,68,52,53,70,70,63,71,46,57,47,45,56,67,47,52,72,67,45,53,49,33,41,72,66,61,35,59,69,47,44,49,55,50,30,54,53,24,46,57,41,26,20,48,24,79,34,75,42,48,28,62,48,18,39,52,37,40,50,52,47,66,70,67,46,58,76,91,57,50,73,77,40,51,64,40,53,55,50,53,70,37,73,77,38,42,68,37,58,33,65,102